Protein AF-K0TA59-F1 (afdb_monomer)

InterPro domains:
  IPR036770 Ankyrin repeat-containing domain superfamily [G3DSA:1.25.40.20] (63-223)
  IPR036770 Ankyrin repeat-containing domain superfamily [SSF48403] (100-219)

Secondary structure (DSSP, 8-state):
----PPP-PPPPP---PPP--PPPP-------------------------------SSSSSHHHHHHHHHHH-TT--S------THHHH---PPBPPHHHHHHHHTT-HHHHHHHHHT-TTS-GGG-EETTEEHHHHHHHTT-HHHHHHHHHTT--TT-B-TTS-BHHHHTTSHHHHTSTTHHHHHHHHHHTT----HHHHHHHHHHTT-HHHHHHHHSSSTT-EEEE---TT-GGGTT-EEEEEEEEGGGTEEEEEESSTT--EEEE-GGGEEE----SS--SEEEEEETTEEEEEE-SSHHHHHHHHHHHHHHTTS----HHHHHHHHHHHHHHHHHHHHHTT-------------------------------

Foldseek 3Di:
DDDDDDDDDDDDDDDDDDDDDDDDDDDDDDDDDDDDDDDDDDDDDDDDDDDDDDDPDPPPPVVVVVVVDVVCDPPCPVDPPPPVCVVVPPPPQAADDPVLLVCLLVVVLVSVVCVCPVDPVDNQLQHDHPFAGQLLSCLVVVPPVSNLVSQLVPHDQQDATPVRAGSLRVCLDPVNLVDPCSQVVNLLSQLQPYDDDLVVSLVSCVVNVVNQSSQQSNDPQRSYKWAFDDPPVCVVRHRWIWHQHGQDVVVQWTFIFTQAPVRDTDTGHPVRIGGDHAHSLQNSKDWDQPPNDIDIGGHHGSVVSNVVSVVVVVVSVDPDCPVVNVVVVVVVVVVVVVVVVVVVVPDPDDDDDDDDDDDDDDDDDDDDDDDDYDDD

Organism: Thalassiosira oceanica (NCBI:txid159749)

Mean predicted aligned error: 17.45 Å

Nearest PDB structures (foldseek):
  1oy3-assembly1_D  TM=7.686E-01  e=1.158E-01  Mus musculus
  8y1u-assembly1_A  TM=4.977E-01  e=9.204E-02  Homo sapiens
  1k3z-assembly1_D  TM=6.746E-01  e=6.486E-01  Mus musculus
  9bor-assembly1_A  TM=5.257E-01  e=5.460E-01  Homo sapiens
  3kea-assembly1_A  TM=4.572E-01  e=1.088E+00  Orthopoxvirus vaccinia

Solvent-accessible surface area (backbone atoms only — not comparable to full-atom values): 23507 Å² total; per-residue (Å²): 138,83,87,82,86,82,82,83,83,78,86,79,84,82,78,85,73,86,84,80,83,77,87,76,89,85,82,89,84,82,85,82,81,88,75,92,74,85,90,75,92,77,85,89,80,85,87,80,87,87,83,82,92,75,86,92,81,71,80,81,60,56,70,59,48,57,50,51,50,64,72,64,39,97,79,65,77,89,66,78,73,73,70,67,58,63,77,78,67,50,73,76,71,40,72,50,53,69,72,44,56,49,21,56,77,69,66,36,58,66,62,34,49,51,60,38,66,71,42,84,92,50,68,46,45,59,9,28,49,93,75,34,36,50,54,50,48,24,57,78,66,68,34,64,68,56,35,50,48,35,38,51,66,60,31,64,56,59,51,57,42,93,85,68,43,24,53,68,50,65,46,67,40,75,74,48,59,72,43,86,63,48,58,59,53,47,32,50,43,29,20,49,53,43,59,67,66,54,70,62,55,29,54,48,28,48,75,73,68,34,53,69,54,17,53,24,58,69,38,93,54,30,28,18,21,24,28,30,36,90,42,80,93,48,58,90,48,44,74,40,49,26,34,25,67,37,69,41,78,95,74,59,27,29,39,27,35,34,48,32,77,78,49,52,75,46,78,46,47,60,96,33,52,40,87,45,50,35,42,53,61,45,52,54,49,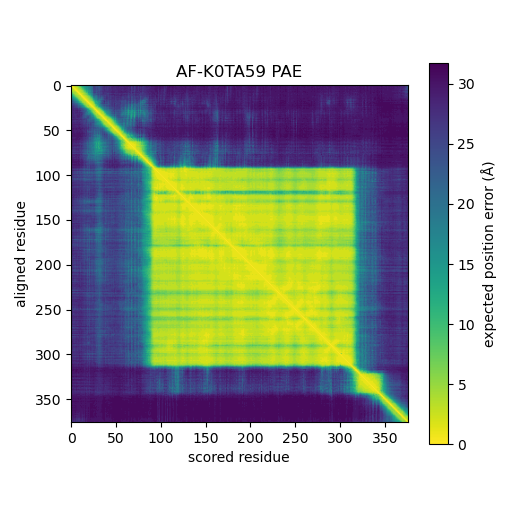48,73,43,82,55,97,95,41,78,46,77,46,72,24,81,42,62,66,57,36,28,52,51,47,55,49,55,62,52,65,72,63,54,74,75,79,42,73,68,55,51,52,48,51,52,48,54,53,50,50,55,51,49,50,54,45,59,74,68,66,72,75,81,74,84,79,79,84,81,87,81,84,90,84,87,86,84,89,84,88,88,85,86,83,87,80,86,87,81,85,132

pLDDT: mean 76.08, std 25.07, range [25.56, 98.44]

Structure (mmCIF, N/CA/C/O backbone):
data_AF-K0TA59-F1
#
_entry.id   AF-K0TA59-F1
#
loop_
_atom_site.group_PDB
_atom_site.id
_atom_site.type_symbol
_atom_site.label_atom_id
_atom_site.label_alt_id
_atom_site.label_comp_id
_atom_site.label_asym_id
_atom_site.label_entity_id
_atom_site.label_seq_id
_atom_site.pdbx_PDB_ins_code
_atom_site.Cartn_x
_atom_site.Cartn_y
_atom_site.Cartn_z
_atom_site.occupancy
_atom_site.B_iso_or_equiv
_atom_site.auth_seq_id
_atom_site.auth_comp_id
_atom_site.auth_asym_id
_atom_site.auth_atom_id
_atom_site.pdbx_PDB_model_num
ATOM 1 N N . MET A 1 1 ? 51.046 -39.515 -13.212 1.00 39.53 1 MET A N 1
ATOM 2 C CA . MET A 1 1 ? 50.503 -40.250 -14.376 1.00 39.53 1 MET A CA 1
ATOM 3 C C . MET A 1 1 ? 48.986 -40.150 -14.345 1.00 39.53 1 MET A C 1
ATOM 5 O O . MET A 1 1 ? 48.415 -40.435 -13.307 1.00 39.53 1 MET A O 1
ATOM 9 N N . ARG A 1 2 ? 48.395 -39.780 -15.491 1.00 40.53 2 ARG A N 1
ATOM 10 C CA . ARG A 1 2 ? 46.960 -39.798 -15.850 1.00 40.53 2 ARG A CA 1
ATOM 11 C C . ARG A 1 2 ? 46.054 -38.728 -15.223 1.00 40.53 2 ARG A C 1
ATOM 13 O O . ARG A 1 2 ? 45.274 -38.976 -14.316 1.00 40.53 2 ARG A O 1
ATOM 20 N N . HIS A 1 3 ? 46.134 -37.553 -15.850 1.00 36.34 3 HIS A N 1
ATOM 21 C CA . HIS A 1 3 ? 45.009 -36.648 -16.089 1.00 36.34 3 HIS A CA 1
ATOM 22 C C . HIS A 1 3 ? 43.908 -37.350 -16.903 1.00 36.34 3 HIS A C 1
ATOM 24 O O . HIS A 1 3 ? 44.217 -38.013 -17.893 1.00 36.34 3 HIS A O 1
ATOM 30 N N . LEU A 1 4 ? 42.643 -37.126 -16.543 1.00 40.25 4 LEU A N 1
ATOM 31 C CA . LEU A 1 4 ? 41.486 -37.307 -17.422 1.00 40.25 4 LEU A CA 1
ATOM 32 C C . LEU A 1 4 ? 40.621 -36.048 -17.334 1.00 40.25 4 LEU A C 1
ATOM 34 O O . LEU A 1 4 ? 39.800 -35.888 -16.436 1.00 40.25 4 LEU A O 1
ATOM 38 N N . SER A 1 5 ? 40.860 -35.142 -18.277 1.00 35.56 5 SER A N 1
ATOM 39 C CA . SER A 1 5 ? 40.022 -33.983 -18.565 1.00 35.56 5 SER A CA 1
ATOM 40 C C . SER A 1 5 ? 38.862 -34.442 -19.452 1.00 35.56 5 SER A C 1
ATOM 42 O O . SER A 1 5 ? 39.096 -34.920 -20.561 1.00 35.56 5 SER A O 1
ATOM 44 N N . ARG A 1 6 ? 37.617 -34.315 -18.982 1.00 39.09 6 ARG A N 1
ATOM 45 C CA . ARG A 1 6 ? 36.417 -34.439 -19.825 1.00 39.09 6 ARG A CA 1
ATOM 46 C C . ARG A 1 6 ? 36.012 -33.044 -20.289 1.00 39.09 6 ARG A C 1
ATOM 48 O O . ARG A 1 6 ? 35.722 -32.182 -19.465 1.00 39.09 6 ARG A O 1
ATOM 55 N N . GLY A 1 7 ? 36.061 -32.840 -21.603 1.00 33.59 7 GLY A N 1
ATOM 56 C CA . GLY A 1 7 ? 35.621 -31.623 -22.270 1.00 33.59 7 GLY A CA 1
ATOM 57 C C . GLY A 1 7 ? 34.103 -31.490 -22.229 1.00 33.59 7 GLY A C 1
ATOM 58 O O . GLY A 1 7 ? 33.383 -32.461 -22.449 1.00 33.59 7 GLY A O 1
ATOM 59 N N . LEU A 1 8 ? 33.642 -30.280 -21.932 1.00 37.09 8 LEU A N 1
ATOM 60 C CA . LEU A 1 8 ? 32.269 -29.849 -22.150 1.00 37.09 8 LEU A CA 1
ATOM 61 C C . LEU A 1 8 ? 32.223 -29.178 -23.524 1.00 37.09 8 LEU A C 1
ATOM 63 O O . LEU A 1 8 ? 32.779 -28.097 -23.718 1.00 37.09 8 LEU A O 1
ATOM 67 N N . GLU A 1 9 ? 31.609 -29.872 -24.477 1.00 38.59 9 GLU A N 1
ATOM 68 C CA . GLU A 1 9 ? 31.202 -29.327 -25.767 1.00 38.59 9 GLU A CA 1
ATOM 69 C C . GLU A 1 9 ? 30.107 -28.274 -25.541 1.00 38.59 9 GLU A C 1
ATOM 71 O O . GLU A 1 9 ? 29.136 -28.506 -24.819 1.00 38.59 9 GLU A O 1
ATOM 76 N N . GLY A 1 10 ? 30.296 -27.090 -26.125 1.00 43.47 10 GLY A N 1
ATOM 77 C CA . GLY A 1 10 ? 29.316 -26.007 -26.096 1.00 43.47 10 GLY A CA 1
ATOM 78 C C . GLY A 1 10 ? 28.160 -26.259 -27.072 1.00 43.47 10 GLY A C 1
ATOM 79 O O . GLY A 1 10 ? 28.361 -26.904 -28.103 1.00 43.47 10 GLY A O 1
ATOM 80 N N . PRO A 1 11 ? 26.950 -25.744 -26.796 1.00 42.81 11 PRO A N 1
ATOM 81 C CA . PRO A 1 11 ? 25.832 -25.896 -27.711 1.00 42.81 11 PRO A CA 1
ATOM 82 C C . PRO A 1 11 ? 25.979 -24.970 -28.925 1.00 42.81 11 PRO A C 1
ATOM 84 O O . PRO A 1 11 ? 26.253 -23.774 -28.811 1.00 42.81 11 PRO A O 1
ATOM 87 N N . ALA A 1 12 ? 25.787 -25.574 -30.095 1.00 37.84 12 ALA A N 1
ATOM 88 C CA . ALA A 1 12 ? 25.784 -24.947 -31.405 1.00 37.84 12 ALA A CA 1
ATOM 89 C C . ALA A 1 12 ? 24.715 -23.847 -31.525 1.00 37.84 12 ALA A C 1
ATOM 91 O O . ALA A 1 12 ? 23.589 -23.984 -31.044 1.00 37.84 12 ALA A O 1
ATOM 92 N N . GLY A 1 13 ? 25.080 -22.763 -32.212 1.00 33.91 13 GLY A N 1
ATOM 93 C CA . GLY A 1 13 ? 24.203 -21.638 -32.508 1.00 33.91 13 GLY A CA 1
ATOM 94 C C . GLY A 1 13 ? 22.999 -22.043 -33.357 1.00 33.91 13 GLY A C 1
ATOM 95 O O . GLY A 1 13 ? 23.142 -22.546 -34.471 1.00 33.91 13 GLY A O 1
ATOM 96 N N . LEU A 1 14 ? 21.803 -21.768 -32.839 1.00 33.06 14 LEU A N 1
ATOM 97 C CA . LEU A 1 14 ? 20.564 -21.807 -33.603 1.00 33.06 14 LEU A CA 1
ATOM 98 C C . LEU A 1 14 ? 20.455 -20.517 -34.419 1.00 33.06 14 LEU A C 1
ATOM 100 O O . LEU A 1 14 ? 20.136 -19.448 -33.902 1.00 33.06 14 LEU A O 1
ATOM 104 N N . ALA A 1 15 ? 20.748 -20.629 -35.712 1.00 32.62 15 ALA A N 1
ATOM 105 C CA . ALA A 1 15 ? 20.458 -19.598 -36.692 1.00 32.62 15 ALA A CA 1
ATOM 106 C C . ALA A 1 15 ? 18.934 -19.450 -36.841 1.00 32.62 15 ALA A C 1
ATOM 108 O O . ALA A 1 15 ? 18.243 -20.383 -37.256 1.00 32.62 15 ALA A O 1
ATOM 109 N N . LEU A 1 16 ? 18.415 -18.267 -36.507 1.00 31.44 16 LEU A N 1
ATOM 110 C CA . LEU A 1 16 ? 17.031 -17.877 -36.756 1.00 31.44 16 LEU A CA 1
ATOM 111 C C . LEU A 1 16 ? 16.777 -17.861 -38.269 1.00 31.44 16 LEU A C 1
ATOM 113 O O . LEU A 1 16 ? 17.310 -17.021 -38.994 1.00 31.44 16 LEU A O 1
ATOM 117 N N . ARG A 1 17 ? 15.959 -18.800 -38.750 1.00 32.38 17 ARG A N 1
ATOM 118 C CA . ARG A 1 17 ? 15.338 -18.711 -40.075 1.00 32.38 17 ARG A CA 1
ATOM 119 C C . ARG A 1 17 ? 14.062 -17.860 -39.976 1.00 32.38 17 ARG A C 1
ATOM 121 O O . ARG A 1 17 ? 13.335 -18.001 -38.994 1.00 32.38 17 ARG A O 1
ATOM 128 N N . PRO A 1 18 ? 13.762 -17.011 -40.973 1.00 26.88 18 PRO A N 1
ATOM 129 C CA . PRO A 1 18 ? 12.541 -16.216 -40.975 1.00 26.88 18 PRO A CA 1
ATOM 130 C C . PRO A 1 18 ? 11.304 -17.112 -41.114 1.00 26.88 18 PRO A C 1
ATOM 132 O O . PRO A 1 18 ? 11.221 -17.944 -42.020 1.00 26.88 18 PRO A O 1
ATOM 135 N N . PHE A 1 19 ? 10.340 -16.930 -40.211 1.00 25.62 19 PHE A N 1
ATOM 136 C CA . PHE A 1 19 ? 9.015 -17.536 -40.298 1.00 25.62 19 PHE A CA 1
ATOM 137 C C . PHE A 1 19 ? 8.214 -16.860 -41.416 1.00 25.62 19 PHE A C 1
ATOM 139 O O . PHE A 1 19 ? 7.910 -15.672 -41.347 1.00 25.62 19 PHE A O 1
ATOM 146 N N . VAL A 1 20 ? 7.841 -17.633 -42.435 1.00 27.27 20 VAL A N 1
ATOM 147 C CA . VAL A 1 20 ? 6.805 -17.256 -43.402 1.00 27.27 20 VAL A CA 1
ATOM 148 C C . VAL A 1 20 ? 5.474 -17.780 -42.863 1.00 27.27 20 VAL A C 1
ATOM 150 O O . VAL A 1 20 ? 5.198 -18.977 -42.936 1.00 27.27 20 VAL A O 1
ATOM 153 N N . LEU A 1 21 ? 4.653 -16.894 -42.296 1.00 25.81 21 LEU A N 1
ATOM 154 C CA . LEU A 1 21 ? 3.275 -17.200 -41.903 1.00 25.81 21 LEU A CA 1
ATOM 155 C C . LEU A 1 21 ? 2.405 -17.312 -43.162 1.00 25.81 21 LEU A C 1
ATOM 157 O O . LEU A 1 21 ? 2.101 -16.318 -43.819 1.00 25.81 21 LEU A O 1
ATOM 161 N N . ARG A 1 22 ? 1.998 -18.540 -43.508 1.00 26.23 22 ARG A N 1
ATOM 162 C CA . ARG A 1 22 ? 0.887 -18.773 -44.437 1.00 26.23 22 ARG A CA 1
ATOM 163 C C . ARG A 1 22 ? -0.436 -18.545 -43.702 1.00 26.23 22 ARG A C 1
ATOM 165 O O . ARG A 1 22 ? -0.649 -19.065 -42.612 1.00 26.23 22 ARG A O 1
ATOM 172 N N . ARG A 1 23 ? -1.304 -17.765 -44.342 1.00 25.56 23 ARG A N 1
ATOM 173 C CA . ARG A 1 23 ? -2.668 -17.398 -43.938 1.00 25.56 23 ARG A CA 1
ATOM 174 C C . ARG A 1 23 ? -3.521 -18.658 -43.697 1.00 25.56 23 ARG A C 1
ATOM 176 O O . ARG A 1 23 ? -3.658 -19.470 -44.609 1.00 25.56 23 ARG A O 1
ATOM 183 N N . LEU A 1 24 ? -4.112 -18.794 -42.509 1.00 30.16 24 LEU A N 1
ATOM 184 C CA . LEU A 1 24 ? -5.264 -19.670 -42.254 1.00 30.16 24 LEU A CA 1
ATOM 185 C C . LEU A 1 24 ? -6.538 -18.803 -42.224 1.00 30.16 24 LEU A C 1
ATOM 187 O O . LEU A 1 24 ? -6.470 -17.671 -41.737 1.00 30.16 24 LEU A O 1
ATOM 191 N N . PRO A 1 25 ? -7.680 -19.275 -42.755 1.00 29.31 25 PRO A N 1
ATOM 192 C CA . PRO A 1 25 ? -8.902 -18.485 -42.805 1.00 29.31 25 PRO A CA 1
ATOM 193 C C . PRO A 1 25 ? -9.659 -18.510 -41.466 1.00 29.31 25 PRO A C 1
ATOM 195 O O . PRO A 1 25 ? -9.974 -19.572 -40.941 1.00 29.31 25 PRO A O 1
ATOM 198 N N . GLY A 1 26 ? -9.947 -17.304 -40.966 1.00 33.75 26 GLY A N 1
ATOM 199 C CA . GLY A 1 26 ? -11.158 -16.914 -40.236 1.00 33.75 26 GLY A CA 1
ATOM 200 C C . GLY A 1 26 ? -11.509 -17.640 -38.937 1.00 33.75 26 GLY A C 1
ATOM 201 O O . GLY A 1 26 ? -12.190 -18.658 -38.972 1.00 33.75 26 GLY A O 1
ATOM 202 N N . ARG A 1 27 ? -11.201 -17.016 -37.791 1.00 33.34 27 ARG A N 1
ATOM 203 C CA . ARG A 1 27 ? -12.057 -17.043 -36.589 1.00 33.34 27 ARG A CA 1
ATOM 204 C C . ARG A 1 27 ? -11.997 -15.679 -35.903 1.00 33.34 27 ARG A C 1
ATOM 206 O O . ARG A 1 27 ? -10.926 -15.239 -35.497 1.00 33.34 27 ARG A O 1
ATOM 213 N N . VAL A 1 28 ? -13.145 -15.011 -35.837 1.00 31.80 28 VAL A N 1
ATOM 214 C CA . VAL A 1 28 ? -13.352 -13.737 -35.141 1.00 31.80 28 VAL A CA 1
ATOM 215 C C . VAL A 1 28 ? -13.510 -14.040 -33.651 1.00 31.80 28 VAL A C 1
ATOM 217 O O . VAL A 1 28 ? -14.304 -14.901 -33.278 1.00 31.80 28 VAL A O 1
ATOM 220 N N . ALA A 1 29 ? -12.746 -13.356 -32.803 1.00 30.91 29 ALA A N 1
ATOM 221 C CA . ALA A 1 29 ? -12.983 -13.306 -31.366 1.00 30.91 29 ALA A CA 1
ATOM 222 C C . ALA A 1 29 ? -13.635 -11.954 -31.056 1.00 30.91 29 ALA A C 1
ATOM 224 O O . ALA A 1 29 ? -13.002 -10.915 -31.232 1.00 30.91 29 ALA A O 1
ATOM 225 N N . VAL A 1 30 ? -14.899 -11.964 -30.631 1.00 30.70 30 VAL A N 1
ATOM 226 C CA . VAL A 1 30 ? -15.601 -10.770 -30.141 1.00 30.70 30 VAL A CA 1
ATOM 227 C C . VAL A 1 30 ? -15.574 -10.802 -28.615 1.00 30.70 30 VAL A C 1
ATOM 229 O O . VAL A 1 30 ? -16.002 -11.778 -28.002 1.00 30.70 30 VAL A O 1
ATOM 232 N N . ALA A 1 31 ? -15.054 -9.742 -27.997 1.00 31.69 31 ALA A N 1
ATOM 233 C CA . ALA A 1 31 ? -15.143 -9.529 -26.558 1.00 31.69 31 ALA A CA 1
ATOM 234 C C . ALA A 1 31 ? -16.458 -8.798 -26.243 1.00 31.69 31 ALA A C 1
ATOM 236 O O . ALA A 1 31 ? -16.621 -7.637 -26.611 1.00 31.69 31 ALA A O 1
ATOM 237 N N . ILE A 1 32 ? -17.396 -9.465 -25.565 1.00 31.19 32 ILE A N 1
ATOM 238 C CA . ILE A 1 32 ? -18.666 -8.855 -25.148 1.00 31.19 32 ILE A CA 1
ATOM 239 C C . ILE A 1 32 ? -18.482 -8.176 -23.785 1.00 31.19 32 ILE A C 1
ATOM 241 O O . ILE A 1 32 ? -18.067 -8.794 -22.804 1.00 31.19 32 ILE A O 1
ATOM 245 N N . ARG A 1 33 ? -18.818 -6.884 -23.727 1.00 31.33 33 ARG A N 1
ATOM 246 C CA . ARG A 1 33 ? -18.894 -6.070 -22.508 1.00 31.33 33 ARG A CA 1
ATOM 247 C C . ARG A 1 33 ? -20.286 -6.248 -21.896 1.00 31.33 33 ARG A C 1
ATOM 249 O O . ARG A 1 33 ? -21.263 -5.762 -22.451 1.00 31.33 33 ARG A O 1
ATOM 256 N N . SER A 1 34 ? -20.395 -6.912 -20.748 1.00 30.78 34 SER A N 1
ATOM 257 C CA . SER A 1 34 ? -21.675 -7.064 -20.044 1.00 30.78 34 SER A CA 1
ATOM 258 C C . SER A 1 34 ? -22.149 -5.718 -19.477 1.00 30.78 34 SER A C 1
ATOM 260 O O . SER A 1 34 ? -21.530 -5.174 -18.558 1.00 30.78 34 SER A O 1
ATOM 262 N N . ARG A 1 35 ? -23.250 -5.177 -20.010 1.00 32.34 35 ARG A N 1
ATOM 263 C CA . ARG A 1 35 ? -23.976 -4.036 -19.437 1.00 32.34 35 ARG A CA 1
ATOM 264 C C . ARG A 1 35 ? -25.177 -4.588 -18.665 1.00 32.34 35 ARG A C 1
ATOM 266 O O . ARG A 1 35 ? -26.059 -5.188 -19.265 1.00 32.34 35 ARG A O 1
ATOM 273 N N . GLY A 1 36 ? -25.172 -4.425 -17.341 1.00 40.31 36 GLY A N 1
ATOM 274 C CA . GLY A 1 36 ? -26.287 -4.814 -16.477 1.00 40.31 36 GLY A CA 1
ATOM 275 C C . GLY A 1 36 ? -27.548 -4.023 -16.825 1.00 40.31 36 GLY A C 1
ATOM 276 O O . GLY A 1 36 ? -27.507 -2.793 -16.884 1.00 40.31 36 GLY A O 1
ATOM 277 N N . GLY A 1 37 ? -28.636 -4.744 -17.080 1.00 33.19 37 GLY A N 1
ATOM 278 C CA . GLY A 1 37 ? -29.968 -4.216 -17.340 1.00 33.19 37 GLY A CA 1
ATOM 279 C C . GLY A 1 37 ? -30.992 -5.038 -16.563 1.00 33.19 37 GLY A C 1
ATOM 280 O O . GLY A 1 37 ? -30.854 -6.253 -16.461 1.00 33.19 37 GLY A O 1
ATOM 281 N N . ASN A 1 38 ? -31.946 -4.327 -15.970 1.00 34.16 38 ASN A N 1
ATOM 282 C CA . ASN A 1 38 ? -32.934 -4.805 -15.010 1.00 34.16 38 ASN A CA 1
ATOM 283 C C . ASN A 1 38 ? -33.843 -5.902 -15.585 1.00 34.16 38 ASN A C 1
ATOM 285 O O . ASN A 1 38 ? -34.256 -5.826 -16.740 1.00 34.16 38 ASN A O 1
ATOM 289 N N . GLU A 1 39 ? -34.168 -6.883 -14.746 1.00 35.00 39 GLU A N 1
ATOM 290 C CA . GLU A 1 39 ? -35.155 -7.924 -15.027 1.00 35.00 39 GLU A CA 1
ATOM 291 C C . GLU A 1 39 ? -36.559 -7.306 -15.023 1.00 35.00 39 GLU A C 1
ATOM 293 O O . GLU A 1 39 ? -37.027 -6.808 -14.000 1.00 35.00 39 GLU A O 1
ATOM 298 N N . GLU A 1 40 ? -37.216 -7.317 -16.180 1.00 35.09 40 GLU A N 1
ATOM 299 C CA . GLU A 1 40 ? -38.653 -7.083 -16.300 1.00 35.09 40 GLU A CA 1
ATOM 300 C C . GLU A 1 40 ? -39.316 -8.445 -16.551 1.00 35.09 40 GLU A C 1
ATOM 302 O O . GLU A 1 40 ? -38.906 -9.203 -17.435 1.00 35.09 40 GLU A O 1
ATOM 307 N N . GLU A 1 41 ? -40.278 -8.791 -15.694 1.00 39.94 41 GLU A N 1
ATOM 308 C CA . GLU A 1 41 ? -40.984 -10.071 -15.669 1.00 39.94 41 GLU A CA 1
ATOM 309 C C . GLU A 1 41 ? -41.716 -10.354 -16.992 1.00 39.94 41 GLU A C 1
ATOM 311 O O . GLU A 1 41 ? -42.493 -9.536 -17.484 1.00 39.94 41 GLU A O 1
ATOM 316 N N . VAL A 1 42 ? -41.531 -11.563 -17.534 1.00 38.25 42 VAL A N 1
ATOM 317 C CA . VAL A 1 42 ? -42.298 -12.083 -18.678 1.00 38.25 42 VAL A CA 1
ATOM 318 C C . VAL A 1 42 ? -43.313 -13.116 -18.164 1.00 38.25 42 VAL A C 1
ATOM 320 O O . VAL A 1 42 ? -42.926 -14.020 -17.418 1.00 38.25 42 VAL A O 1
ATOM 323 N N . PRO A 1 43 ? -44.605 -13.033 -18.539 1.00 41.78 43 PRO A N 1
ATOM 324 C CA . PRO A 1 43 ? -45.633 -13.916 -18.004 1.00 41.78 43 PRO A CA 1
ATOM 325 C C . PRO A 1 43 ? -45.554 -15.337 -18.578 1.00 41.78 43 PRO A C 1
ATOM 327 O O . PRO A 1 43 ? -45.273 -15.558 -19.756 1.00 41.78 43 PRO A O 1
ATOM 330 N N . HIS A 1 44 ? -45.852 -16.305 -17.711 1.00 40.50 44 HIS A N 1
ATOM 331 C CA . HIS A 1 44 ? -45.957 -17.729 -18.015 1.00 40.50 44 HIS A CA 1
ATOM 332 C C . HIS A 1 44 ? -47.031 -18.036 -19.067 1.00 40.50 44 HIS A C 1
ATOM 334 O O . HIS A 1 44 ? -48.209 -17.742 -18.865 1.00 40.50 44 HIS A O 1
ATOM 340 N N . LEU A 1 45 ? -46.639 -18.742 -20.130 1.00 35.31 45 LEU A N 1
ATOM 341 C CA . LEU A 1 45 ? -47.556 -19.506 -20.974 1.00 35.31 45 LEU A CA 1
AT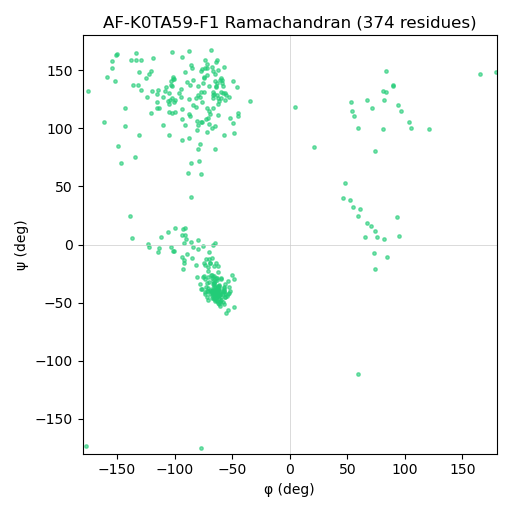OM 342 C C . LEU A 1 45 ? -47.409 -20.999 -20.663 1.00 35.31 45 LEU A C 1
ATOM 344 O O . LEU A 1 45 ? -46.330 -21.578 -20.770 1.00 35.31 45 LEU A O 1
ATOM 348 N N . GLN A 1 46 ? -48.525 -21.596 -20.245 1.00 42.25 46 GLN A N 1
ATOM 349 C CA . GLN A 1 46 ? -48.699 -23.030 -20.048 1.00 42.25 46 GLN A CA 1
ATOM 350 C C . GLN A 1 46 ? -48.845 -23.758 -21.389 1.00 42.25 46 GLN A C 1
ATOM 352 O O . GLN A 1 46 ? -49.636 -23.347 -22.235 1.00 42.25 46 GLN A O 1
ATOM 357 N N . GLY A 1 47 ? -48.200 -24.923 -21.475 1.00 44.28 47 GLY A N 1
ATOM 358 C CA . GLY A 1 47 ? -48.706 -26.072 -22.222 1.00 44.28 47 GLY A CA 1
ATOM 359 C C . GLY A 1 47 ? -48.015 -26.361 -23.550 1.00 44.28 47 GLY A C 1
ATOM 360 O O . GLY A 1 47 ? -48.386 -25.786 -24.565 1.00 44.28 47 GLY A O 1
ATOM 361 N N . GLN A 1 48 ? -47.101 -27.337 -23.538 1.00 36.88 48 GLN A N 1
ATOM 362 C CA . GLN A 1 48 ? -47.071 -28.473 -24.473 1.00 36.88 48 GLN A CA 1
ATOM 363 C C . GLN A 1 48 ? -45.956 -29.461 -24.082 1.00 36.88 48 GLN A C 1
ATOM 365 O O . GLN A 1 48 ? -44.830 -29.058 -23.798 1.00 36.88 48 GLN A O 1
ATOM 370 N N . ASP A 1 49 ? -46.302 -30.750 -24.044 1.00 39.59 49 ASP A N 1
ATOM 371 C CA . ASP A 1 49 ? -45.397 -31.875 -23.771 1.00 39.59 49 ASP A CA 1
ATOM 372 C C . ASP A 1 49 ? -44.426 -32.147 -24.944 1.00 39.59 49 ASP A C 1
ATOM 374 O O . ASP A 1 49 ? -44.741 -31.815 -26.092 1.00 39.59 49 ASP A O 1
ATOM 378 N N . PRO A 1 50 ? -43.249 -32.761 -24.692 1.00 48.75 50 PRO A N 1
ATOM 379 C CA . PRO A 1 50 ? -42.132 -32.778 -25.637 1.00 48.75 50 PRO A CA 1
ATOM 380 C C . PRO A 1 50 ? -42.117 -34.029 -26.532 1.00 48.75 50 PRO A C 1
ATOM 382 O O . PRO A 1 50 ? -42.617 -35.083 -26.129 1.00 48.75 50 PRO A O 1
ATOM 385 N N . PRO A 1 51 ? -41.402 -33.992 -27.675 1.00 50.16 51 PRO A N 1
ATOM 386 C CA . PRO A 1 51 ? -40.868 -35.204 -28.270 1.00 50.16 51 PRO A CA 1
ATOM 387 C C . PRO A 1 51 ? -39.330 -35.224 -28.287 1.00 50.16 51 PRO A C 1
ATOM 389 O O . PRO A 1 51 ? -38.674 -34.362 -28.858 1.00 50.16 51 PRO A O 1
ATOM 392 N N . VAL A 1 52 ? -38.814 -36.282 -27.658 1.00 45.31 52 VAL A N 1
ATOM 393 C CA . VAL A 1 52 ? -37.769 -37.213 -28.124 1.00 45.31 52 VAL A CA 1
ATOM 394 C C . VAL A 1 52 ? -36.409 -36.659 -28.591 1.00 45.31 52 VAL A C 1
ATOM 396 O O . VAL A 1 52 ? -36.264 -36.039 -29.638 1.00 45.31 52 VAL A O 1
ATOM 399 N N . GLU A 1 53 ? -35.408 -37.043 -27.794 1.00 49.03 53 GLU A N 1
ATOM 400 C CA . GLU A 1 53 ? -33.981 -37.290 -28.052 1.00 49.03 53 GLU A CA 1
ATOM 401 C C . GLU A 1 53 ? -33.406 -37.002 -29.455 1.00 49.03 53 GLU A C 1
ATOM 403 O O . GLU A 1 53 ? -33.670 -37.701 -30.433 1.00 49.03 53 GLU A O 1
ATOM 408 N N . GLY A 1 54 ? -32.452 -36.065 -29.484 1.00 40.62 54 GLY A N 1
ATOM 409 C CA . GLY A 1 54 ? -31.467 -35.904 -30.551 1.00 40.62 54 GLY A CA 1
ATOM 410 C C . GLY A 1 54 ? -30.267 -35.073 -30.081 1.00 40.62 54 GLY A C 1
ATOM 411 O O . GLY A 1 54 ? -30.384 -33.867 -29.911 1.00 40.62 54 GLY A O 1
ATOM 412 N N . ASN A 1 55 ? -29.133 -35.740 -29.830 1.00 41.88 55 ASN A N 1
ATOM 413 C CA . ASN A 1 55 ? -27.751 -35.232 -29.712 1.00 41.88 55 ASN A CA 1
ATOM 414 C C . ASN A 1 55 ? -27.569 -33.726 -29.400 1.00 41.88 55 ASN A C 1
ATOM 416 O O . ASN A 1 55 ? -27.315 -32.907 -30.282 1.00 41.88 55 ASN A O 1
ATOM 420 N N . GLY A 1 56 ? -27.632 -33.376 -28.113 1.00 45.19 56 GLY A N 1
ATOM 421 C CA . GLY A 1 56 ? -27.488 -32.008 -27.610 1.00 45.19 56 GLY A CA 1
ATOM 422 C C . GLY A 1 56 ? -26.043 -31.517 -27.508 1.00 45.19 56 GLY A C 1
ATOM 423 O O . GLY A 1 56 ? -25.480 -31.506 -26.417 1.00 45.19 56 GLY A O 1
ATOM 424 N N . LEU A 1 57 ? -25.467 -31.055 -28.622 1.00 43.16 57 LEU A N 1
ATOM 425 C CA . LEU A 1 57 ? -24.223 -30.269 -28.600 1.00 43.16 57 LEU A CA 1
ATOM 426 C C . LEU A 1 57 ? -24.195 -29.044 -29.536 1.00 43.16 57 LEU A C 1
ATOM 428 O O . LEU A 1 57 ? -23.174 -28.368 -29.565 1.00 43.16 57 LEU A O 1
ATOM 432 N N . ASP A 1 58 ? -25.295 -28.693 -30.218 1.00 49.53 58 ASP A N 1
ATOM 433 C CA . ASP A 1 58 ? -25.279 -27.613 -31.232 1.00 49.53 58 ASP A CA 1
ATOM 434 C C . ASP A 1 58 ? -26.270 -26.447 -31.021 1.00 49.53 58 ASP A C 1
ATOM 436 O O . ASP A 1 58 ? -26.282 -25.501 -31.803 1.00 49.53 58 ASP A O 1
ATOM 440 N N . VAL A 1 59 ? -27.085 -26.432 -29.958 1.00 47.22 59 VAL A N 1
ATOM 441 C CA . VAL A 1 59 ? -28.218 -25.471 -29.872 1.00 47.22 59 VAL A CA 1
ATOM 442 C C . VAL A 1 59 ? -27.976 -24.273 -28.935 1.00 47.22 59 VAL A C 1
ATOM 444 O O . VAL A 1 59 ? -28.794 -23.364 -28.864 1.00 47.22 59 VAL A O 1
ATOM 447 N N . ALA A 1 60 ? -26.830 -24.195 -28.250 1.00 48.00 60 ALA A N 1
ATOM 448 C CA . ALA A 1 60 ? -26.508 -23.045 -27.387 1.00 48.00 60 ALA A CA 1
ATOM 449 C C . ALA A 1 60 ? -25.688 -21.939 -28.087 1.00 48.00 60 ALA A C 1
ATOM 451 O O . ALA A 1 60 ? -25.531 -20.853 -27.534 1.00 48.00 60 ALA A O 1
ATOM 452 N N . TYR A 1 61 ? -25.163 -22.194 -29.293 1.00 48.34 61 TYR A N 1
ATOM 453 C CA . TYR A 1 61 ? -24.263 -21.262 -29.989 1.00 48.34 61 TYR A CA 1
ATOM 454 C C . TYR A 1 61 ? -24.963 -20.298 -30.956 1.00 48.34 61 TYR A C 1
ATOM 456 O O . TYR A 1 61 ? -24.418 -19.238 -31.257 1.00 48.34 61 TYR A O 1
ATOM 464 N N . ILE A 1 62 ? -26.172 -20.627 -31.412 1.00 53.28 62 ILE A N 1
ATOM 465 C CA . ILE A 1 62 ? -26.899 -19.843 -32.423 1.00 53.28 62 ILE A CA 1
ATOM 466 C C . ILE A 1 62 ? -27.462 -18.520 -31.856 1.00 53.28 62 ILE A C 1
ATOM 468 O O . ILE A 1 62 ? -27.240 -17.485 -32.485 1.00 53.28 62 ILE A O 1
ATOM 472 N N . PRO A 1 63 ? -28.051 -18.464 -30.638 1.00 56.47 63 PRO A N 1
ATOM 473 C CA . PRO A 1 63 ? -28.634 -17.214 -30.130 1.00 56.47 63 PRO A CA 1
ATOM 474 C C . PRO A 1 63 ? -27.599 -16.120 -29.828 1.00 56.47 63 PRO A C 1
ATOM 476 O O . PRO A 1 63 ? -27.920 -14.935 -29.842 1.00 56.47 63 PRO A O 1
ATOM 479 N N . LEU A 1 64 ? -26.351 -16.501 -29.527 1.00 60.44 64 LEU A N 1
ATOM 480 C CA . LEU A 1 64 ? -25.265 -15.549 -29.267 1.00 60.44 64 LEU A CA 1
ATOM 481 C C . LEU A 1 64 ? -24.700 -14.960 -30.559 1.00 60.44 64 LEU A C 1
ATOM 483 O O . LEU A 1 64 ? -24.319 -13.791 -30.569 1.00 60.44 64 LEU A O 1
ATOM 487 N N . LEU A 1 65 ? -24.665 -15.754 -31.631 1.00 65.25 65 LEU A N 1
ATOM 488 C CA . LEU A 1 65 ? -24.193 -15.298 -32.932 1.00 65.25 65 LEU A CA 1
ATOM 489 C C . LEU A 1 65 ? -25.200 -14.335 -33.561 1.00 65.25 65 LEU A C 1
ATOM 491 O O . LEU A 1 65 ? -24.820 -13.232 -33.929 1.00 65.25 65 LEU A O 1
ATOM 495 N N . GLU A 1 66 ? -26.486 -14.690 -33.568 1.00 70.19 66 GLU A N 1
ATOM 496 C CA . GLU A 1 66 ? -27.547 -13.831 -34.110 1.00 70.19 66 GLU A CA 1
ATOM 497 C C . GLU A 1 66 ? -27.644 -12.494 -33.361 1.00 70.19 66 GLU A C 1
ATOM 499 O O . GLU A 1 66 ? -27.872 -11.448 -33.967 1.00 70.19 66 GLU A O 1
ATOM 504 N N . ARG A 1 67 ? -27.412 -12.496 -32.041 1.00 70.38 67 ARG A N 1
ATOM 505 C CA . ARG A 1 67 ? -27.397 -11.268 -31.234 1.00 70.38 67 ARG A CA 1
ATOM 506 C C . ARG A 1 67 ? -26.172 -10.400 -31.522 1.00 70.38 67 ARG A C 1
ATOM 508 O O . ARG A 1 67 ? -26.312 -9.186 -31.613 1.00 70.38 67 ARG A O 1
ATOM 515 N N . ALA A 1 68 ? -24.999 -11.011 -31.696 1.00 67.12 68 ALA A N 1
ATOM 516 C CA . ALA A 1 68 ? -23.783 -10.296 -32.074 1.00 67.12 68 ALA A CA 1
ATOM 517 C C . ALA A 1 68 ? -23.881 -9.725 -33.500 1.00 67.12 68 ALA A C 1
ATOM 519 O O . ALA A 1 68 ? -23.487 -8.588 -33.730 1.00 67.12 68 ALA A O 1
ATOM 520 N N . GLU A 1 69 ? -24.451 -10.474 -34.445 1.00 70.31 69 GLU A N 1
ATOM 521 C CA . GLU A 1 69 ? -24.686 -10.020 -35.821 1.00 70.31 69 GLU A CA 1
ATOM 522 C C . GLU A 1 69 ? -25.727 -8.890 -35.877 1.00 70.31 69 GLU A C 1
ATOM 524 O O . GLU A 1 69 ? -25.528 -7.906 -36.589 1.00 70.31 69 GLU A O 1
ATOM 529 N N . ALA A 1 70 ? -26.789 -8.966 -35.065 1.00 77.00 70 ALA A N 1
ATOM 530 C CA . ALA A 1 70 ? -27.766 -7.886 -34.926 1.00 77.00 70 ALA A CA 1
ATOM 531 C C . ALA A 1 70 ? -27.171 -6.614 -34.289 1.00 77.00 70 ALA A C 1
ATOM 533 O O . ALA A 1 70 ? -27.557 -5.511 -34.670 1.00 77.00 70 ALA A O 1
ATOM 534 N N . GLU A 1 71 ? -26.236 -6.749 -33.340 1.00 69.69 71 GLU A N 1
ATOM 535 C CA . GLU A 1 71 ? -25.523 -5.615 -32.726 1.00 69.69 71 GLU A CA 1
ATOM 536 C C . GLU A 1 71 ? -24.504 -4.963 -33.670 1.00 69.69 71 GLU A C 1
ATOM 538 O O . GLU A 1 71 ? -24.294 -3.753 -33.597 1.00 69.69 71 GLU A O 1
ATOM 543 N N . VAL A 1 72 ? -23.874 -5.747 -34.548 1.00 72.31 72 VAL A N 1
ATOM 544 C CA . VAL A 1 72 ? -22.896 -5.260 -35.534 1.00 72.31 72 VAL A CA 1
ATOM 545 C C . VAL A 1 72 ? -23.574 -4.511 -36.691 1.00 72.31 72 VAL A C 1
ATOM 547 O O . VAL A 1 72 ? -22.965 -3.596 -37.243 1.00 72.31 72 VAL A O 1
ATOM 550 N N . GLY A 1 73 ? -24.835 -4.835 -37.000 1.00 76.00 73 GLY A N 1
ATOM 551 C CA . GLY A 1 73 ? -25.622 -4.178 -38.046 1.00 76.00 73 GLY A CA 1
ATOM 552 C C . GLY A 1 73 ? -25.364 -4.747 -39.448 1.00 76.00 73 GLY A C 1
ATOM 553 O O . GLY A 1 73 ? -24.280 -5.234 -39.768 1.00 76.00 73 GLY A O 1
ATOM 554 N N . ALA A 1 74 ? -26.387 -4.709 -40.310 1.00 75.19 74 ALA A N 1
ATOM 555 C CA . ALA A 1 74 ? -26.327 -5.250 -41.678 1.00 75.19 74 ALA A CA 1
ATOM 556 C C . ALA A 1 74 ? -25.433 -4.433 -42.638 1.00 75.19 74 ALA A C 1
ATOM 558 O O . ALA A 1 74 ? -25.223 -4.828 -43.783 1.00 75.19 74 ALA A O 1
ATOM 559 N N . ASP A 1 75 ? -24.937 -3.285 -42.184 1.00 64.81 75 ASP A N 1
ATOM 560 C CA . ASP A 1 75 ? -24.061 -2.353 -42.889 1.00 64.81 75 ASP A CA 1
ATOM 561 C C . ASP A 1 75 ? -22.564 -2.640 -42.678 1.00 64.81 75 ASP A C 1
ATOM 563 O O . ASP A 1 75 ? -21.717 -1.903 -43.185 1.00 64.81 75 ASP A O 1
ATOM 567 N N . TRP A 1 76 ? -22.217 -3.727 -41.981 1.00 71.00 76 TRP A N 1
ATOM 568 C CA . TRP A 1 76 ? -20.828 -4.132 -41.778 1.00 71.00 76 TRP A CA 1
ATOM 569 C C . TRP A 1 76 ? -20.189 -4.640 -43.082 1.00 71.00 76 TRP A C 1
ATOM 571 O O . TRP A 1 76 ? -20.416 -5.763 -43.530 1.00 71.00 76 TRP A O 1
ATOM 581 N N . ASP A 1 77 ? -19.355 -3.805 -43.699 1.00 73.81 77 ASP A N 1
ATOM 582 C CA . ASP A 1 77 ? -18.720 -4.036 -45.005 1.00 73.81 77 ASP A CA 1
ATOM 583 C C . ASP A 1 77 ? -17.489 -4.969 -44.968 1.00 73.81 77 ASP A C 1
ATOM 585 O O . ASP A 1 77 ? -16.817 -5.170 -45.982 1.00 73.81 77 ASP A O 1
ATOM 589 N N . GLY A 1 78 ? -17.164 -5.531 -43.798 1.00 68.06 78 GLY A N 1
ATOM 590 C CA . GLY A 1 78 ? -15.964 -6.343 -43.576 1.00 68.06 78 GLY A CA 1
ATOM 591 C C . GLY A 1 78 ? -14.642 -5.576 -43.704 1.00 68.06 78 GLY A C 1
ATOM 592 O O . GLY A 1 78 ? -13.577 -6.196 -43.656 1.00 68.06 78 GLY A O 1
ATOM 593 N N . MET A 1 79 ? -14.697 -4.249 -43.865 1.00 50.56 79 MET A N 1
ATOM 594 C CA . MET A 1 79 ? -13.561 -3.382 -44.172 1.00 50.56 79 MET A CA 1
ATOM 595 C C . MET A 1 79 ? -13.597 -2.063 -43.388 1.00 50.56 79 MET A C 1
ATOM 597 O O . MET A 1 79 ? -12.955 -1.085 -43.774 1.00 50.56 79 MET A O 1
ATOM 601 N N . THR A 1 80 ? -14.266 -2.030 -42.238 1.00 57.50 80 THR A N 1
ATOM 602 C CA . THR A 1 80 ? -13.990 -0.993 -41.251 1.00 57.50 80 THR A CA 1
ATOM 603 C C . THR A 1 80 ? -12.589 -1.244 -40.709 1.00 57.50 80 THR A C 1
ATOM 605 O O . THR A 1 80 ? -12.351 -2.097 -39.853 1.00 57.50 80 THR A O 1
ATOM 608 N N . PHE A 1 81 ? -11.624 -0.482 -41.225 1.00 46.22 81 PHE A N 1
ATOM 609 C CA . PHE A 1 81 ? -10.459 -0.142 -40.432 1.00 46.22 81 PHE A CA 1
ATOM 610 C C . PHE A 1 81 ? -11.032 0.429 -39.140 1.00 46.22 81 PHE A C 1
ATOM 612 O O . PHE A 1 81 ? -11.609 1.517 -39.143 1.00 46.22 81 PHE A O 1
ATOM 619 N N . LEU A 1 82 ? -10.918 -0.315 -38.040 1.00 49.62 82 LEU A N 1
ATOM 620 C CA . LEU A 1 82 ? -10.821 0.339 -36.754 1.00 49.62 82 LEU A CA 1
ATOM 621 C C . LEU A 1 82 ? -9.605 1.244 -36.935 1.00 49.62 82 LEU A C 1
ATOM 623 O O . LEU A 1 82 ? -8.472 0.773 -36.846 1.00 49.62 82 LEU A O 1
ATOM 627 N N . GLU A 1 83 ? -9.825 2.513 -37.309 1.00 43.81 83 GLU A N 1
ATOM 628 C CA . GLU A 1 83 ? -8.884 3.556 -36.936 1.00 43.81 83 GLU A CA 1
ATOM 629 C C . GLU A 1 83 ? -8.617 3.247 -35.479 1.00 43.81 83 GLU A C 1
ATOM 631 O O . GLU A 1 83 ? -9.555 3.212 -34.674 1.00 43.81 83 GLU A O 1
ATOM 636 N N . ASP A 1 84 ? -7.380 2.846 -35.203 1.00 45.56 84 ASP A N 1
ATOM 637 C CA . ASP A 1 84 ? -6.934 2.474 -33.883 1.00 45.56 84 ASP A CA 1
ATOM 638 C C . ASP A 1 84 ? -7.036 3.767 -33.072 1.00 45.56 84 ASP A C 1
ATOM 640 O O . ASP A 1 84 ? -6.099 4.546 -32.935 1.00 45.56 84 ASP A O 1
ATOM 644 N N . ASN A 1 85 ? -8.244 4.063 -32.586 1.00 43.81 85 ASN A N 1
ATOM 645 C CA . ASN A 1 85 ? -8.564 5.234 -31.784 1.00 43.81 85 ASN A CA 1
ATOM 646 C C . ASN A 1 85 ? -7.820 5.170 -30.438 1.00 43.81 85 ASN A C 1
ATOM 648 O O . ASN A 1 85 ? -7.908 6.100 -29.634 1.00 43.81 85 ASN A O 1
ATOM 652 N N . ASN A 1 86 ? -7.013 4.122 -30.223 1.00 50.69 86 ASN A N 1
ATOM 653 C CA . ASN A 1 86 ? -5.882 4.120 -29.308 1.00 50.69 86 ASN A CA 1
ATOM 654 C C . ASN A 1 86 ? -4.960 5.332 -29.484 1.00 50.69 86 ASN A C 1
ATOM 656 O O . ASN A 1 86 ? -4.421 5.798 -28.480 1.00 50.69 86 ASN A O 1
ATOM 660 N N . ASP A 1 87 ? -4.841 5.917 -30.677 1.00 47.88 87 ASP A N 1
ATOM 661 C CA . ASP A 1 87 ? -4.009 7.110 -30.877 1.00 47.88 87 ASP A CA 1
ATOM 662 C C . ASP A 1 87 ? -4.630 8.398 -30.309 1.00 47.88 87 ASP A C 1
ATOM 664 O O . ASP A 1 87 ? -3.924 9.388 -30.115 1.00 47.88 87 ASP A O 1
ATOM 668 N N . LYS A 1 88 ? -5.936 8.416 -29.997 1.00 43.12 88 LYS A N 1
ATOM 669 C CA . LYS A 1 88 ? -6.632 9.628 -29.515 1.00 43.12 88 LYS A CA 1
ATOM 670 C C . LYS A 1 88 ? -7.153 9.542 -28.077 1.00 43.12 88 LYS A C 1
ATOM 672 O O . LYS A 1 88 ? -7.555 10.565 -27.524 1.00 43.12 88 LYS A O 1
ATOM 677 N N . HIS A 1 89 ? -7.058 8.376 -27.429 1.00 42.44 89 HIS A N 1
ATOM 678 C CA . HIS A 1 89 ? -7.332 8.220 -25.992 1.00 42.44 89 HIS A CA 1
ATOM 679 C C . HIS A 1 89 ? -6.181 7.653 -25.152 1.00 42.44 89 HIS A C 1
ATOM 681 O O . HIS A 1 89 ? -6.295 7.634 -23.925 1.00 42.44 89 HIS A O 1
ATOM 687 N N . THR A 1 90 ? -5.032 7.302 -25.738 1.00 47.66 90 THR A N 1
ATOM 688 C CA . THR A 1 90 ? -3.806 7.203 -24.937 1.00 47.66 90 THR A CA 1
ATOM 689 C C . THR A 1 90 ? -3.277 8.610 -24.679 1.00 47.66 90 THR A C 1
ATOM 691 O O . THR A 1 90 ? -2.424 9.131 -25.393 1.00 47.66 90 THR A O 1
ATOM 694 N N . GLY A 1 91 ? -3.771 9.249 -23.612 1.00 52.94 91 GLY A N 1
ATOM 695 C CA . GLY A 1 91 ? -2.981 10.266 -22.921 1.00 52.94 91 GLY A CA 1
ATOM 696 C C . GLY A 1 91 ? -1.577 9.687 -22.762 1.00 52.94 91 GLY A C 1
ATOM 697 O O . GLY A 1 91 ? -1.422 8.636 -22.141 1.00 52.94 91 GLY A O 1
ATOM 698 N N . ARG A 1 92 ? -0.623 10.263 -23.500 1.00 66.75 92 ARG A N 1
ATOM 699 C CA . ARG A 1 92 ? 0.632 9.636 -23.929 1.00 66.75 92 ARG A CA 1
ATOM 700 C C . ARG A 1 92 ? 1.315 8.966 -22.742 1.00 66.75 92 ARG A C 1
ATOM 702 O O . ARG A 1 92 ? 1.987 9.635 -21.963 1.00 66.75 92 ARG A O 1
ATOM 709 N N . THR A 1 93 ? 1.103 7.658 -22.577 1.00 80.38 93 THR A N 1
ATOM 710 C CA . THR A 1 93 ? 1.696 6.935 -21.454 1.00 80.38 93 THR A CA 1
ATOM 711 C C . THR A 1 93 ? 3.197 7.042 -21.622 1.00 80.38 93 THR A C 1
ATOM 713 O O . THR A 1 93 ? 3.749 6.659 -22.656 1.00 80.38 93 THR A O 1
ATOM 716 N N . LEU A 1 94 ? 3.848 7.617 -20.620 1.00 90.81 94 LEU A N 1
ATOM 717 C CA . LEU A 1 94 ? 5.265 7.885 -20.696 1.00 90.81 94 LEU A CA 1
ATOM 718 C C . LEU A 1 94 ? 6.028 6.558 -20.727 1.00 90.81 94 LEU A C 1
ATOM 720 O O . LEU A 1 94 ? 5.764 5.659 -19.928 1.00 90.81 94 LEU A O 1
ATOM 724 N N . LEU A 1 95 ? 6.959 6.418 -21.668 1.00 93.88 95 LEU A N 1
ATOM 725 C CA . LEU A 1 95 ? 7.803 5.232 -21.752 1.00 93.88 95 LEU A CA 1
ATOM 726 C C . LEU A 1 95 ? 8.992 5.396 -20.809 1.00 93.88 95 LEU A C 1
ATOM 728 O O . LEU A 1 95 ? 9.788 6.324 -20.948 1.00 93.88 95 LEU A O 1
ATOM 732 N N . MET A 1 96 ? 9.117 4.481 -19.853 1.00 93.81 96 MET A N 1
ATOM 733 C CA . MET A 1 96 ? 10.270 4.400 -18.970 1.00 93.81 96 MET A CA 1
ATOM 734 C C . MET A 1 96 ? 11.511 4.013 -19.798 1.00 93.81 96 MET A C 1
ATOM 736 O O . MET A 1 96 ? 11.489 2.990 -20.485 1.00 93.81 96 MET A O 1
ATOM 740 N N . PRO A 1 97 ? 12.614 4.779 -19.745 1.00 95.12 97 PRO A N 1
ATOM 741 C CA . PRO A 1 97 ? 13.843 4.425 -20.443 1.00 95.12 97 PRO A CA 1
ATOM 742 C C . PRO A 1 97 ? 14.441 3.101 -19.951 1.00 95.12 97 PRO A C 1
ATOM 744 O O . PRO A 1 97 ? 14.356 2.757 -18.770 1.00 95.12 97 PRO A O 1
ATOM 747 N N . GLU A 1 98 ? 15.145 2.388 -20.834 1.00 95.19 98 GLU A N 1
ATOM 748 C CA . GLU A 1 98 ? 15.740 1.081 -20.516 1.00 95.19 98 GLU A CA 1
ATOM 749 C C . GLU A 1 98 ? 16.707 1.136 -19.320 1.00 95.19 98 GLU A C 1
ATOM 751 O O . GLU A 1 98 ? 16.735 0.217 -18.502 1.00 95.19 98 GLU A O 1
ATOM 756 N N . TYR A 1 99 ? 17.480 2.218 -19.168 1.00 95.69 99 TYR A N 1
ATOM 757 C CA . TYR A 1 99 ? 18.402 2.365 -18.036 1.00 95.69 99 TYR A CA 1
ATOM 758 C C . TYR A 1 99 ? 17.664 2.474 -16.692 1.00 95.69 99 TYR A C 1
ATOM 760 O O . TYR A 1 99 ? 18.154 1.967 -15.685 1.00 95.69 99 TYR A O 1
ATOM 768 N N . VAL A 1 100 ? 16.472 3.077 -16.676 1.00 95.50 100 VAL A N 1
ATOM 769 C CA . VAL A 1 100 ? 15.628 3.168 -15.479 1.00 95.50 100 VAL A CA 1
ATOM 770 C C . VAL A 1 100 ? 15.051 1.794 -15.170 1.00 95.50 100 VAL A C 1
ATOM 772 O O . VAL A 1 100 ? 15.154 1.331 -14.039 1.00 95.50 100 VAL A O 1
ATOM 775 N N . HIS A 1 101 ? 14.546 1.076 -16.177 1.00 93.94 101 HIS A N 1
ATOM 776 C CA . HIS A 1 101 ? 14.092 -0.304 -15.994 1.00 93.94 101 HIS A CA 1
ATOM 777 C C . HIS A 1 101 ? 15.205 -1.219 -15.446 1.00 93.94 101 HIS A C 1
ATOM 779 O O . HIS A 1 101 ? 14.974 -2.029 -14.544 1.00 93.94 101 HIS A O 1
ATOM 785 N N . LYS A 1 102 ? 16.440 -1.065 -15.943 1.00 93.88 102 LYS A N 1
ATOM 786 C CA . LYS A 1 102 ? 17.622 -1.756 -15.402 1.00 93.88 102 LYS A CA 1
ATOM 787 C C . LYS A 1 102 ? 17.901 -1.359 -13.950 1.00 93.88 102 LYS A C 1
ATOM 789 O O . LYS A 1 102 ? 18.217 -2.242 -13.159 1.00 93.88 102 LYS A O 1
ATOM 794 N N . ALA A 1 103 ? 17.730 -0.087 -13.583 1.00 94.50 103 ALA A N 1
ATOM 795 C CA . ALA A 1 103 ? 17.859 0.372 -12.199 1.00 94.50 103 ALA A CA 1
ATOM 796 C C . ALA A 1 103 ? 16.819 -0.285 -11.276 1.00 94.50 103 ALA A C 1
ATOM 798 O O . ALA A 1 103 ? 17.192 -0.803 -10.225 1.00 94.50 103 ALA A O 1
ATOM 799 N N . PHE A 1 104 ? 15.551 -0.375 -11.702 1.00 92.75 104 PHE A N 1
ATOM 800 C CA . PHE A 1 104 ? 14.516 -1.143 -10.997 1.00 92.75 104 PHE A CA 1
ATOM 801 C C . PHE A 1 104 ? 14.975 -2.587 -10.757 1.00 92.75 104 PHE A C 1
ATOM 803 O O . PHE A 1 104 ? 15.053 -3.026 -9.611 1.00 92.75 104 PHE A O 1
ATOM 810 N N . ARG A 1 105 ? 15.348 -3.312 -11.822 1.00 91.12 105 ARG A N 1
ATOM 811 C CA . ARG A 1 105 ? 15.793 -4.716 -11.729 1.00 91.12 105 ARG A CA 1
ATOM 812 C C . ARG A 1 105 ? 17.043 -4.913 -10.873 1.00 91.12 105 ARG A C 1
ATOM 814 O O . ARG A 1 105 ? 17.161 -5.937 -10.210 1.00 91.12 105 ARG A O 1
ATOM 821 N N . GLY A 1 106 ? 17.962 -3.952 -10.897 1.00 91.12 106 GLY A N 1
ATOM 822 C CA . GLY A 1 106 ? 19.187 -3.965 -10.100 1.00 91.12 106 GLY A CA 1
ATOM 823 C C . GLY A 1 106 ? 18.995 -3.546 -8.641 1.00 91.12 106 GLY A C 1
ATOM 824 O O . GLY A 1 106 ? 19.961 -3.576 -7.885 1.00 91.12 106 GLY A O 1
ATOM 825 N N . GLY A 1 107 ? 17.786 -3.134 -8.239 1.00 89.12 107 GLY A N 1
ATOM 826 C CA . GLY A 1 107 ? 17.533 -2.595 -6.902 1.00 89.12 107 GLY A CA 1
ATOM 827 C C . GLY A 1 107 ? 18.146 -1.209 -6.667 1.00 89.12 107 GLY A C 1
ATOM 828 O O . GLY A 1 107 ? 18.230 -0.768 -5.521 1.00 89.12 107 GLY A O 1
ATOM 829 N N . ASP A 1 108 ? 18.550 -0.498 -7.724 1.00 93.25 108 ASP A N 1
ATOM 830 C CA . ASP A 1 108 ? 19.030 0.884 -7.649 1.00 93.25 108 ASP A CA 1
ATOM 831 C C . ASP A 1 108 ? 17.839 1.849 -7.533 1.00 93.25 108 ASP A C 1
ATOM 833 O O . ASP A 1 108 ? 17.469 2.587 -8.453 1.00 93.25 108 ASP A O 1
ATOM 837 N N . VAL A 1 109 ? 17.223 1.817 -6.348 1.00 92.69 109 VAL A N 1
ATOM 838 C CA . VAL A 1 109 ? 16.093 2.671 -5.965 1.00 92.69 109 VAL A CA 1
ATOM 839 C C . VAL A 1 109 ? 16.459 4.150 -6.113 1.00 92.69 109 VAL A C 1
ATOM 841 O O . VAL A 1 109 ? 15.617 4.946 -6.516 1.00 92.69 109 VAL A O 1
ATOM 844 N N . LYS A 1 110 ? 17.722 4.528 -5.865 1.00 94.00 110 LYS A N 1
ATOM 845 C CA . LYS A 1 110 ? 18.184 5.918 -5.986 1.00 94.00 110 LYS A CA 1
ATOM 846 C C . LYS A 1 110 ? 18.030 6.426 -7.417 1.00 94.00 110 LYS A C 1
ATOM 848 O O . LYS A 1 110 ? 17.465 7.497 -7.624 1.00 94.00 110 LYS A O 1
ATOM 853 N N . THR A 1 111 ? 18.532 5.673 -8.394 1.00 94.62 111 THR A N 1
ATOM 854 C CA . THR A 1 111 ? 18.440 6.060 -9.807 1.00 94.62 111 THR A CA 1
ATOM 855 C C . THR A 1 111 ? 16.994 6.061 -10.295 1.00 94.62 111 THR A C 1
ATOM 857 O O . THR A 1 111 ? 16.609 6.992 -11.003 1.00 94.62 111 THR A O 1
ATOM 860 N N . ALA A 1 112 ? 16.188 5.076 -9.881 1.00 94.56 112 ALA A N 1
ATOM 861 C CA . ALA A 1 112 ? 14.768 5.016 -10.220 1.00 94.56 112 ALA A CA 1
ATOM 862 C C . ALA A 1 112 ? 13.998 6.238 -9.694 1.00 94.56 112 ALA A C 1
ATOM 864 O O . ALA A 1 112 ? 13.362 6.942 -10.476 1.00 94.56 112 ALA A O 1
ATOM 865 N N . LEU A 1 113 ? 14.110 6.540 -8.395 1.00 94.44 113 LEU A N 1
ATOM 866 C CA . LEU A 1 113 ? 13.426 7.682 -7.785 1.00 94.44 113 LEU A CA 1
ATOM 867 C C . LEU A 1 113 ? 13.892 9.009 -8.374 1.00 94.44 113 LEU A C 1
ATOM 869 O O . LEU A 1 113 ? 13.052 9.833 -8.708 1.00 94.44 113 LEU A O 1
ATOM 873 N N . ARG A 1 114 ? 15.205 9.192 -8.579 1.00 94.31 114 ARG A N 1
ATOM 874 C CA . ARG A 1 114 ? 15.744 10.414 -9.195 1.00 94.31 114 ARG A CA 1
ATOM 875 C C . ARG A 1 114 ? 15.129 10.666 -10.567 1.00 94.31 114 ARG A C 1
ATOM 877 O O . ARG A 1 114 ? 14.854 11.808 -10.902 1.00 94.31 114 ARG A O 1
ATOM 884 N N . TRP A 1 115 ? 14.932 9.626 -11.375 1.00 95.12 115 TRP A N 1
ATOM 885 C CA . TRP A 1 115 ? 14.293 9.799 -12.677 1.00 95.12 115 TRP A CA 1
ATOM 886 C C . TRP A 1 115 ? 12.808 10.158 -12.547 1.00 95.12 115 TRP A C 1
ATOM 888 O O . TRP A 1 115 ? 12.354 11.061 -13.250 1.00 95.12 115 TRP A O 1
ATOM 898 N N . ILE A 1 116 ? 12.079 9.500 -11.639 1.00 94.25 116 ILE A N 1
ATOM 899 C CA . ILE A 1 116 ? 10.651 9.760 -11.401 1.00 94.25 116 ILE A CA 1
ATOM 900 C C . ILE A 1 116 ? 10.429 11.200 -10.928 1.00 94.25 116 ILE A C 1
ATOM 902 O O . ILE A 1 116 ? 9.569 11.883 -11.472 1.00 94.25 116 ILE A O 1
ATOM 906 N N . THR A 1 117 ? 11.228 11.684 -9.975 1.00 92.44 117 THR A N 1
ATOM 907 C CA . THR A 1 117 ? 11.046 13.017 -9.377 1.00 92.44 117 THR A CA 1
ATOM 908 C C . THR A 1 117 ? 11.706 14.151 -10.166 1.00 92.44 117 THR A C 1
ATOM 910 O O . THR A 1 117 ? 11.406 15.313 -9.919 1.00 92.44 117 THR A O 1
ATOM 913 N N . ALA A 1 118 ? 12.564 13.853 -11.151 1.00 91.56 118 ALA A N 1
ATOM 914 C CA . ALA A 1 118 ? 13.274 14.877 -11.927 1.00 91.56 118 ALA A CA 1
ATOM 915 C C . ALA A 1 118 ? 12.375 15.771 -12.801 1.00 91.56 118 ALA A C 1
ATOM 917 O O . ALA A 1 118 ? 12.833 16.821 -13.240 1.00 91.56 118 ALA A O 1
ATOM 918 N N . ASN A 1 119 ? 11.136 15.370 -13.101 1.00 84.00 119 ASN A N 1
ATOM 919 C CA . ASN A 1 119 ? 10.186 16.240 -13.792 1.00 84.00 119 ASN A CA 1
ATOM 920 C C . ASN A 1 119 ? 8.768 16.025 -13.256 1.00 84.00 119 ASN A C 1
ATOM 922 O O . ASN A 1 119 ? 8.094 15.082 -13.658 1.00 84.00 119 ASN A O 1
ATOM 926 N N . GLN A 1 120 ? 8.308 16.937 -12.400 1.00 79.44 120 GLN A N 1
ATOM 927 C CA . GLN A 1 120 ? 6.969 16.891 -11.803 1.00 79.44 120 GLN A CA 1
ATOM 928 C C . GLN A 1 120 ? 5.834 17.186 -12.807 1.00 79.44 120 GLN A C 1
ATOM 930 O O . GLN A 1 120 ? 4.671 16.951 -12.495 1.00 79.44 120 GLN A O 1
ATOM 935 N N . THR A 1 121 ? 6.143 17.692 -14.010 1.00 78.81 121 THR A N 1
ATOM 936 C CA . THR A 1 121 ? 5.128 17.938 -15.058 1.00 78.81 121 THR A CA 1
ATOM 937 C C . THR A 1 121 ? 4.768 16.681 -15.850 1.00 78.81 121 THR A C 1
ATOM 939 O O . THR A 1 121 ? 3.734 16.637 -16.514 1.00 78.81 121 THR A O 1
ATOM 942 N N . GLU A 1 122 ? 5.613 15.652 -15.784 1.00 83.81 122 GLU A N 1
ATOM 943 C CA . GLU A 1 122 ? 5.408 14.369 -16.442 1.00 83.81 122 GLU A CA 1
ATOM 944 C C . GLU A 1 122 ? 4.924 13.330 -15.428 1.00 83.81 122 GLU A C 1
ATOM 946 O O . GLU A 1 122 ? 5.503 13.179 -14.354 1.00 83.81 122 GLU A O 1
ATOM 951 N N . ASP A 1 123 ? 3.927 12.528 -15.800 1.00 91.38 123 ASP A N 1
ATOM 952 C CA . ASP A 1 123 ? 3.437 11.416 -14.977 1.00 91.38 123 ASP A CA 1
ATOM 953 C C . ASP A 1 123 ? 4.382 10.195 -15.044 1.00 91.38 123 ASP A C 1
ATOM 955 O O . ASP A 1 123 ? 4.049 9.107 -15.524 1.00 91.38 123 ASP A O 1
ATOM 959 N N . ARG A 1 124 ? 5.636 10.392 -14.615 1.00 95.19 124 ARG A N 1
ATOM 960 C CA . ARG A 1 124 ? 6.694 9.371 -14.677 1.00 95.19 124 ARG A CA 1
ATOM 961 C C . ARG A 1 124 ? 6.439 8.202 -13.738 1.00 95.19 124 ARG A C 1
ATOM 963 O O . ARG A 1 124 ? 6.860 7.086 -14.040 1.00 95.19 124 ARG A O 1
ATOM 970 N N . VAL A 1 125 ? 5.749 8.430 -12.623 1.00 95.81 125 VAL A N 1
ATOM 971 C CA . VAL A 1 125 ? 5.416 7.372 -11.658 1.00 95.81 125 VAL A CA 1
ATOM 972 C C . VAL A 1 125 ? 4.483 6.318 -12.274 1.00 95.81 125 VAL A C 1
ATOM 974 O O . VAL A 1 125 ? 4.587 5.137 -11.943 1.00 95.81 125 VAL A O 1
ATOM 977 N N . ASN A 1 126 ? 3.651 6.719 -13.242 1.00 95.56 126 ASN A N 1
ATOM 978 C CA . ASN A 1 126 ? 2.768 5.836 -14.007 1.00 95.56 126 ASN A CA 1
ATOM 979 C C . ASN A 1 126 ? 3.312 5.467 -15.394 1.00 95.56 126 ASN A C 1
ATOM 981 O O . ASN A 1 126 ? 2.580 4.927 -16.231 1.00 95.56 126 ASN A O 1
ATOM 985 N N . SER A 1 127 ? 4.599 5.722 -15.640 1.00 95.25 127 SER A N 1
ATOM 986 C CA . SER A 1 127 ? 5.266 5.298 -16.868 1.00 95.25 127 SER A CA 1
ATOM 987 C C . SER A 1 127 ? 5.310 3.774 -17.004 1.00 95.25 127 SER A C 1
ATOM 989 O O . SER A 1 127 ? 5.190 3.025 -16.027 1.00 95.25 127 SER A O 1
ATOM 991 N N . VAL A 1 128 ? 5.480 3.308 -18.242 1.00 94.62 128 VAL A N 1
ATOM 992 C CA . VAL A 1 128 ? 5.523 1.881 -18.580 1.00 94.62 128 VAL A CA 1
ATOM 993 C C . VAL A 1 128 ? 6.827 1.505 -19.268 1.00 94.62 128 VAL A C 1
ATOM 995 O O . VAL A 1 128 ? 7.386 2.278 -20.043 1.00 94.62 128 VAL A O 1
ATOM 998 N N . PHE A 1 129 ? 7.297 0.287 -19.025 1.00 92.31 129 PHE A N 1
ATOM 999 C CA . PHE A 1 129 ? 8.344 -0.353 -19.813 1.00 92.31 129 PHE A CA 1
ATOM 1000 C C . PHE A 1 129 ? 7.801 -1.649 -20.404 1.00 92.31 129 PHE A C 1
ATOM 1002 O O . PHE A 1 129 ? 7.480 -2.596 -19.679 1.00 92.31 129 PHE A O 1
ATOM 1009 N N . GLY A 1 130 ? 7.676 -1.681 -21.731 1.00 90.25 130 GLY A N 1
ATOM 1010 C CA . GLY A 1 130 ? 6.951 -2.744 -22.415 1.00 90.25 130 GLY A CA 1
ATOM 1011 C C . GLY A 1 130 ? 5.500 -2.779 -21.940 1.00 90.25 130 GLY A C 1
ATOM 1012 O O . GLY A 1 130 ? 4.737 -1.858 -22.205 1.00 90.25 130 GLY A O 1
ATOM 1013 N N . MET A 1 131 ? 5.142 -3.835 -21.214 1.00 89.25 131 MET A N 1
ATOM 1014 C CA . MET A 1 131 ? 3.774 -4.098 -20.755 1.00 89.25 131 MET A CA 1
ATOM 1015 C C . MET A 1 131 ? 3.525 -3.732 -19.286 1.00 89.25 131 MET A C 1
ATOM 1017 O O . MET A 1 131 ? 2.396 -3.833 -18.816 1.00 89.25 131 MET A O 1
ATOM 1021 N N . PHE A 1 132 ? 4.565 -3.332 -18.549 1.00 92.00 132 PHE A N 1
ATOM 1022 C CA . PHE A 1 132 ? 4.501 -3.165 -17.097 1.00 92.00 132 PHE A CA 1
ATOM 1023 C C . PHE A 1 132 ? 4.669 -1.702 -16.702 1.00 92.00 132 PHE A C 1
ATOM 1025 O O . PHE A 1 132 ? 5.606 -1.043 -17.151 1.00 92.00 132 PHE A O 1
ATOM 1032 N N . SER A 1 133 ? 3.807 -1.207 -15.813 1.00 95.12 133 SER A N 1
ATOM 1033 C CA . SER A 1 133 ? 4.019 0.078 -15.137 1.00 95.12 133 SER A CA 1
ATOM 1034 C C . SER A 1 133 ? 5.205 0.017 -14.166 1.00 95.12 133 SER A C 1
ATOM 1036 O O . SER A 1 133 ? 5.684 -1.072 -13.824 1.00 95.12 133 SER A O 1
ATOM 1038 N N . CYS A 1 134 ? 5.673 1.165 -13.667 1.00 96.00 134 CYS A N 1
ATOM 1039 C CA . CYS A 1 134 ? 6.652 1.193 -12.572 1.00 96.00 134 CYS A CA 1
ATOM 1040 C C . CYS A 1 134 ? 6.171 0.385 -11.358 1.00 96.00 134 CYS A C 1
ATOM 1042 O O . CYS A 1 134 ? 6.934 -0.413 -10.808 1.00 96.00 134 CYS A O 1
ATOM 1044 N N . LEU A 1 135 ? 4.899 0.539 -10.972 1.00 97.12 135 LEU A N 1
ATOM 1045 C CA . LEU A 1 135 ? 4.325 -0.172 -9.829 1.00 97.12 135 LEU A CA 1
ATOM 1046 C C . LEU A 1 135 ? 4.214 -1.683 -10.088 1.00 97.12 135 LEU A C 1
ATOM 1048 O O . LEU A 1 135 ? 4.576 -2.476 -9.219 1.00 97.12 135 LEU A O 1
ATOM 1052 N N . ALA A 1 136 ? 3.827 -2.091 -11.302 1.00 95.69 136 ALA A N 1
ATOM 1053 C CA . ALA A 1 136 ? 3.842 -3.498 -11.711 1.00 95.69 136 ALA A CA 1
ATOM 1054 C C . ALA A 1 136 ? 5.257 -4.086 -11.719 1.00 95.69 136 ALA A C 1
ATOM 1056 O O . ALA A 1 136 ? 5.481 -5.193 -11.235 1.00 95.69 136 ALA A O 1
ATOM 1057 N N . THR A 1 137 ? 6.242 -3.319 -12.184 1.00 94.62 137 THR A N 1
ATOM 1058 C CA . THR A 1 137 ? 7.651 -3.724 -12.138 1.00 94.62 137 THR A CA 1
ATOM 1059 C C . THR A 1 137 ? 8.114 -3.917 -10.690 1.00 94.62 137 THR A C 1
ATOM 1061 O O . THR A 1 137 ? 8.748 -4.923 -10.381 1.00 94.62 137 THR A O 1
ATOM 1064 N N . ALA A 1 138 ? 7.763 -3.005 -9.777 1.00 95.81 138 ALA A N 1
ATOM 1065 C CA . ALA A 1 138 ? 8.094 -3.123 -8.356 1.00 95.81 138 ALA A CA 1
ATOM 1066 C C . ALA A 1 138 ? 7.433 -4.343 -7.687 1.00 95.81 138 ALA A C 1
ATOM 1068 O O . ALA A 1 138 ? 8.083 -5.014 -6.878 1.00 95.81 138 ALA A O 1
ATOM 1069 N N . LEU A 1 139 ? 6.187 -4.664 -8.063 1.00 95.31 139 LEU A N 1
ATOM 1070 C CA . LEU A 1 139 ? 5.488 -5.877 -7.631 1.00 95.31 139 LEU A CA 1
ATOM 1071 C C . LEU A 1 139 ? 6.245 -7.140 -8.066 1.00 95.31 139 LEU A C 1
ATOM 1073 O O . LEU A 1 139 ? 6.525 -7.993 -7.224 1.00 95.31 139 LEU A O 1
ATOM 1077 N N . MET A 1 140 ? 6.628 -7.235 -9.343 1.00 92.75 140 MET A N 1
ATOM 1078 C CA . MET A 1 140 ? 7.380 -8.380 -9.884 1.00 92.75 140 MET A CA 1
ATOM 1079 C C . MET A 1 140 ? 8.763 -8.541 -9.236 1.00 92.75 140 MET A C 1
ATOM 1081 O O . MET A 1 140 ? 9.284 -9.648 -9.121 1.00 92.75 140 MET A O 1
ATOM 1085 N N . LEU A 1 141 ? 9.360 -7.436 -8.785 1.00 92.88 141 LEU A N 1
ATOM 1086 C CA . LEU A 1 141 ? 10.624 -7.423 -8.044 1.00 92.88 141 LEU A CA 1
ATOM 1087 C C . LEU A 1 141 ? 10.454 -7.679 -6.543 1.00 92.88 141 LEU A C 1
ATOM 1089 O O . LEU A 1 141 ? 11.449 -7.724 -5.821 1.00 92.88 141 LEU A O 1
ATOM 1093 N N . LYS A 1 142 ? 9.214 -7.844 -6.063 1.00 93.62 142 LYS A N 1
ATOM 1094 C CA . LYS A 1 142 ? 8.878 -8.142 -4.660 1.00 93.62 142 LYS A CA 1
ATOM 1095 C C . LYS A 1 142 ? 9.368 -7.065 -3.687 1.00 93.62 142 LYS A C 1
ATOM 1097 O O . LYS A 1 142 ? 9.568 -7.332 -2.503 1.00 93.62 142 LYS A O 1
ATOM 1102 N N . SER A 1 143 ? 9.556 -5.839 -4.173 1.00 93.44 143 SER A N 1
ATOM 1103 C CA . SER A 1 143 ? 10.101 -4.739 -3.379 1.00 93.44 143 SER A CA 1
ATOM 1104 C C . SER A 1 143 ? 8.972 -3.925 -2.758 1.00 93.44 143 SER A C 1
ATOM 1106 O O . SER A 1 143 ? 8.496 -2.950 -3.339 1.00 93.44 143 SER A O 1
ATOM 1108 N N . LEU A 1 144 ? 8.549 -4.317 -1.551 1.00 94.94 144 LEU A N 1
ATOM 1109 C CA . LEU A 1 144 ? 7.489 -3.623 -0.807 1.00 94.94 144 LEU A CA 1
ATOM 1110 C C . LEU A 1 144 ? 7.831 -2.142 -0.578 1.00 94.94 144 LEU A C 1
ATOM 1112 O O . LEU A 1 144 ? 6.976 -1.270 -0.716 1.00 94.94 144 LEU A O 1
ATOM 1116 N N . THR A 1 145 ? 9.102 -1.856 -0.296 1.00 95.12 145 THR A N 1
ATOM 1117 C CA . THR A 1 145 ? 9.637 -0.498 -0.178 1.00 95.12 145 THR A CA 1
ATOM 1118 C C . THR A 1 145 ? 9.403 0.312 -1.447 1.00 95.12 145 THR A C 1
ATOM 1120 O O . THR A 1 145 ? 8.880 1.420 -1.378 1.00 95.12 145 THR A O 1
ATOM 1123 N N . LEU A 1 146 ? 9.774 -0.233 -2.609 1.00 95.69 146 LEU A N 1
ATOM 1124 C CA . LEU A 1 146 ? 9.638 0.481 -3.874 1.00 95.69 146 LEU A CA 1
ATOM 1125 C C . LEU A 1 146 ? 8.168 0.664 -4.249 1.00 95.69 146 LEU A C 1
ATOM 1127 O O . LEU A 1 146 ? 7.792 1.753 -4.660 1.00 95.69 146 LEU A O 1
ATOM 1131 N N . MET A 1 147 ? 7.327 -0.351 -4.033 1.00 97.56 147 MET A N 1
ATOM 1132 C CA . MET A 1 147 ? 5.877 -0.218 -4.205 1.00 97.56 147 MET A CA 1
ATOM 1133 C C . MET A 1 147 ? 5.316 0.920 -3.347 1.00 97.56 147 MET A C 1
ATOM 1135 O O . MET A 1 147 ? 4.551 1.741 -3.836 1.00 97.56 147 MET A O 1
ATOM 1139 N N . THR A 1 148 ? 5.733 0.999 -2.083 1.00 97.50 148 THR A N 1
ATOM 1140 C CA . THR A 1 148 ? 5.261 2.023 -1.145 1.00 97.50 148 THR A CA 1
ATOM 1141 C C . THR A 1 148 ? 5.695 3.427 -1.563 1.00 97.50 148 THR A C 1
ATOM 1143 O O . THR A 1 148 ? 4.878 4.342 -1.560 1.00 97.50 148 THR A O 1
ATOM 1146 N N . LEU A 1 149 ? 6.953 3.588 -1.982 1.00 97.12 149 LEU A N 1
ATOM 1147 C CA . LEU A 1 149 ? 7.469 4.856 -2.502 1.00 97.12 149 LEU A CA 1
ATOM 1148 C C . LEU A 1 149 ? 6.720 5.294 -3.766 1.00 97.12 149 LEU A C 1
ATOM 1150 O O . LEU A 1 149 ? 6.349 6.454 -3.880 1.00 97.12 149 LEU A O 1
ATOM 1154 N N . LEU A 1 150 ? 6.459 4.373 -4.696 1.00 97.56 150 LEU A N 1
ATOM 1155 C CA . LEU A 1 150 ? 5.702 4.673 -5.912 1.00 97.56 150 LEU A CA 1
ATOM 1156 C C . LEU A 1 150 ? 4.261 5.091 -5.601 1.00 97.56 150 LEU A C 1
ATOM 1158 O O . LEU A 1 150 ? 3.780 6.066 -6.165 1.00 97.56 150 LEU A O 1
ATOM 1162 N N . LEU A 1 151 ? 3.588 4.398 -4.682 1.00 98.19 151 LEU A N 1
ATOM 1163 C CA . LEU A 1 151 ? 2.237 4.760 -4.245 1.00 98.19 151 LEU A CA 1
ATOM 1164 C C . LEU A 1 151 ? 2.215 6.144 -3.574 1.00 98.19 151 LEU A C 1
ATOM 1166 O O . LEU A 1 151 ? 1.371 6.971 -3.908 1.00 98.19 151 LEU A O 1
ATOM 1170 N N . GLN A 1 152 ? 3.193 6.444 -2.710 1.00 97.00 152 GLN A N 1
ATOM 1171 C CA . GLN A 1 152 ? 3.380 7.783 -2.130 1.00 97.00 152 GLN A CA 1
ATOM 1172 C C . GLN A 1 152 ? 3.622 8.871 -3.183 1.00 97.00 152 GLN A C 1
ATOM 1174 O O . GLN A 1 152 ? 3.233 10.012 -2.961 1.00 97.00 152 GLN A O 1
ATOM 1179 N N . LEU A 1 153 ? 4.228 8.527 -4.321 1.00 95.62 153 LEU A N 1
ATOM 1180 C CA . LEU A 1 153 ? 4.451 9.434 -5.449 1.00 95.62 153 LEU A CA 1
ATOM 1181 C C . LEU A 1 153 ? 3.253 9.521 -6.412 1.00 95.62 153 LEU A C 1
ATOM 1183 O O . LEU A 1 153 ? 3.344 10.222 -7.414 1.00 95.62 153 LEU A O 1
ATOM 1187 N N . GLY A 1 154 ? 2.138 8.838 -6.130 1.00 96.19 154 GLY A N 1
ATOM 1188 C CA . GLY A 1 154 ? 0.928 8.898 -6.957 1.00 96.19 154 GLY A CA 1
ATOM 1189 C C . GLY A 1 154 ? 0.818 7.815 -8.029 1.00 96.19 154 GLY A C 1
ATOM 1190 O O . GLY A 1 154 ? 0.108 8.009 -9.016 1.00 96.19 154 GLY A O 1
ATOM 1191 N N . ALA A 1 155 ? 1.493 6.674 -7.858 1.00 97.25 155 ALA A N 1
ATOM 1192 C CA . ALA A 1 155 ? 1.243 5.516 -8.710 1.00 97.25 155 ALA A CA 1
ATOM 1193 C C . ALA A 1 155 ? -0.231 5.089 -8.635 1.00 97.25 155 ALA A C 1
ATOM 1195 O O . ALA A 1 155 ? -0.778 4.879 -7.551 1.00 97.25 155 ALA A O 1
ATOM 1196 N N . ASP A 1 156 ? -0.846 4.904 -9.797 1.00 96.75 156 ASP A N 1
ATOM 1197 C CA . ASP A 1 156 ? -2.205 4.413 -9.945 1.00 96.75 156 ASP A CA 1
ATOM 1198 C C . ASP A 1 156 ? -2.262 2.923 -9.579 1.00 96.75 156 ASP A C 1
ATOM 1200 O O . ASP A 1 156 ? -1.751 2.048 -10.288 1.00 96.75 156 ASP A O 1
ATOM 1204 N N . VAL A 1 157 ? -2.882 2.651 -8.430 1.00 97.19 157 VAL A N 1
ATOM 1205 C CA . VAL A 1 157 ? -3.047 1.309 -7.862 1.00 97.19 157 VAL A CA 1
ATOM 1206 C C . VAL A 1 157 ? -3.945 0.413 -8.726 1.00 97.19 157 VAL A C 1
ATOM 1208 O O . VAL A 1 157 ? -3.772 -0.808 -8.727 1.00 97.19 157 VAL A O 1
ATOM 1211 N N . ASP A 1 158 ? -4.863 1.017 -9.484 1.00 96.88 158 ASP A N 1
ATOM 1212 C CA . ASP A 1 158 ? -5.867 0.339 -10.306 1.00 96.88 158 ASP A CA 1
ATOM 1213 C C . ASP A 1 158 ? -5.546 0.401 -11.798 1.00 96.88 158 ASP A C 1
ATOM 1215 O O . ASP A 1 158 ? -6.356 -0.020 -12.636 1.00 96.88 158 ASP A O 1
ATOM 1219 N N . ARG A 1 159 ? -4.332 0.850 -12.137 1.00 94.56 159 ARG A N 1
ATOM 1220 C CA . ARG A 1 159 ? -3.850 0.840 -13.509 1.00 94.56 159 ARG A CA 1
ATOM 1221 C C . ARG A 1 159 ? -3.991 -0.560 -14.088 1.00 94.56 159 ARG A C 1
ATOM 1223 O O . ARG A 1 159 ? -3.499 -1.543 -13.528 1.00 94.56 159 ARG A O 1
ATOM 1230 N N . ARG A 1 160 ? -4.655 -0.627 -15.238 1.00 92.62 160 ARG A N 1
ATOM 1231 C CA . ARG A 1 160 ? -4.867 -1.872 -15.967 1.00 92.62 160 ARG A CA 1
ATOM 1232 C C . ARG A 1 160 ? -3.697 -2.155 -16.894 1.00 92.62 160 ARG A C 1
ATOM 1234 O O . ARG A 1 160 ? -3.183 -1.247 -17.549 1.00 92.62 160 ARG A O 1
ATOM 1241 N N . ASP A 1 161 ? -3.275 -3.409 -16.928 1.00 88.94 161 ASP A N 1
ATOM 1242 C CA . ASP A 1 161 ? -2.294 -3.884 -17.894 1.00 88.94 161 ASP A CA 1
ATOM 1243 C C . ASP A 1 161 ? -2.924 -4.088 -19.286 1.00 88.94 161 ASP A C 1
ATOM 1245 O O . ASP A 1 161 ? -4.094 -3.787 -19.532 1.00 88.94 161 ASP A O 1
ATOM 1249 N N . PHE A 1 162 ? -2.137 -4.619 -20.219 1.00 87.62 162 PHE A N 1
ATOM 1250 C CA . PHE A 1 162 ? -2.590 -4.937 -21.575 1.00 87.62 162 PHE A CA 1
ATOM 1251 C C . PHE A 1 162 ? -3.672 -6.030 -21.635 1.00 87.62 162 PHE A C 1
ATOM 1253 O O . PHE A 1 162 ? -4.320 -6.181 -22.667 1.00 87.62 162 PHE A O 1
ATOM 1260 N N . GLN A 1 163 ? -3.859 -6.803 -20.560 1.00 89.69 163 GLN A N 1
ATOM 1261 C CA . GLN A 1 163 ? -4.939 -7.783 -20.421 1.00 89.69 163 GLN A CA 1
ATOM 1262 C C . GLN A 1 163 ? -6.178 -7.170 -19.754 1.00 89.69 163 GLN A C 1
ATOM 1264 O O . GLN A 1 163 ? -7.171 -7.863 -19.530 1.00 89.69 163 GLN A O 1
ATOM 1269 N N . GLY A 1 164 ? -6.141 -5.876 -19.420 1.00 91.12 164 GLY A N 1
ATOM 1270 C CA . GLY A 1 164 ? -7.216 -5.189 -18.717 1.00 91.12 164 GLY A CA 1
ATOM 1271 C C . GLY A 1 164 ? -7.303 -5.539 -17.228 1.00 91.12 164 GLY A C 1
ATOM 1272 O O . GLY A 1 164 ? -8.313 -5.196 -16.600 1.00 91.12 164 GLY A O 1
ATOM 1273 N N . GLN A 1 165 ? -6.290 -6.209 -16.667 1.00 92.38 165 GLN A N 1
ATOM 1274 C CA . GLN A 1 165 ? -6.239 -6.637 -15.270 1.00 92.38 165 GLN A CA 1
ATOM 1275 C C . GLN A 1 165 ? -5.616 -5.554 -14.389 1.00 92.38 165 GLN A C 1
ATOM 1277 O O . GLN A 1 165 ? -4.647 -4.910 -14.785 1.00 92.38 165 GLN A O 1
ATOM 1282 N N . THR A 1 166 ? -6.163 -5.347 -13.186 1.00 95.38 166 THR A N 1
ATOM 1283 C CA . THR A 1 166 ? -5.529 -4.473 -12.188 1.00 95.38 166 THR A CA 1
ATOM 1284 C C . THR A 1 166 ? -4.307 -5.159 -11.590 1.00 95.38 166 THR A C 1
ATOM 1286 O O . THR A 1 166 ? -4.207 -6.388 -11.574 1.00 95.38 166 THR A O 1
ATOM 1289 N N . LEU A 1 167 ? -3.398 -4.369 -11.027 1.00 95.25 167 LEU A N 1
ATOM 1290 C CA . LEU A 1 167 ? -2.161 -4.866 -10.431 1.00 95.25 167 LEU A CA 1
ATOM 1291 C C . LEU A 1 167 ? -2.378 -5.974 -9.387 1.00 95.25 167 LEU A C 1
ATOM 1293 O O . LEU A 1 167 ? -1.637 -6.956 -9.343 1.00 95.25 167 LEU A O 1
ATOM 1297 N N . ILE A 1 168 ? -3.398 -5.814 -8.540 1.00 96.56 168 ILE A N 1
ATOM 1298 C CA . ILE A 1 168 ? -3.739 -6.809 -7.524 1.00 96.56 168 ILE A CA 1
ATOM 1299 C C . ILE A 1 168 ? -4.228 -8.116 -8.166 1.00 96.56 168 ILE A C 1
ATOM 1301 O O . ILE A 1 168 ? -3.905 -9.176 -7.647 1.00 96.56 168 ILE A O 1
ATOM 1305 N N . CYS A 1 169 ? -4.911 -8.083 -9.320 1.00 95.38 169 CYS A N 1
ATOM 1306 C CA . CYS A 1 169 ? -5.315 -9.295 -10.046 1.00 95.38 169 CYS A CA 1
ATOM 1307 C C . CYS A 1 169 ? -4.107 -10.085 -10.551 1.00 95.38 169 CYS A C 1
ATOM 1309 O O . CYS A 1 169 ? -4.077 -11.307 -10.420 1.00 95.38 169 CYS A O 1
ATOM 1311 N N . SER A 1 170 ? -3.083 -9.395 -11.061 1.00 92.31 170 SER A N 1
ATOM 1312 C CA . SER A 1 170 ? -1.860 -10.030 -11.565 1.00 92.31 170 SER A CA 1
ATOM 1313 C C . SER A 1 170 ? -1.099 -10.801 -10.475 1.00 92.31 170 SER A C 1
ATOM 1315 O O . SER A 1 170 ? -0.304 -11.685 -10.783 1.00 92.31 170 SER A O 1
ATOM 1317 N N . MET A 1 171 ? -1.359 -10.525 -9.190 1.00 94.94 171 MET A N 1
ATOM 1318 C CA . MET A 1 171 ? -0.792 -11.290 -8.072 1.00 94.94 171 MET A CA 1
ATOM 1319 C C . MET A 1 171 ? -1.345 -12.714 -7.952 1.00 94.94 171 MET A C 1
ATOM 1321 O O . MET A 1 171 ? -0.749 -13.522 -7.243 1.00 94.94 171 MET A O 1
ATOM 1325 N N . PHE A 1 172 ? -2.471 -13.021 -8.605 1.00 94.25 172 PHE A N 1
ATOM 1326 C CA . PHE A 1 172 ? -3.152 -14.316 -8.505 1.00 94.25 172 PHE A CA 1
ATOM 1327 C C . PHE A 1 172 ? -2.726 -15.318 -9.587 1.00 94.25 172 PHE A C 1
ATOM 1329 O O . PHE A 1 172 ? -3.371 -16.352 -9.744 1.00 94.25 172 PHE A O 1
ATOM 1336 N N . CYS A 1 173 ? -1.634 -15.066 -10.316 1.00 91.94 173 CYS A N 1
ATOM 1337 C CA . CYS A 1 173 ? -1.021 -16.111 -11.134 1.00 91.94 173 CYS A CA 1
ATOM 1338 C C . CYS A 1 173 ? -0.280 -17.145 -10.250 1.00 91.94 173 CYS A C 1
ATOM 1340 O O . CYS A 1 173 ? 0.185 -16.801 -9.153 1.00 91.94 173 CYS A O 1
ATOM 1342 N N . PRO A 1 174 ? -0.166 -18.414 -10.697 1.00 92.25 174 PRO A N 1
ATOM 1343 C CA . PRO A 1 174 ? 0.466 -19.487 -9.924 1.00 92.25 174 PRO A CA 1
ATOM 1344 C C . PRO A 1 174 ? 1.867 -19.125 -9.411 1.00 92.25 174 PRO A C 1
ATOM 1346 O O . PRO A 1 174 ? 2.226 -19.436 -8.270 1.00 92.25 174 PRO A O 1
ATOM 1349 N N . GLU A 1 175 ? 2.652 -18.445 -10.247 1.00 92.31 175 GLU A N 1
ATOM 1350 C CA . GLU A 1 175 ? 4.024 -18.051 -9.949 1.00 92.31 175 GLU A CA 1
ATOM 1351 C C . GLU A 1 175 ? 4.069 -17.083 -8.767 1.00 92.31 175 GLU A C 1
ATOM 1353 O O . GLU A 1 175 ? 4.807 -17.332 -7.818 1.00 92.31 175 GLU A O 1
ATOM 1358 N N . MET A 1 176 ? 3.235 -16.035 -8.783 1.00 92.25 176 MET A N 1
ATOM 1359 C CA . MET A 1 176 ? 3.199 -14.986 -7.756 1.00 92.25 176 MET A CA 1
ATOM 1360 C C . MET A 1 176 ? 2.581 -15.469 -6.443 1.00 92.25 176 MET A C 1
ATOM 1362 O O . MET A 1 176 ? 3.051 -15.100 -5.362 1.00 92.25 176 MET A O 1
ATOM 1366 N N . LEU A 1 177 ? 1.559 -16.329 -6.513 1.00 93.75 177 LEU A N 1
ATOM 1367 C CA . LEU A 1 177 ? 0.940 -16.912 -5.323 1.00 93.75 177 LEU A CA 1
ATOM 1368 C C . LEU A 1 177 ? 1.887 -17.851 -4.586 1.00 93.75 177 LEU A C 1
ATOM 1370 O O . LEU A 1 177 ? 1.766 -17.986 -3.372 1.00 93.75 177 LEU A O 1
ATOM 1374 N N . SER A 1 178 ? 2.839 -18.478 -5.275 1.00 91.38 178 SER A N 1
ATOM 1375 C CA . SER A 1 178 ? 3.820 -19.380 -4.662 1.00 91.38 178 SER A CA 1
ATOM 1376 C C . SER A 1 178 ? 4.888 -18.645 -3.842 1.00 91.38 178 SER A C 1
ATOM 1378 O O . SER A 1 178 ? 5.603 -19.266 -3.055 1.00 91.38 178 SER A O 1
ATOM 1380 N N . GLU A 1 179 ? 4.982 -17.324 -3.969 1.00 89.44 179 GLU A N 1
ATOM 1381 C CA . GLU A 1 179 ? 6.048 -16.529 -3.367 1.00 89.44 179 GLU A CA 1
ATOM 1382 C C . GLU A 1 179 ? 5.757 -16.107 -1.924 1.00 89.44 179 GLU A C 1
ATOM 1384 O O . GLU A 1 179 ? 4.611 -15.920 -1.509 1.00 89.44 179 GLU A O 1
ATOM 1389 N N . CYS A 1 180 ? 6.823 -15.870 -1.157 1.00 87.31 180 CYS A N 1
ATOM 1390 C CA . CYS A 1 180 ? 6.714 -15.200 0.133 1.00 87.31 180 CYS A CA 1
ATOM 1391 C C . CYS A 1 180 ? 6.307 -13.724 -0.040 1.00 87.31 180 CYS A C 1
ATOM 1393 O O . CYS A 1 180 ? 6.591 -13.080 -1.060 1.00 87.31 180 CYS A O 1
ATOM 1395 N N . GLY A 1 181 ? 5.647 -13.167 0.974 1.00 92.50 181 GLY A N 1
ATOM 1396 C CA . GLY A 1 181 ? 5.297 -11.748 0.997 1.00 92.50 181 GLY A CA 1
ATOM 1397 C C . GLY A 1 181 ? 4.033 -11.374 0.210 1.00 92.50 181 GLY A C 1
ATOM 1398 O O . GLY A 1 181 ? 3.766 -10.187 0.023 1.00 92.50 181 GLY A O 1
ATOM 1399 N N . VAL A 1 182 ? 3.292 -12.344 -0.344 1.00 95.56 182 VAL A N 1
ATOM 1400 C CA . VAL A 1 182 ? 2.118 -12.059 -1.191 1.00 95.56 182 VAL A CA 1
ATOM 1401 C C . VAL A 1 182 ? 0.998 -11.373 -0.404 1.00 95.56 182 VAL A C 1
ATOM 1403 O O . VAL A 1 182 ? 0.353 -10.465 -0.922 1.00 95.56 182 VAL A O 1
ATOM 1406 N N . ILE A 1 183 ? 0.811 -11.745 0.865 1.00 96.38 183 ILE A N 1
ATOM 1407 C CA . ILE A 1 183 ? -0.206 -11.159 1.745 1.00 96.38 183 ILE A CA 1
ATOM 1408 C C . ILE A 1 183 ? 0.144 -9.707 2.057 1.00 96.38 183 ILE A C 1
ATOM 1410 O O . ILE A 1 183 ? -0.715 -8.838 1.991 1.00 96.38 183 ILE A O 1
ATOM 1414 N N . GLU A 1 184 ? 1.408 -9.416 2.334 1.00 97.31 184 GLU A N 1
ATOM 1415 C CA . GLU A 1 184 ? 1.915 -8.084 2.644 1.00 97.31 184 GLU A CA 1
ATOM 1416 C C . GLU A 1 184 ? 1.782 -7.151 1.439 1.00 97.31 184 GLU A C 1
ATOM 1418 O O . GLU A 1 184 ? 1.355 -6.005 1.584 1.00 97.31 184 GLU A O 1
ATOM 1423 N N . ARG A 1 185 ? 2.074 -7.654 0.232 1.00 97.50 185 ARG A N 1
ATOM 1424 C CA . ARG A 1 185 ? 1.860 -6.911 -1.018 1.00 97.50 185 ARG A CA 1
ATOM 1425 C C . ARG A 1 185 ? 0.371 -6.665 -1.277 1.00 97.50 185 ARG A C 1
ATOM 1427 O O . ARG A 1 185 ? 0.006 -5.551 -1.640 1.00 97.50 185 ARG A O 1
ATOM 1434 N N . ALA A 1 186 ? -0.491 -7.651 -1.020 1.00 97.88 186 ALA A N 1
ATOM 1435 C CA . ALA A 1 186 ? -1.936 -7.498 -1.176 1.00 97.88 186 ALA A CA 1
ATOM 1436 C C . ALA A 1 186 ? -2.497 -6.489 -0.166 1.00 97.88 186 ALA A C 1
ATOM 1438 O O . ALA A 1 186 ? -3.221 -5.579 -0.556 1.00 97.88 186 ALA A O 1
ATOM 1439 N N . ARG A 1 187 ? -2.104 -6.586 1.111 1.00 97.94 187 ARG A N 1
ATOM 1440 C CA . ARG A 1 187 ? -2.456 -5.622 2.165 1.00 97.94 187 ARG A CA 1
ATOM 1441 C C . ARG A 1 187 ? -2.022 -4.214 1.790 1.00 97.94 187 ARG A C 1
ATOM 1443 O O . ARG A 1 187 ? -2.824 -3.299 1.923 1.00 97.94 187 ARG A O 1
ATOM 1450 N N . LEU A 1 188 ? -0.800 -4.038 1.278 1.00 98.25 188 LEU A N 1
ATOM 1451 C CA . LEU A 1 188 ? -0.347 -2.736 0.794 1.00 98.25 188 LEU A CA 1
ATOM 1452 C C . LEU A 1 188 ? -1.323 -2.199 -0.261 1.00 98.25 188 LEU A C 1
ATOM 1454 O O . LEU A 1 188 ? -1.933 -1.164 -0.019 1.00 98.25 188 LEU A O 1
ATOM 1458 N N . LEU A 1 189 ? -1.550 -2.921 -1.360 1.00 98.38 189 LEU A N 1
ATOM 1459 C CA . LEU A 1 189 ? -2.430 -2.465 -2.446 1.00 98.38 189 LEU A CA 1
ATOM 1460 C C . LEU A 1 189 ? -3.875 -2.206 -1.982 1.00 98.38 189 LEU A C 1
ATOM 1462 O O . LEU A 1 189 ? -4.440 -1.156 -2.284 1.00 98.38 189 LEU A O 1
ATOM 1466 N N . LEU A 1 190 ? -4.460 -3.112 -1.194 1.00 98.44 190 LEU A N 1
ATOM 1467 C CA . LEU A 1 190 ? -5.811 -2.967 -0.631 1.00 98.44 190 LEU A CA 1
ATOM 1468 C C . LEU A 1 190 ? -5.940 -1.713 0.228 1.00 98.44 190 LEU A C 1
ATOM 1470 O O . LEU A 1 190 ? -6.942 -1.003 0.162 1.00 98.44 190 LEU A O 1
ATOM 1474 N N . SER A 1 191 ? -4.910 -1.419 1.014 1.00 98.25 191 SER A N 1
ATOM 1475 C CA . SER A 1 191 ? -4.890 -0.262 1.893 1.00 98.25 191 SER A CA 1
ATOM 1476 C C . SER A 1 191 ? -4.762 1.073 1.149 1.00 98.25 191 SER A C 1
ATOM 1478 O O . SER A 1 191 ? -5.113 2.112 1.705 1.00 98.25 191 SER A O 1
ATOM 1480 N N . TRP A 1 192 ? -4.299 1.027 -0.104 1.00 98.38 192 TRP A N 1
ATOM 1481 C CA . TRP A 1 192 ? -4.285 2.123 -1.077 1.00 98.38 192 TRP A CA 1
ATOM 1482 C C . TRP A 1 192 ? -5.511 2.122 -1.998 1.00 98.38 192 TRP A C 1
ATOM 1484 O O . TRP A 1 192 ? -5.583 2.904 -2.936 1.00 98.38 192 TRP A O 1
ATOM 1494 N N . GLY A 1 193 ? -6.501 1.272 -1.716 1.00 97.56 193 GLY A N 1
ATOM 1495 C CA . GLY A 1 193 ? -7.795 1.310 -2.384 1.00 97.56 193 GLY A CA 1
ATOM 1496 C C . GLY A 1 193 ? -7.954 0.376 -3.573 1.00 97.56 193 GLY A C 1
ATOM 1497 O O . GLY A 1 193 ? -9.026 0.414 -4.174 1.00 97.56 193 GLY A O 1
ATOM 1498 N N . ALA A 1 194 ? -6.988 -0.511 -3.842 1.00 97.69 194 ALA A N 1
ATOM 1499 C CA . ALA A 1 194 ? -7.030 -1.429 -4.981 1.00 97.69 194 ALA A CA 1
ATOM 1500 C C . ALA A 1 194 ? -8.391 -2.129 -5.158 1.00 97.69 194 ALA A C 1
ATOM 1502 O O . ALA A 1 194 ? -8.999 -2.642 -4.201 1.00 97.69 194 ALA A O 1
ATOM 1503 N N . SER A 1 195 ? -8.850 -2.172 -6.403 1.00 95.94 195 SER A N 1
ATOM 1504 C CA . SER A 1 195 ? -10.041 -2.877 -6.851 1.00 95.94 195 SER A CA 1
ATOM 1505 C C . SER A 1 195 ? -9.677 -4.197 -7.531 1.00 95.94 195 SER A C 1
ATOM 1507 O O . SER A 1 195 ? -8.646 -4.348 -8.192 1.00 95.94 195 SER A O 1
ATOM 1509 N N . PHE A 1 196 ? -10.526 -5.201 -7.322 1.00 95.88 196 PHE A N 1
ATOM 1510 C CA . PHE A 1 196 ? -10.317 -6.552 -7.829 1.00 95.88 196 PHE A CA 1
ATOM 1511 C C . PHE A 1 196 ? -11.658 -7.281 -8.003 1.00 95.88 196 PHE A C 1
ATOM 1513 O O . PHE A 1 196 ? -12.612 -6.994 -7.271 1.00 95.88 196 PHE A O 1
ATOM 1520 N N . PRO A 1 197 ? -11.752 -8.238 -8.941 1.00 94.88 197 PRO A N 1
ATOM 1521 C CA . PRO A 1 197 ? -12.890 -9.132 -9.065 1.00 94.88 197 PRO A CA 1
ATOM 1522 C C . PRO A 1 197 ? -12.870 -10.129 -7.901 1.00 94.88 197 PRO A C 1
ATOM 1524 O O . PRO A 1 197 ? -12.161 -11.137 -7.928 1.00 94.88 197 PRO A O 1
ATOM 1527 N N . ARG A 1 198 ? -13.648 -9.821 -6.856 1.00 94.94 198 ARG A N 1
ATOM 1528 C CA . ARG A 1 198 ? -13.645 -10.535 -5.569 1.00 94.94 198 ARG A CA 1
ATOM 1529 C C . ARG A 1 198 ? -13.724 -12.052 -5.719 1.00 94.94 198 ARG A C 1
ATOM 1531 O O . ARG A 1 198 ? -12.859 -12.754 -5.207 1.00 94.94 198 ARG A O 1
ATOM 1538 N N . GLU A 1 199 ? -14.723 -12.547 -6.438 1.00 96.19 199 GLU A N 1
ATOM 1539 C CA . GLU A 1 199 ? -14.989 -13.985 -6.573 1.00 96.19 199 GLU A CA 1
ATOM 1540 C C . GLU A 1 199 ? -13.827 -14.738 -7.236 1.00 96.19 199 GLU A C 1
ATOM 1542 O O . GLU A 1 199 ? -13.397 -15.790 -6.753 1.00 96.19 199 GLU A O 1
ATOM 1547 N N . VAL A 1 200 ? -13.257 -14.167 -8.301 1.00 95.38 200 VAL A N 1
ATOM 1548 C CA . VAL A 1 200 ? -12.139 -14.764 -9.046 1.00 95.38 200 VAL A CA 1
ATOM 1549 C C . VAL A 1 200 ? -10.870 -14.790 -8.190 1.00 95.38 200 VAL A C 1
ATOM 1551 O O . VAL A 1 200 ? -10.213 -15.824 -8.087 1.00 95.38 200 VAL A O 1
ATOM 1554 N N . CYS A 1 201 ? -10.535 -13.690 -7.513 1.00 96.50 201 CYS A N 1
ATOM 1555 C CA . CYS A 1 201 ? -9.347 -13.629 -6.659 1.00 96.50 201 CYS A CA 1
ATOM 1556 C C . CYS A 1 201 ? -9.461 -14.546 -5.428 1.00 96.50 201 CYS A C 1
ATOM 1558 O O . CYS A 1 201 ? -8.504 -15.246 -5.095 1.00 96.50 201 CYS A O 1
ATOM 1560 N N . VAL A 1 202 ? -10.628 -14.593 -4.770 1.00 97.62 202 VAL A N 1
ATOM 1561 C CA . VAL A 1 202 ? -10.866 -15.456 -3.596 1.00 97.62 202 VAL A CA 1
ATOM 1562 C C . VAL A 1 202 ? -10.796 -16.934 -3.981 1.00 97.62 202 VAL A C 1
ATOM 1564 O O . VAL A 1 202 ? -10.096 -17.705 -3.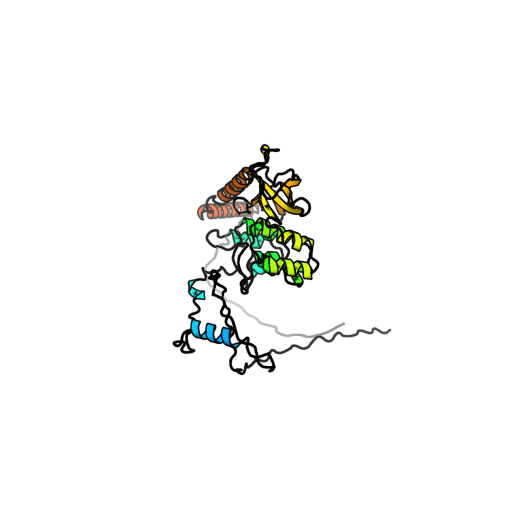321 1.00 97.62 202 VAL A O 1
ATOM 1567 N N . SER A 1 203 ? -11.482 -17.338 -5.055 1.00 97.50 203 SER A N 1
ATOM 1568 C CA . SER A 1 203 ? -11.457 -18.729 -5.532 1.00 97.50 203 SER A CA 1
ATOM 1569 C C . SER A 1 203 ? -10.045 -19.166 -5.923 1.00 97.50 203 SER A C 1
ATOM 1571 O O . SER A 1 203 ? -9.600 -20.240 -5.512 1.00 97.50 203 SER A O 1
ATOM 1573 N N . THR A 1 204 ? -9.302 -18.302 -6.618 1.00 96.75 204 THR A N 1
ATOM 1574 C CA . THR A 1 204 ? -7.912 -18.571 -6.999 1.00 96.75 204 THR A CA 1
ATOM 1575 C C . THR A 1 204 ? -7.016 -18.698 -5.765 1.00 96.75 204 THR A C 1
ATOM 1577 O O . THR A 1 204 ? -6.304 -19.689 -5.627 1.00 96.75 204 THR A O 1
ATOM 1580 N N . ALA A 1 205 ? -7.098 -17.781 -4.795 1.00 97.44 205 ALA A N 1
ATOM 1581 C CA . ALA A 1 205 ? -6.335 -17.897 -3.548 1.00 97.44 205 ALA A CA 1
ATOM 1582 C C . ALA A 1 205 ? -6.609 -19.218 -2.808 1.00 97.44 205 ALA A C 1
ATOM 1584 O O . ALA A 1 205 ? -5.667 -19.863 -2.346 1.00 97.44 205 ALA A O 1
ATOM 1585 N N . ARG A 1 206 ? -7.875 -19.655 -2.732 1.00 97.75 206 ARG A N 1
ATOM 1586 C CA . ARG A 1 206 ? -8.245 -20.944 -2.119 1.00 97.75 206 ARG A CA 1
ATOM 1587 C C . ARG A 1 206 ? -7.668 -22.134 -2.885 1.00 97.75 206 ARG A C 1
ATOM 1589 O O . ARG A 1 206 ? -7.145 -23.044 -2.249 1.00 97.75 206 ARG A O 1
ATOM 1596 N N . MET A 1 207 ? -7.712 -22.107 -4.218 1.00 97.06 207 MET A N 1
ATOM 1597 C CA . MET A 1 207 ? -7.156 -23.161 -5.078 1.00 97.06 207 MET A CA 1
ATOM 1598 C C . MET A 1 207 ? -5.660 -23.393 -4.816 1.00 97.06 207 MET A C 1
ATOM 1600 O O . MET A 1 207 ? -5.213 -24.535 -4.790 1.00 97.06 207 MET A O 1
ATOM 1604 N N . TYR A 1 208 ? -4.902 -22.325 -4.552 1.00 95.88 208 TYR A N 1
ATOM 1605 C CA . TYR A 1 208 ? -3.470 -22.393 -4.229 1.00 95.88 208 TYR A CA 1
ATOM 1606 C C . TYR A 1 208 ? -3.173 -22.503 -2.720 1.00 95.88 208 TYR A C 1
ATOM 1608 O O . TYR A 1 208 ? -2.041 -22.275 -2.291 1.00 95.88 208 TYR A O 1
ATOM 1616 N N . GLY A 1 209 ? -4.173 -22.816 -1.887 1.00 95.75 209 GLY A N 1
ATOM 1617 C CA . GLY A 1 209 ? -3.999 -22.995 -0.439 1.00 95.75 209 GLY A CA 1
ATOM 1618 C C . GLY A 1 209 ? -3.641 -21.712 0.323 1.00 95.75 209 GLY A C 1
ATOM 1619 O O . GLY A 1 209 ? -3.131 -21.764 1.443 1.00 95.75 209 GLY A O 1
ATOM 1620 N N . ARG A 1 210 ? -3.888 -20.531 -0.257 1.00 96.94 210 ARG A N 1
ATOM 1621 C CA . ARG A 1 210 ? -3.651 -19.221 0.371 1.00 96.94 210 ARG A CA 1
ATOM 1622 C C . ARG A 1 210 ? -4.876 -18.771 1.166 1.00 96.94 210 ARG A C 1
ATOM 1624 O O . ARG A 1 210 ? -5.480 -17.744 0.872 1.00 96.94 210 ARG A O 1
ATOM 1631 N N . HIS A 1 211 ? -5.240 -19.550 2.184 1.00 96.00 211 HIS A N 1
ATOM 1632 C CA . HIS A 1 211 ? -6.456 -19.328 2.977 1.00 96.00 211 HIS A CA 1
ATOM 1633 C C . HIS A 1 211 ? -6.483 -17.970 3.687 1.00 96.00 211 HIS A C 1
ATOM 1635 O O . HIS A 1 211 ? -7.508 -17.301 3.659 1.00 96.00 211 HIS A O 1
ATOM 1641 N N . GLU A 1 212 ? -5.364 -17.519 4.259 1.00 96.00 212 GLU A N 1
ATOM 1642 C CA . GLU A 1 212 ? -5.303 -16.205 4.915 1.00 96.00 212 GLU A CA 1
ATOM 1643 C C . GLU A 1 212 ? -5.563 -15.062 3.919 1.00 96.00 212 GLU A C 1
ATOM 1645 O O . GLU A 1 212 ? -6.353 -14.162 4.197 1.00 96.00 212 GLU A O 1
ATOM 1650 N N . LEU A 1 213 ? -4.967 -15.134 2.723 1.00 97.06 213 LEU A N 1
ATOM 1651 C CA . LEU A 1 213 ? -5.218 -14.169 1.652 1.00 97.06 213 LEU A CA 1
ATOM 1652 C C . LEU A 1 213 ? -6.675 -14.232 1.172 1.00 97.06 213 LEU A C 1
ATOM 1654 O O . LEU A 1 213 ? -7.295 -13.194 0.969 1.00 97.06 213 LEU A O 1
ATOM 1658 N N . ALA A 1 214 ? -7.239 -15.431 1.014 1.00 97.44 214 ALA A N 1
ATOM 1659 C CA . ALA A 1 214 ? -8.637 -15.596 0.630 1.00 97.44 214 ALA A CA 1
ATOM 1660 C C . ALA A 1 214 ? -9.585 -14.955 1.658 1.00 97.44 214 ALA A C 1
ATOM 1662 O O . ALA A 1 214 ? -10.450 -14.175 1.273 1.00 97.44 214 ALA A O 1
ATOM 1663 N N . ASN A 1 215 ? -9.373 -15.216 2.951 1.00 96.31 215 ASN A N 1
ATOM 1664 C CA . ASN A 1 215 ? -10.174 -14.648 4.039 1.00 96.31 215 ASN A CA 1
ATOM 1665 C C . ASN A 1 215 ? -10.057 -13.117 4.088 1.00 96.31 215 ASN A C 1
ATOM 1667 O O . ASN A 1 215 ? -11.048 -12.420 4.311 1.00 96.31 215 ASN A O 1
ATOM 1671 N N . LEU A 1 216 ? -8.855 -12.584 3.834 1.00 97.00 216 LEU A N 1
ATOM 1672 C CA . LEU A 1 216 ? -8.619 -11.146 3.733 1.00 97.00 216 LEU A CA 1
ATOM 1673 C C . LEU A 1 216 ? -9.502 -10.514 2.645 1.00 97.00 216 LEU A C 1
ATOM 1675 O O . LEU A 1 216 ? -10.191 -9.531 2.906 1.00 97.00 216 LEU A O 1
ATOM 1679 N N . LEU A 1 217 ? -9.509 -11.106 1.448 1.00 97.25 217 LEU A N 1
ATOM 1680 C CA . LEU A 1 217 ? -10.216 -10.602 0.263 1.00 97.25 217 LEU A CA 1
ATOM 1681 C C . LEU A 1 217 ? -11.728 -10.829 0.305 1.00 97.25 217 LEU A C 1
ATOM 1683 O O . LEU A 1 217 ? -12.477 -10.093 -0.334 1.00 97.25 217 LEU A O 1
ATOM 1687 N N . GLU A 1 218 ? -12.176 -11.867 1.007 1.00 96.81 218 GLU A N 1
ATOM 1688 C CA . GLU A 1 218 ? -13.588 -12.228 1.126 1.00 96.81 218 GLU A CA 1
ATOM 1689 C C . GLU A 1 218 ? -14.362 -11.213 1.969 1.00 96.81 218 GLU A C 1
ATOM 1691 O 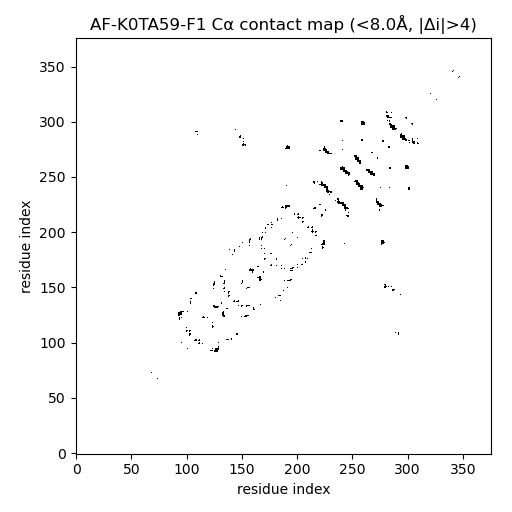O . GLU A 1 218 ? -15.513 -10.910 1.655 1.00 96.81 218 GLU A O 1
ATOM 1696 N N . SER A 1 219 ? -13.711 -10.610 2.966 1.00 95.75 219 SER A N 1
ATOM 1697 C CA . SER A 1 219 ? -14.294 -9.536 3.772 1.00 95.75 219 SER A CA 1
ATOM 1698 C C . SER A 1 219 ? -14.298 -8.188 3.036 1.00 95.75 219 SER A C 1
ATOM 1700 O O . SER A 1 219 ? -13.448 -7.913 2.188 1.00 95.75 219 SER A O 1
ATOM 1702 N N . GLU A 1 220 ? -15.280 -7.327 3.307 1.00 95.75 220 GLU A N 1
ATOM 1703 C CA . GLU A 1 220 ? -15.408 -6.038 2.610 1.00 95.75 220 GLU A CA 1
ATOM 1704 C C . GLU A 1 220 ? -14.219 -5.108 2.889 1.00 95.75 220 GLU A C 1
ATOM 1706 O O . GLU A 1 220 ? -13.669 -4.499 1.966 1.00 95.75 220 GLU A O 1
ATOM 1711 N N . LEU A 1 221 ? -13.819 -5.034 4.162 1.00 97.81 221 LEU A N 1
ATOM 1712 C CA . LEU A 1 221 ? -12.803 -4.106 4.653 1.00 97.81 221 LEU A CA 1
ATOM 1713 C C . LEU A 1 221 ? -11.428 -4.753 4.846 1.00 97.81 221 LEU A C 1
ATOM 1715 O O . LEU A 1 221 ? -10.477 -4.036 5.134 1.00 97.81 221 LEU A O 1
ATOM 1719 N N . GLY A 1 222 ? -11.284 -6.070 4.683 1.00 97.81 222 GLY A N 1
ATOM 1720 C CA . GLY A 1 222 ? -10.019 -6.766 4.924 1.00 97.81 222 GLY A CA 1
ATOM 1721 C C . GLY A 1 222 ? -8.857 -6.184 4.121 1.00 97.81 222 GLY A C 1
ATOM 1722 O O . GLY A 1 222 ? -8.942 -5.968 2.915 1.00 97.81 222 GLY A O 1
ATOM 1723 N N . GLY A 1 223 ? -7.768 -5.877 4.820 1.00 97.62 223 GLY A N 1
ATOM 1724 C CA . GLY A 1 223 ? -6.562 -5.252 4.284 1.00 97.62 223 GLY A CA 1
ATOM 1725 C C . GLY A 1 223 ? -6.720 -3.770 3.945 1.00 97.62 223 GLY A C 1
ATOM 1726 O O . GLY A 1 223 ? -5.725 -3.121 3.628 1.00 97.62 223 GLY A O 1
ATOM 1727 N N . ARG A 1 224 ? -7.933 -3.212 4.019 1.00 98.06 224 ARG A N 1
ATOM 1728 C CA . ARG A 1 224 ? -8.203 -1.810 3.700 1.00 98.06 224 ARG A CA 1
ATOM 1729 C C . ARG A 1 224 ? -7.945 -0.913 4.899 1.00 98.06 224 ARG A C 1
ATOM 1731 O O . ARG A 1 224 ? -8.095 -1.306 6.060 1.00 98.06 224 ARG A O 1
ATOM 1738 N N . ARG A 1 225 ? -7.595 0.333 4.592 1.00 98.19 225 ARG A N 1
ATOM 1739 C CA . ARG A 1 225 ? -7.525 1.402 5.580 1.00 98.19 225 ARG A CA 1
ATOM 1740 C C . ARG A 1 225 ? -8.930 1.938 5.852 1.00 98.19 225 ARG A C 1
ATOM 1742 O O . ARG A 1 225 ? -9.740 2.117 4.941 1.00 98.19 225 ARG A O 1
ATOM 1749 N N . CYS A 1 226 ? -9.220 2.150 7.124 1.00 98.31 226 CYS A N 1
ATOM 1750 C CA . CYS A 1 226 ? -10.510 2.580 7.629 1.00 98.31 226 CYS A CA 1
ATOM 1751 C C . CYS A 1 226 ? -10.341 3.712 8.642 1.00 98.31 226 CYS A C 1
ATOM 1753 O O . CYS A 1 226 ? -9.298 3.858 9.277 1.00 98.31 226 CYS A O 1
ATOM 1755 N N . GLU A 1 227 ? -11.409 4.467 8.839 1.00 97.69 227 GLU A N 1
ATOM 1756 C CA . GLU A 1 227 ? -11.587 5.424 9.920 1.00 97.69 227 GLU A CA 1
ATOM 1757 C C . GLU A 1 227 ? -12.590 4.867 10.932 1.00 97.69 227 GLU A C 1
ATOM 1759 O O . GLU A 1 227 ? -13.636 4.324 10.556 1.00 97.69 227 GLU A O 1
ATOM 1764 N N . ILE A 1 228 ? -12.274 4.990 12.219 1.00 98.12 228 ILE A N 1
ATOM 1765 C CA . ILE A 1 228 ? -13.176 4.590 13.298 1.00 98.12 228 ILE A CA 1
ATOM 1766 C C . ILE A 1 228 ? -14.248 5.665 13.468 1.00 98.12 228 ILE A C 1
ATOM 1768 O O . ILE A 1 228 ? -13.941 6.839 13.674 1.00 98.12 228 ILE A O 1
ATOM 1772 N N . VAL A 1 229 ? -15.514 5.253 13.428 1.00 97.88 229 VAL A N 1
ATOM 1773 C CA . VAL A 1 229 ? -16.669 6.150 13.532 1.00 97.88 229 VAL A CA 1
ATOM 1774 C C . VAL A 1 229 ? -17.680 5.648 14.560 1.00 97.88 229 VAL A C 1
ATOM 1776 O O . VAL A 1 229 ? -17.887 4.446 14.736 1.00 97.88 229 VAL A O 1
ATOM 1779 N N . ASN A 1 230 ? -18.374 6.581 15.214 1.00 96.25 230 ASN A N 1
ATOM 1780 C CA . ASN A 1 230 ? -19.512 6.308 16.100 1.00 96.25 230 ASN A CA 1
ATOM 1781 C C . ASN A 1 230 ? -19.222 5.312 17.247 1.00 96.25 230 ASN A C 1
ATOM 1783 O O . ASN A 1 230 ? -20.111 4.549 17.648 1.00 96.25 230 ASN A O 1
ATOM 1787 N N . LEU A 1 231 ? -17.996 5.283 17.778 1.00 95.81 231 LEU A N 1
ATOM 1788 C CA . LEU A 1 231 ? -17.584 4.396 18.866 1.00 95.81 231 LEU A CA 1
ATOM 1789 C C . LEU A 1 231 ? -17.875 5.024 20.240 1.00 95.81 231 LEU A C 1
ATOM 1791 O O . LEU A 1 231 ? -17.052 5.732 20.810 1.00 95.81 231 LEU A O 1
ATOM 1795 N N . SER A 1 232 ? -19.058 4.746 20.792 1.00 95.25 232 SER A N 1
ATOM 1796 C CA . SER A 1 232 ? -19.532 5.369 22.040 1.00 95.25 232 SER A CA 1
ATOM 1797 C C . SER A 1 232 ? -18.724 4.989 23.283 1.00 95.25 232 SER A C 1
ATOM 1799 O O . SER A 1 232 ? -18.568 5.808 24.178 1.00 95.25 232 SER A O 1
ATOM 1801 N N . ALA A 1 233 ? -18.203 3.759 23.349 1.00 95.25 233 ALA A N 1
ATOM 1802 C CA . ALA A 1 233 ? -17.445 3.284 24.511 1.00 95.25 233 ALA A CA 1
ATOM 1803 C C . ALA A 1 233 ? -16.066 3.953 24.647 1.00 95.25 233 ALA A C 1
ATOM 1805 O O . ALA A 1 233 ? -15.485 3.940 25.727 1.00 95.25 233 ALA A O 1
ATOM 1806 N N . ARG A 1 234 ? -15.533 4.478 23.537 1.00 95.62 234 ARG A N 1
ATOM 1807 C CA . ARG A 1 234 ? -14.195 5.069 23.427 1.00 95.62 234 ARG A CA 1
ATOM 1808 C C . ARG A 1 234 ? -14.216 6.223 22.421 1.00 95.62 234 ARG A C 1
ATOM 1810 O O . ARG A 1 234 ? -13.712 6.071 21.302 1.00 95.62 234 ARG A O 1
ATOM 1817 N N . PRO A 1 235 ? -14.865 7.349 22.766 1.00 95.81 235 PRO A N 1
ATOM 1818 C CA . PRO A 1 235 ? -15.066 8.452 21.836 1.00 95.81 235 PRO A CA 1
ATOM 1819 C C . PRO A 1 235 ? -13.750 9.076 21.355 1.00 95.81 235 PRO A C 1
ATOM 1821 O O . PRO A 1 235 ? -13.713 9.621 20.257 1.00 95.81 235 PRO A O 1
ATOM 1824 N N . GLU A 1 236 ? -12.664 8.934 22.120 1.00 94.88 236 GLU A N 1
ATOM 1825 C CA . GLU A 1 236 ? -11.317 9.396 21.776 1.00 94.88 236 GLU A CA 1
ATOM 1826 C C . GLU A 1 236 ? -10.678 8.650 20.594 1.00 94.88 236 GLU A C 1
ATOM 1828 O O . GLU A 1 236 ? -9.623 9.051 20.1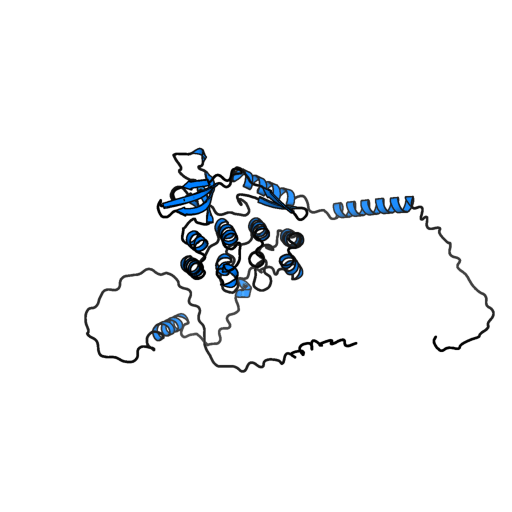01 1.00 94.88 236 GLU A O 1
ATOM 1833 N N . LEU A 1 237 ? -11.273 7.532 20.163 1.00 96.12 237 LEU A N 1
ATOM 1834 C CA . LEU A 1 237 ? -10.846 6.794 18.976 1.00 96.12 237 LEU A CA 1
ATOM 1835 C C . LEU A 1 237 ? -11.577 7.227 17.704 1.00 96.12 237 LEU A C 1
ATOM 1837 O O . LEU A 1 237 ? -11.139 6.855 16.618 1.00 96.12 237 LEU A O 1
ATOM 1841 N N . ASN A 1 238 ? -12.670 7.986 17.810 1.00 96.44 238 ASN A N 1
ATOM 1842 C CA . ASN A 1 238 ? -13.392 8.449 16.628 1.00 96.44 238 ASN A CA 1
ATOM 1843 C C . ASN A 1 238 ? -12.510 9.390 15.799 1.00 96.44 238 ASN A C 1
ATOM 1845 O O . ASN A 1 238 ? -11.837 10.259 16.347 1.00 96.44 238 ASN A O 1
ATOM 1849 N N . GLY A 1 239 ? -12.509 9.193 14.482 1.00 95.19 239 GLY A N 1
ATOM 1850 C CA . GLY A 1 239 ? -11.644 9.908 13.542 1.00 95.19 239 GLY A CA 1
ATOM 1851 C C . GLY A 1 239 ? -10.243 9.305 13.391 1.00 95.19 239 GLY A C 1
ATOM 1852 O O . GLY A 1 239 ? -9.532 9.663 12.456 1.00 95.19 239 GLY A O 1
ATOM 1853 N N . LYS A 1 240 ? -9.833 8.357 14.250 1.00 96.06 240 LYS A N 1
ATOM 1854 C CA . LYS A 1 240 ? -8.536 7.680 14.098 1.00 96.06 240 LYS A CA 1
ATOM 1855 C C . LYS A 1 240 ? -8.563 6.671 12.957 1.00 96.06 240 LYS A C 1
ATOM 1857 O O . LYS A 1 240 ? -9.554 5.964 12.752 1.00 96.06 240 LYS A O 1
ATOM 1862 N N . THR A 1 241 ? -7.438 6.570 12.255 1.00 97.56 241 THR A N 1
ATOM 1863 C CA . THR A 1 241 ? -7.252 5.637 11.144 1.00 97.56 241 THR A CA 1
ATOM 1864 C C . THR A 1 241 ? -6.683 4.302 11.614 1.00 97.56 241 THR A C 1
ATOM 1866 O O . THR A 1 241 ? -5.946 4.205 12.600 1.00 97.56 241 THR A O 1
ATOM 1869 N N . CYS A 1 242 ? -7.067 3.240 10.917 1.00 97.69 242 CYS A N 1
ATOM 1870 C CA . CYS A 1 242 ? -6.657 1.872 11.199 1.00 97.69 242 CYS A CA 1
ATOM 1871 C C . CYS A 1 242 ? -6.629 1.036 9.917 1.00 97.69 242 CYS A C 1
ATOM 1873 O O . CYS A 1 242 ? -7.227 1.413 8.911 1.00 97.69 242 CYS A O 1
ATOM 1875 N N . VAL A 1 243 ? -5.959 -0.111 9.952 1.00 98.25 243 VAL A N 1
ATOM 1876 C CA . VAL A 1 243 ? -6.032 -1.131 8.897 1.00 98.25 243 VAL A CA 1
ATOM 1877 C C . VAL A 1 243 ? -6.807 -2.323 9.437 1.00 98.25 243 VAL A C 1
ATOM 1879 O O . VAL A 1 243 ? -6.542 -2.773 10.549 1.00 98.25 243 VAL A O 1
ATOM 1882 N N . ALA A 1 244 ? -7.781 -2.822 8.676 1.00 98.31 244 ALA A N 1
ATOM 1883 C CA . ALA A 1 244 ? -8.535 -4.012 9.054 1.00 98.31 244 ALA A CA 1
ATOM 1884 C C . ALA A 1 244 ? -7.739 -5.274 8.709 1.00 98.31 244 ALA A C 1
ATOM 1886 O O . ALA A 1 244 ? -7.706 -5.726 7.567 1.00 98.31 244 ALA A O 1
ATOM 1887 N N . ASP A 1 245 ? -7.059 -5.833 9.703 1.00 97.56 245 ASP A N 1
ATOM 1888 C CA . ASP A 1 245 ? -6.109 -6.922 9.506 1.00 97.56 245 ASP A CA 1
ATOM 1889 C C . ASP A 1 245 ? -6.797 -8.251 9.202 1.00 97.56 245 ASP A C 1
ATOM 1891 O O . ASP A 1 245 ? -6.340 -9.015 8.352 1.00 97.56 245 ASP A O 1
ATOM 1895 N N . GLU A 1 246 ? -7.891 -8.527 9.900 1.00 96.94 246 GLU A N 1
ATOM 1896 C CA . GLU A 1 246 ? -8.577 -9.812 9.863 1.00 96.94 246 GLU A CA 1
ATOM 1897 C C . GLU A 1 246 ? -10.063 -9.607 10.153 1.00 96.94 246 GLU A C 1
ATOM 1899 O O . GLU A 1 246 ? -10.432 -8.817 11.026 1.00 96.94 246 GLU A O 1
ATOM 1904 N N . TYR A 1 247 ? -10.916 -10.342 9.445 1.00 97.50 247 TYR A N 1
ATOM 1905 C CA . TYR A 1 247 ? -12.335 -10.443 9.759 1.00 97.50 247 TYR A CA 1
ATOM 1906 C C . TYR A 1 247 ? -12.602 -11.694 10.603 1.00 97.50 247 TYR A C 1
ATOM 1908 O O . TYR A 1 247 ? -12.167 -12.787 10.252 1.00 97.50 247 TYR A O 1
ATOM 1916 N N . LEU A 1 248 ? -13.321 -11.525 11.712 1.00 97.12 248 LEU A N 1
ATOM 1917 C CA . LEU A 1 248 ? -13.670 -12.563 12.679 1.00 97.12 248 LEU A CA 1
ATOM 1918 C C . LEU A 1 248 ? -15.152 -12.939 12.495 1.00 97.12 248 LEU A C 1
ATOM 1920 O O . LEU A 1 248 ? -16.018 -12.263 13.072 1.00 97.12 248 LEU A O 1
ATOM 1924 N N . PRO A 1 249 ? -15.470 -13.988 11.710 1.00 94.75 249 PRO A N 1
ATOM 1925 C CA . PRO A 1 249 ? -16.847 -14.313 11.336 1.00 94.75 249 PRO A CA 1
ATOM 1926 C C . PRO A 1 249 ? -17.731 -14.639 12.547 1.00 94.75 249 PRO A C 1
ATOM 1928 O O . PRO A 1 249 ? -18.863 -14.166 12.603 1.00 94.75 249 PRO A O 1
ATOM 1931 N N . ASP A 1 250 ? -17.194 -15.328 13.560 1.00 95.88 250 ASP A N 1
ATOM 1932 C CA . ASP A 1 250 ? -17.940 -15.762 14.755 1.00 95.88 250 ASP A CA 1
ATOM 1933 C C . ASP A 1 250 ? -18.546 -14.605 15.558 1.00 95.88 250 ASP A C 1
ATOM 1935 O O . ASP A 1 250 ? -19.557 -14.763 16.239 1.00 95.88 250 ASP A O 1
ATOM 1939 N N . SER A 1 251 ? -17.915 -13.431 15.497 1.00 96.31 251 SER A N 1
ATOM 1940 C CA . SER A 1 251 ? -18.359 -12.243 16.232 1.00 96.31 251 SER A CA 1
ATOM 1941 C C . SER A 1 251 ? -18.844 -11.116 15.326 1.00 96.31 251 SER A C 1
ATOM 1943 O O . SER A 1 251 ? -19.292 -10.095 15.844 1.00 96.31 251 SER A O 1
ATOM 1945 N N . ASN A 1 252 ? -18.760 -11.286 13.999 1.00 96.69 252 ASN A N 1
ATOM 1946 C CA . ASN A 1 252 ? -18.981 -10.233 13.008 1.00 96.69 252 ASN A CA 1
ATOM 1947 C C . ASN A 1 252 ? -18.199 -8.947 13.352 1.00 96.69 252 ASN A C 1
ATOM 1949 O O . ASN A 1 252 ? -18.759 -7.857 13.506 1.00 96.69 252 ASN A O 1
ATOM 1953 N N . ARG A 1 253 ? -16.885 -9.081 13.568 1.00 98.12 253 ARG A N 1
ATOM 1954 C CA . ARG A 1 253 ? -15.986 -7.965 13.918 1.00 98.12 253 ARG A CA 1
ATOM 1955 C C . ARG A 1 253 ? -14.680 -8.063 13.151 1.00 98.12 253 ARG A C 1
ATOM 1957 O O . ARG A 1 253 ? -14.286 -9.135 12.717 1.00 98.12 253 ARG A O 1
ATOM 1964 N N . TYR A 1 254 ? -13.983 -6.945 13.035 1.00 98.44 254 TYR A N 1
ATOM 1965 C CA . TYR A 1 254 ? -12.637 -6.877 12.491 1.00 98.44 254 TYR A CA 1
ATOM 1966 C C . TYR A 1 254 ? -11.620 -6.725 13.612 1.00 98.44 254 TYR A C 1
ATOM 1968 O O . TYR A 1 254 ? -11.811 -5.914 14.522 1.00 98.44 254 TYR A O 1
ATOM 1976 N N . ARG A 1 255 ? -10.517 -7.465 13.515 1.00 98.38 255 ARG A N 1
ATOM 1977 C CA . ARG A 1 255 ? -9.267 -7.102 14.177 1.00 98.38 255 ARG A CA 1
ATOM 1978 C C . ARG A 1 255 ? -8.649 -5.973 13.361 1.00 98.38 255 ARG A C 1
ATOM 1980 O O . ARG A 1 255 ? -8.438 -6.134 12.161 1.00 98.38 255 ARG A O 1
ATOM 1987 N N . VAL A 1 256 ? -8.408 -4.834 13.993 1.00 98.44 256 VAL A N 1
ATOM 1988 C CA . VAL A 1 256 ? -7.831 -3.659 13.341 1.00 98.44 256 VAL A CA 1
ATOM 1989 C C . VAL A 1 256 ? -6.588 -3.196 14.085 1.00 98.44 256 VAL A C 1
ATOM 1991 O O . VAL A 1 256 ? -6.568 -3.213 15.317 1.00 98.44 256 VAL A O 1
ATOM 1994 N N . THR A 1 257 ? -5.587 -2.725 13.353 1.00 98.12 257 THR A N 1
ATOM 1995 C CA . THR A 1 257 ? -4.393 -2.085 13.914 1.00 98.12 257 THR A CA 1
ATOM 1996 C C . THR A 1 257 ? -4.479 -0.582 13.685 1.00 98.12 257 THR A C 1
ATOM 1998 O O . THR A 1 257 ? -4.633 -0.136 12.547 1.00 98.12 257 THR A O 1
ATOM 2001 N N . LEU A 1 258 ? -4.400 0.210 14.758 1.00 97.31 258 LEU A N 1
ATOM 2002 C CA . LEU A 1 258 ? -4.358 1.670 14.665 1.00 97.31 258 LEU A CA 1
ATOM 2003 C C . LEU A 1 258 ? -3.083 2.134 13.956 1.00 97.31 258 LEU A C 1
ATOM 2005 O O . LEU A 1 258 ? -1.993 1.634 14.228 1.00 97.31 258 LEU A O 1
ATOM 2009 N N . GLU A 1 259 ? -3.204 3.155 13.114 1.00 94.94 259 GLU A N 1
ATOM 2010 C CA . GLU A 1 259 ? -2.067 3.801 12.441 1.00 94.94 259 GLU A CA 1
ATOM 2011 C C . GLU A 1 259 ? -1.431 4.894 13.307 1.00 94.94 259 GLU A C 1
ATOM 2013 O O . GLU A 1 259 ? -1.096 5.971 12.831 1.00 94.94 259 GLU A O 1
ATOM 2018 N N . THR A 1 260 ? -1.299 4.623 14.601 1.00 92.81 260 THR A N 1
ATOM 2019 C CA . THR A 1 260 ? -0.595 5.486 15.553 1.00 92.81 260 THR A CA 1
ATOM 2020 C C . THR A 1 260 ? 0.785 4.907 15.842 1.00 92.81 260 THR A C 1
ATOM 2022 O O . THR A 1 260 ? 1.020 3.715 15.620 1.00 92.81 260 THR A O 1
ATOM 2025 N N . LYS A 1 261 ? 1.692 5.687 16.444 1.00 90.19 261 LYS A N 1
ATOM 2026 C CA . LYS A 1 261 ? 3.023 5.187 16.854 1.00 90.19 261 LYS A CA 1
ATOM 2027 C C . LYS A 1 261 ? 2.948 3.939 17.745 1.00 90.19 261 LYS A C 1
ATOM 2029 O O . LYS A 1 261 ? 3.810 3.068 17.672 1.00 90.19 261 LYS A O 1
ATOM 2034 N N . SER A 1 262 ? 1.889 3.822 18.550 1.00 90.31 262 SER A N 1
ATOM 2035 C CA . SER A 1 262 ? 1.643 2.669 19.424 1.00 90.31 262 SER A CA 1
ATOM 2036 C C . SER A 1 262 ? 1.182 1.395 18.708 1.00 90.31 262 SER A C 1
ATOM 2038 O O . SER A 1 262 ? 1.244 0.330 19.319 1.00 90.31 262 SER A O 1
ATOM 2040 N N . LYS A 1 263 ? 0.695 1.482 17.459 1.00 94.19 263 LYS A N 1
ATOM 2041 C CA . LYS A 1 263 ? 0.156 0.352 16.673 1.00 94.19 263 LYS A CA 1
ATOM 2042 C C . LYS A 1 263 ? -0.818 -0.531 17.464 1.00 94.19 263 LYS A C 1
ATOM 2044 O O . LYS A 1 263 ? -0.773 -1.757 17.393 1.00 94.19 263 LYS A O 1
ATOM 2049 N N . ALA A 1 264 ? -1.676 0.094 18.273 1.00 96.69 264 ALA A N 1
ATOM 2050 C CA . ALA A 1 264 ? -2.588 -0.633 19.148 1.00 96.69 264 ALA A CA 1
ATOM 2051 C C . ALA A 1 264 ? -3.601 -1.457 18.335 1.00 96.69 264 ALA A C 1
ATOM 2053 O O . ALA A 1 264 ? -4.185 -0.957 17.374 1.00 96.69 264 ALA A O 1
ATOM 2054 N N . ILE A 1 265 ? -3.837 -2.699 18.760 1.00 98.06 265 ILE A N 1
ATOM 2055 C CA . ILE A 1 265 ? -4.793 -3.613 18.127 1.00 98.06 265 ILE A CA 1
ATOM 2056 C C . ILE A 1 265 ? -6.140 -3.514 18.843 1.00 98.06 265 ILE A C 1
ATOM 2058 O O . ILE A 1 265 ? -6.209 -3.553 20.072 1.00 98.06 265 ILE A O 1
ATOM 2062 N N . LEU A 1 266 ? -7.219 -3.413 18.072 1.00 97.81 266 LEU A N 1
ATOM 2063 C CA . LEU A 1 266 ? -8.594 -3.343 18.557 1.00 97.81 266 LEU A CA 1
ATOM 2064 C C . LEU A 1 266 ? -9.464 -4.366 17.828 1.00 97.81 266 LEU A C 1
ATOM 2066 O O . LEU A 1 266 ? -9.155 -4.793 16.720 1.00 97.81 266 LEU A O 1
ATOM 2070 N N . VAL A 1 267 ? -10.593 -4.726 18.437 1.00 97.94 267 VAL A N 1
ATOM 2071 C CA . VAL A 1 267 ? -11.634 -5.518 17.777 1.00 97.94 267 VAL A CA 1
ATOM 2072 C C . VAL A 1 267 ? -12.863 -4.632 17.623 1.00 97.94 267 VAL A C 1
ATOM 2074 O O . VAL A 1 267 ? -13.426 -4.178 18.618 1.00 97.94 267 VAL A O 1
ATOM 2077 N N . ILE A 1 268 ? -13.287 -4.347 16.396 1.00 97.81 268 ILE A N 1
ATOM 2078 C CA . ILE A 1 268 ? -14.309 -3.334 16.092 1.00 97.81 268 ILE A CA 1
ATOM 2079 C C . ILE A 1 268 ? -15.355 -3.926 15.142 1.00 97.81 268 ILE A C 1
ATOM 2081 O O . ILE A 1 268 ? -15.018 -4.659 14.222 1.00 97.81 268 ILE A O 1
ATOM 2085 N N . GLY A 1 269 ? -16.640 -3.658 15.384 1.00 97.50 269 GLY A N 1
ATOM 2086 C CA . GLY A 1 269 ? -17.711 -4.110 14.486 1.00 97.50 269 GLY A CA 1
ATOM 2087 C C . GLY A 1 269 ? -17.733 -3.327 13.163 1.00 97.50 269 GLY A C 1
ATOM 2088 O O . GLY A 1 269 ? -17.364 -2.152 13.164 1.00 97.50 269 GLY A O 1
ATOM 2089 N N . PRO A 1 270 ? -18.214 -3.918 12.053 1.00 97.25 270 PRO A N 1
ATOM 2090 C CA . PRO A 1 270 ? -18.230 -3.288 10.727 1.00 97.25 270 PRO A CA 1
ATOM 2091 C C . PRO A 1 270 ? -18.913 -1.917 10.717 1.00 97.25 270 PRO A C 1
ATOM 2093 O O . PRO A 1 270 ? -18.369 -0.966 10.176 1.00 97.25 270 PRO A O 1
ATOM 2096 N N . GLY A 1 271 ? -20.051 -1.768 11.407 1.00 97.31 271 GLY A N 1
ATOM 2097 C CA . GLY A 1 271 ? -20.792 -0.499 11.473 1.00 97.31 271 GLY A CA 1
ATOM 2098 C C . GLY A 1 271 ? -20.080 0.643 12.216 1.00 97.31 271 GLY A C 1
ATOM 2099 O O . GLY A 1 271 ? -20.640 1.729 12.351 1.00 97.31 271 GLY A O 1
ATOM 2100 N N . LYS A 1 272 ? -18.875 0.398 12.744 1.00 98.06 272 LYS A N 1
ATOM 2101 C CA . LYS A 1 272 ? -18.007 1.384 13.405 1.00 98.06 272 LYS A CA 1
ATOM 2102 C C . LYS A 1 272 ? -16.735 1.673 12.604 1.00 98.06 272 LYS A C 1
ATOM 2104 O O . LYS A 1 272 ? -15.855 2.375 13.096 1.00 98.06 272 LYS A O 1
ATOM 2109 N N . LEU A 1 273 ? -16.631 1.127 11.395 1.00 98.38 273 LEU A N 1
ATOM 2110 C CA . LEU A 1 273 ? -15.527 1.343 10.472 1.00 98.38 273 LEU A CA 1
ATOM 2111 C C . LEU A 1 273 ? -16.072 1.957 9.186 1.00 98.38 273 LEU A C 1
ATOM 2113 O O . LEU A 1 273 ? -17.044 1.474 8.612 1.00 98.38 273 LEU A O 1
ATOM 2117 N N . LYS A 1 274 ? -15.426 3.021 8.720 1.00 98.12 274 LYS A N 1
ATOM 2118 C CA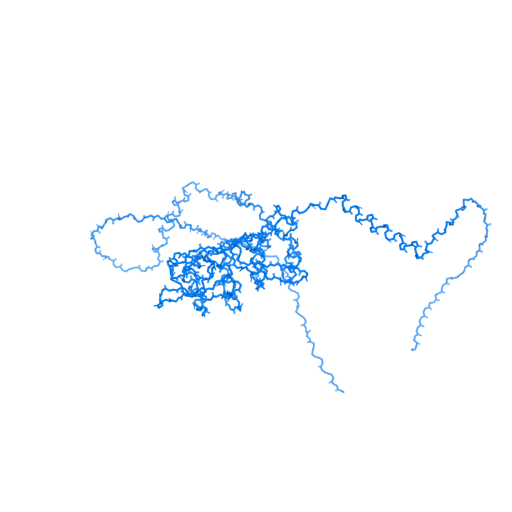 . LYS A 1 274 ? -15.693 3.635 7.421 1.00 98.12 274 LYS A CA 1
ATOM 2119 C C . LYS A 1 274 ? -14.458 3.474 6.545 1.00 98.12 274 LYS A C 1
ATOM 2121 O O . LYS A 1 274 ? -13.367 3.828 6.980 1.00 98.12 274 LYS A O 1
ATOM 2126 N N . ARG A 1 275 ? -14.606 2.967 5.317 1.00 97.50 275 ARG A N 1
ATOM 2127 C CA . ARG A 1 275 ? -13.488 2.863 4.361 1.00 97.50 275 ARG A CA 1
ATOM 2128 C C . ARG A 1 275 ? -12.855 4.244 4.134 1.00 97.50 275 ARG A C 1
ATOM 2130 O O . ARG A 1 275 ? -13.569 5.207 3.856 1.00 97.50 275 ARG A O 1
ATOM 2137 N N . ARG A 1 276 ? -11.527 4.318 4.246 1.00 96.81 276 ARG A N 1
ATOM 2138 C CA . ARG A 1 276 ? -10.708 5.515 4.010 1.00 96.81 276 ARG A CA 1
ATOM 2139 C C . ARG A 1 276 ? -9.344 5.072 3.492 1.00 96.81 276 ARG A C 1
ATOM 2141 O O . ARG A 1 276 ? -8.407 4.897 4.266 1.00 96.81 276 ARG A O 1
ATOM 2148 N N . ASP A 1 277 ? -9.259 4.848 2.188 1.00 97.62 277 ASP A N 1
ATOM 2149 C CA . ASP A 1 277 ? -8.031 4.373 1.551 1.00 97.62 277 ASP A CA 1
ATOM 2150 C C . ASP A 1 277 ? -6.898 5.406 1.667 1.00 97.62 277 ASP A C 1
ATOM 2152 O O . ASP A 1 277 ? -7.130 6.600 1.882 1.00 97.62 277 ASP A O 1
ATOM 2156 N N . ARG A 1 278 ? -5.654 4.936 1.561 1.00 97.81 278 ARG A N 1
ATOM 2157 C CA . ARG A 1 278 ? -4.482 5.813 1.501 1.00 97.81 278 ARG A CA 1
ATOM 2158 C C . ARG A 1 278 ? -4.474 6.627 0.216 1.00 97.81 278 ARG A C 1
ATOM 2160 O O . ARG A 1 278 ? -4.895 6.157 -0.836 1.00 97.81 278 ARG A O 1
ATOM 2167 N N . THR A 1 279 ? -3.910 7.821 0.314 1.00 97.12 279 THR A N 1
ATOM 2168 C CA . THR A 1 279 ? -3.604 8.695 -0.823 1.00 97.12 279 THR A CA 1
ATOM 2169 C C . THR A 1 279 ? -2.181 9.237 -0.674 1.00 97.12 279 THR A C 1
ATOM 2171 O O . THR A 1 279 ? -1.632 9.171 0.430 1.00 97.12 279 THR A O 1
ATOM 2174 N N . PRO A 1 280 ? -1.569 9.803 -1.730 1.00 95.94 280 PRO A N 1
ATOM 2175 C CA . PRO A 1 280 ? -0.279 10.483 -1.603 1.00 95.94 280 PRO A CA 1
ATOM 2176 C C . PRO A 1 280 ? -0.273 11.547 -0.495 1.00 95.94 280 PRO A C 1
ATOM 2178 O O . PRO A 1 280 ? 0.705 11.670 0.233 1.00 95.94 280 PRO A O 1
ATOM 2181 N N . GLN A 1 281 ? -1.388 12.267 -0.318 1.00 95.12 281 GLN A N 1
ATOM 2182 C CA . GLN A 1 281 ? -1.539 13.319 0.692 1.00 95.12 281 GLN A CA 1
ATOM 2183 C C . GLN A 1 281 ? -1.856 12.778 2.096 1.00 95.12 281 GLN A C 1
ATOM 2185 O O . GLN A 1 281 ? -1.509 13.415 3.083 1.00 95.12 281 GLN A O 1
ATOM 2190 N N . ASP A 1 282 ? -2.500 11.614 2.200 1.00 95.38 282 ASP A N 1
ATOM 2191 C CA . ASP A 1 282 ? -2.871 10.951 3.456 1.00 95.38 282 ASP A CA 1
ATOM 2192 C C . ASP A 1 282 ? -2.512 9.459 3.392 1.00 95.38 282 ASP A C 1
ATOM 2194 O O . ASP A 1 282 ? -3.363 8.585 3.198 1.00 95.38 282 ASP A O 1
ATOM 2198 N N . CYS A 1 283 ? -1.217 9.168 3.512 1.00 95.69 283 CYS A N 1
ATOM 2199 C CA . CYS A 1 283 ? -0.665 7.815 3.420 1.00 95.69 283 CYS A CA 1
ATOM 2200 C C . CYS A 1 283 ? -0.625 7.075 4.775 1.00 95.69 283 CYS A C 1
ATOM 2202 O O . CYS A 1 283 ? -0.348 5.871 4.822 1.00 95.69 283 CYS A O 1
ATOM 2204 N N . GLY A 1 284 ? -0.920 7.768 5.883 1.00 94.75 284 GLY A N 1
ATOM 2205 C CA . GLY A 1 284 ? -0.923 7.249 7.262 1.00 94.75 284 GLY A CA 1
ATOM 2206 C C . GLY A 1 284 ? 0.470 7.019 7.869 1.00 94.75 284 GLY A C 1
ATOM 2207 O O . GLY A 1 284 ? 0.626 6.980 9.083 1.00 94.75 284 GLY A O 1
ATOM 2208 N N . TYR A 1 285 ? 1.493 6.885 7.035 1.00 95.75 285 TYR A N 1
ATOM 2209 C CA . TYR A 1 285 ? 2.913 6.867 7.379 1.00 95.75 285 TYR A CA 1
ATOM 2210 C C . TYR A 1 285 ? 3.688 7.335 6.147 1.00 95.75 285 TYR A C 1
ATOM 2212 O O . TYR A 1 285 ? 3.192 7.189 5.032 1.00 95.75 285 TYR A O 1
ATOM 2220 N N . TYR A 1 286 ? 4.910 7.833 6.319 1.00 96.62 286 TYR A N 1
ATOM 2221 C CA . TYR A 1 286 ? 5.718 8.308 5.195 1.00 96.62 286 TYR A CA 1
ATOM 2222 C C . TYR A 1 286 ? 7.066 7.596 5.146 1.00 96.62 286 TYR A C 1
ATOM 2224 O O . TYR A 1 286 ? 7.790 7.553 6.138 1.00 96.62 286 TYR A O 1
ATOM 2232 N N . ILE A 1 287 ? 7.416 7.019 3.999 1.00 96.25 287 ILE A N 1
ATOM 2233 C CA . ILE A 1 287 ? 8.751 6.472 3.749 1.00 96.25 287 ILE A CA 1
ATOM 2234 C C . ILE A 1 287 ? 9.551 7.471 2.920 1.00 96.25 287 ILE A C 1
ATOM 2236 O O . ILE A 1 287 ? 9.165 7.815 1.807 1.00 96.25 287 ILE A O 1
ATOM 2240 N N . GLU A 1 288 ? 10.693 7.890 3.450 1.00 94.50 288 GLU A N 1
ATOM 2241 C CA . GLU A 1 288 ? 11.684 8.711 2.764 1.00 94.50 288 GLU A CA 1
ATOM 2242 C C . GLU A 1 288 ? 12.863 7.833 2.326 1.00 94.50 288 GLU A C 1
ATOM 2244 O O . GLU A 1 288 ? 13.305 6.953 3.069 1.00 94.50 288 GLU A O 1
ATOM 2249 N N . PHE A 1 289 ? 13.406 8.071 1.132 1.00 93.00 289 PHE A N 1
ATOM 2250 C CA . PHE A 1 289 ? 14.625 7.413 0.667 1.00 93.00 289 PHE A CA 1
ATOM 2251 C C . PHE A 1 289 ? 15.780 8.417 0.616 1.00 93.00 289 PHE A C 1
ATOM 2253 O O . PHE A 1 289 ? 15.883 9.217 -0.313 1.00 93.00 289 PHE A O 1
ATOM 2260 N N . LYS A 1 290 ? 16.679 8.361 1.604 1.00 91.12 290 LYS A N 1
ATOM 2261 C CA . LYS A 1 290 ? 17.801 9.298 1.753 1.00 91.12 290 LYS A CA 1
ATOM 2262 C C . LYS A 1 290 ? 19.110 8.546 1.939 1.00 91.12 290 LYS A C 1
ATOM 2264 O O . LYS A 1 290 ? 19.204 7.615 2.734 1.00 91.12 290 LYS A O 1
ATOM 2269 N N . ASN A 1 291 ? 20.147 8.948 1.201 1.00 88.25 291 ASN A N 1
ATOM 2270 C CA . ASN A 1 291 ? 21.496 8.368 1.293 1.00 88.25 291 ASN A CA 1
ATOM 2271 C C . ASN A 1 291 ? 21.531 6.831 1.160 1.00 88.25 291 ASN A C 1
ATOM 2273 O O . ASN A 1 291 ? 22.282 6.153 1.858 1.00 88.25 291 ASN A O 1
ATOM 2277 N N . GLY A 1 292 ? 20.697 6.272 0.276 1.00 87.88 292 GLY A N 1
ATOM 2278 C CA . GLY A 1 292 ? 20.620 4.824 0.053 1.00 87.88 292 GLY A CA 1
ATOM 2279 C C . GLY A 1 292 ? 19.883 4.048 1.149 1.00 87.88 292 GLY A C 1
ATOM 2280 O O . GLY A 1 292 ? 19.885 2.820 1.122 1.00 87.88 292 GLY A O 1
ATOM 2281 N N . ARG A 1 293 ? 19.267 4.735 2.118 1.00 92.38 293 ARG A N 1
ATOM 2282 C CA . ARG A 1 293 ? 18.502 4.132 3.212 1.00 92.38 293 ARG A CA 1
ATOM 2283 C C . ARG A 1 293 ? 17.064 4.625 3.196 1.00 92.38 293 ARG A C 1
ATOM 2285 O O . ARG A 1 293 ? 16.780 5.756 2.811 1.00 92.38 293 ARG A O 1
ATOM 2292 N N . THR A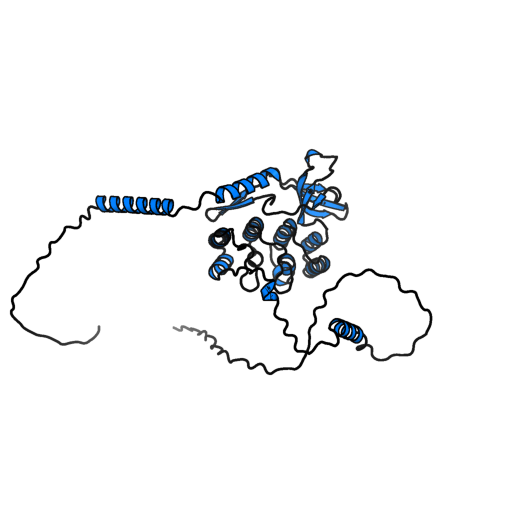 1 294 ? 16.168 3.764 3.652 1.00 94.00 294 THR A N 1
ATOM 2293 C CA . THR A 1 294 ? 14.755 4.083 3.848 1.00 94.00 294 THR A CA 1
ATOM 2294 C C . THR A 1 294 ? 14.524 4.504 5.289 1.00 94.00 294 THR A C 1
ATOM 2296 O O . THR A 1 294 ? 14.872 3.757 6.206 1.00 94.00 294 THR A O 1
ATOM 2299 N N . ILE A 1 295 ? 13.919 5.665 5.488 1.00 96.00 295 ILE A N 1
ATOM 2300 C CA . ILE A 1 295 ? 13.512 6.178 6.793 1.00 96.00 295 ILE A CA 1
ATOM 2301 C C . ILE A 1 295 ? 11.989 6.141 6.825 1.00 96.00 295 ILE A C 1
ATOM 2303 O O . ILE A 1 295 ? 11.340 6.632 5.906 1.00 96.00 295 ILE A O 1
ATOM 2307 N N . ARG A 1 296 ? 11.418 5.520 7.856 1.00 95.75 296 ARG A N 1
ATOM 2308 C CA . ARG A 1 296 ? 9.971 5.462 8.059 1.00 95.75 296 ARG A CA 1
ATOM 2309 C C . ARG A 1 296 ? 9.575 6.475 9.126 1.00 95.75 296 ARG A C 1
ATOM 2311 O O . ARG A 1 296 ? 10.091 6.418 10.238 1.00 95.75 296 ARG A O 1
ATOM 2318 N N . HIS A 1 297 ? 8.632 7.338 8.782 1.00 96.12 297 HIS A N 1
ATOM 2319 C CA . HIS A 1 297 ? 8.005 8.316 9.658 1.00 96.12 297 HIS A CA 1
ATOM 2320 C C . HIS A 1 297 ? 6.599 7.818 10.006 1.00 96.12 297 HIS A C 1
ATOM 2322 O O . HIS A 1 297 ? 5.750 7.664 9.124 1.00 96.12 297 HIS A O 1
ATOM 2328 N N . ASP A 1 298 ? 6.385 7.498 11.281 1.00 95.44 298 ASP A N 1
ATOM 2329 C CA . ASP A 1 298 ? 5.081 7.123 11.833 1.00 95.44 298 ASP A CA 1
ATOM 2330 C C . ASP A 1 298 ? 4.494 8.330 12.589 1.00 95.44 298 ASP A C 1
ATOM 2332 O O . ASP A 1 298 ? 5.220 9.059 13.270 1.00 95.44 298 ASP A O 1
ATOM 2336 N N . PHE A 1 299 ? 3.180 8.517 12.493 1.00 95.19 299 PHE A N 1
ATOM 2337 C CA . PHE A 1 299 ? 2.466 9.682 13.023 1.00 95.19 299 PHE A CA 1
ATOM 2338 C C . PHE A 1 299 ? 1.448 9.259 14.087 1.00 95.19 299 PHE A C 1
ATOM 2340 O O . PHE A 1 299 ? 1.076 8.088 14.169 1.00 95.19 299 PHE A O 1
ATOM 2347 N N . ASP A 1 300 ? 1.007 10.193 14.927 1.00 91.81 300 ASP A N 1
ATOM 2348 C CA . ASP A 1 300 ? -0.055 9.936 15.908 1.00 91.81 300 ASP A CA 1
ATOM 2349 C C . ASP A 1 300 ? -1.455 10.263 15.365 1.00 91.81 300 ASP A C 1
ATOM 2351 O O . ASP A 1 300 ? -2.453 9.805 15.932 1.00 91.81 300 ASP A O 1
ATOM 2355 N N . SER A 1 301 ? -1.547 11.014 14.261 1.00 91.88 301 SER A N 1
ATOM 2356 C CA . SER A 1 301 ? -2.811 11.327 13.587 1.00 91.88 301 SER A CA 1
ATOM 2357 C C . SER A 1 301 ? -2.661 11.533 12.072 1.00 91.88 301 SER A C 1
ATOM 2359 O O . SER A 1 301 ? -1.555 11.736 11.560 1.00 91.88 301 SER A O 1
ATOM 2361 N N . SER A 1 302 ? -3.785 11.499 11.339 1.00 92.19 302 SER A N 1
ATOM 2362 C CA . SER A 1 302 ? -3.789 11.779 9.895 1.00 92.19 302 SER A CA 1
ATOM 2363 C C . SER A 1 302 ? -3.390 13.215 9.572 1.00 92.19 302 SER A C 1
ATOM 2365 O O . SER A 1 302 ? -2.771 13.460 8.542 1.00 92.19 302 SER A O 1
ATOM 2367 N N . GLU A 1 303 ? -3.702 14.159 10.454 1.00 94.31 303 GLU A N 1
ATOM 2368 C CA . GLU A 1 303 ? -3.402 15.580 10.274 1.00 94.31 303 GLU A CA 1
ATOM 2369 C C . GLU A 1 303 ? -1.892 15.829 10.364 1.00 94.31 303 GLU A C 1
ATOM 2371 O O . GLU A 1 303 ? -1.351 16.593 9.570 1.00 94.31 303 GLU A O 1
ATOM 2376 N N . GLU A 1 304 ? -1.193 15.143 11.279 1.00 95.31 304 GLU A N 1
ATOM 2377 C CA . GLU A 1 304 ? 0.272 15.196 11.386 1.00 95.31 304 GLU A CA 1
ATOM 2378 C C . GLU A 1 304 ? 0.933 14.624 10.119 1.00 95.31 304 GLU A C 1
ATOM 2380 O O . GLU A 1 304 ? 1.845 15.240 9.566 1.00 95.31 304 GLU A O 1
ATOM 2385 N N . CYS A 1 305 ? 0.421 13.498 9.604 1.00 95.25 305 CYS A N 1
ATOM 2386 C CA . CYS A 1 305 ? 0.886 12.904 8.348 1.00 95.25 305 CYS A CA 1
ATOM 2387 C C . CYS A 1 305 ? 0.690 13.857 7.158 1.00 95.25 305 CYS A C 1
ATOM 2389 O O . CYS A 1 305 ? 1.630 14.110 6.405 1.00 95.25 305 CYS A O 1
ATOM 2391 N N . GLN A 1 306 ? -0.506 14.433 7.015 1.00 95.56 306 GLN A N 1
ATOM 2392 C CA . GLN A 1 306 ? -0.822 15.390 5.952 1.00 95.56 306 GLN A CA 1
ATOM 2393 C C . GLN A 1 306 ? 0.044 16.650 6.042 1.00 95.56 306 GLN A C 1
ATOM 2395 O O . GLN A 1 306 ? 0.550 17.120 5.024 1.00 95.56 306 GLN A O 1
ATOM 2400 N N . ALA A 1 307 ? 0.248 17.187 7.249 1.00 96.25 307 ALA A N 1
ATOM 2401 C CA . ALA A 1 307 ? 1.104 18.347 7.469 1.00 96.25 307 ALA A CA 1
ATOM 2402 C C . ALA A 1 307 ? 2.562 18.052 7.088 1.00 96.25 307 ALA A C 1
ATOM 2404 O O . ALA A 1 307 ? 3.198 18.877 6.430 1.00 96.25 307 ALA A O 1
ATOM 2405 N N . PHE A 1 308 ? 3.070 16.867 7.441 1.00 95.94 308 PHE A N 1
ATOM 2406 C CA . PHE A 1 308 ? 4.407 16.423 7.058 1.00 95.94 308 PHE A CA 1
ATOM 2407 C C . PHE A 1 308 ? 4.551 16.315 5.534 1.00 95.94 308 PHE A C 1
ATOM 2409 O O . PHE A 1 308 ? 5.467 16.899 4.960 1.00 95.94 308 PHE A O 1
ATOM 2416 N N . VAL A 1 309 ? 3.618 15.636 4.858 1.00 94.94 309 VAL A N 1
ATOM 2417 C CA . VAL A 1 309 ? 3.629 15.508 3.390 1.00 94.94 309 VAL A CA 1
ATOM 2418 C C . VAL A 1 309 ? 3.536 16.880 2.714 1.00 94.94 309 VAL A C 1
ATOM 2420 O O . VAL A 1 309 ? 4.262 17.160 1.762 1.00 94.94 309 VAL A O 1
ATOM 2423 N N . ALA A 1 310 ? 2.680 17.771 3.220 1.00 94.38 310 ALA A N 1
ATOM 2424 C CA . ALA A 1 310 ? 2.544 19.126 2.697 1.00 94.38 310 ALA A CA 1
ATOM 2425 C C . ALA A 1 310 ? 3.831 19.953 2.857 1.00 94.38 310 ALA A C 1
ATOM 2427 O O . ALA A 1 310 ? 4.152 20.738 1.967 1.00 94.38 310 ALA A O 1
ATOM 2428 N N . ALA A 1 311 ? 4.569 19.781 3.959 1.00 94.31 311 ALA A N 1
ATOM 2429 C CA . ALA A 1 311 ? 5.862 20.430 4.164 1.00 94.31 311 ALA A CA 1
ATOM 2430 C C . ALA A 1 311 ? 6.917 19.912 3.172 1.00 94.31 311 ALA A C 1
ATOM 2432 O O . ALA A 1 311 ? 7.578 20.718 2.522 1.00 94.31 311 ALA A O 1
ATOM 2433 N N . MET A 1 312 ? 6.993 18.592 2.970 1.00 88.94 312 MET A N 1
ATOM 2434 C CA . MET A 1 312 ? 7.928 17.980 2.015 1.00 88.94 312 MET A CA 1
ATOM 2435 C C . MET A 1 312 ? 7.731 18.506 0.588 1.00 88.94 312 MET A C 1
ATOM 2437 O O . MET A 1 312 ? 8.699 18.845 -0.087 1.00 88.94 312 MET A O 1
ATOM 2441 N N . ASN A 1 313 ? 6.478 18.656 0.152 1.00 84.31 313 ASN A N 1
ATOM 2442 C CA . ASN A 1 313 ? 6.176 19.173 -1.184 1.00 84.31 313 ASN A CA 1
ATOM 2443 C C . ASN A 1 313 ? 6.545 20.659 -1.357 1.00 84.31 313 ASN A C 1
ATOM 2445 O O . ASN A 1 313 ? 6.805 21.088 -2.478 1.00 84.31 313 ASN A O 1
ATOM 2449 N N . ARG A 1 314 ? 6.577 21.451 -0.272 1.00 79.94 314 ARG A N 1
ATOM 2450 C CA . ARG A 1 314 ? 6.995 22.867 -0.314 1.00 79.94 314 ARG A CA 1
ATOM 2451 C C . ARG A 1 314 ? 8.507 23.022 -0.419 1.00 79.94 314 ARG A C 1
ATOM 2453 O O . ARG A 1 314 ? 8.971 23.908 -1.132 1.00 79.94 314 ARG A O 1
ATOM 2460 N N . ASP A 1 315 ? 9.265 22.173 0.269 1.00 62.41 315 ASP A N 1
ATOM 2461 C CA . ASP A 1 315 ? 10.730 22.237 0.252 1.00 62.41 315 ASP A CA 1
ATOM 2462 C C . ASP A 1 315 ? 11.311 21.799 -1.103 1.00 62.41 315 ASP A C 1
ATOM 2464 O O . ASP A 1 315 ? 12.335 22.330 -1.531 1.00 62.41 315 ASP A O 1
ATOM 2468 N N . GLU A 1 316 ? 10.616 20.927 -1.842 1.00 54.62 316 GLU A N 1
ATOM 2469 C CA . GLU A 1 316 ? 10.941 20.628 -3.247 1.00 54.62 316 GLU A CA 1
ATOM 2470 C C . GLU A 1 316 ? 10.650 21.798 -4.206 1.00 54.62 316 GLU A C 1
ATOM 2472 O O . GLU A 1 316 ? 11.163 21.811 -5.323 1.00 54.62 316 GLU A O 1
ATOM 2477 N N . THR A 1 317 ? 9.864 22.800 -3.786 1.00 47.03 317 THR A N 1
ATOM 2478 C CA . THR A 1 317 ? 9.581 24.014 -4.576 1.00 47.03 317 THR A CA 1
ATOM 2479 C C . THR A 1 317 ? 10.571 25.159 -4.316 1.00 47.03 317 THR A C 1
ATOM 2481 O O . THR A 1 317 ? 10.357 26.276 -4.797 1.00 47.03 317 THR A O 1
ATOM 2484 N N . GLN A 1 318 ? 11.660 24.927 -3.570 1.00 39.41 318 GLN A N 1
ATOM 2485 C CA . GLN A 1 318 ? 12.755 25.899 -3.494 1.00 39.41 318 GLN A CA 1
ATOM 2486 C C . GLN A 1 318 ? 13.343 26.159 -4.890 1.00 39.41 318 GLN A C 1
ATOM 2488 O O . GLN A 1 318 ? 13.363 25.253 -5.725 1.00 39.41 318 GLN A O 1
ATOM 2493 N N . PRO A 1 319 ? 13.737 27.417 -5.178 1.00 42.91 319 PRO A N 1
ATOM 2494 C CA . PRO A 1 319 ? 13.829 27.923 -6.538 1.00 42.91 319 PRO A CA 1
ATOM 2495 C C . PRO A 1 319 ? 14.775 27.056 -7.353 1.00 42.91 319 PRO A C 1
ATOM 2497 O O . PRO A 1 319 ? 15.853 26.705 -6.868 1.00 42.91 319 PRO A O 1
ATOM 2500 N N . ALA A 1 320 ? 14.355 26.746 -8.587 1.00 45.66 320 ALA A N 1
ATOM 2501 C CA . ALA A 1 320 ? 15.228 26.224 -9.627 1.00 45.66 320 ALA A CA 1
ATOM 2502 C C . ALA A 1 320 ? 16.597 26.872 -9.449 1.00 45.66 320 ALA A C 1
ATOM 2504 O O . ALA A 1 320 ? 16.662 28.104 -9.378 1.00 45.66 320 ALA A O 1
ATOM 2505 N N . VAL A 1 321 ? 17.645 26.056 -9.288 1.00 49.94 321 VAL A N 1
ATOM 2506 C CA . VAL A 1 321 ? 19.022 26.546 -9.315 1.00 49.94 321 VAL A CA 1
ATOM 2507 C C . VAL A 1 321 ? 19.091 27.392 -10.574 1.00 49.94 321 VAL A C 1
ATOM 2509 O O . VAL A 1 321 ? 18.985 26.872 -11.682 1.00 49.94 321 VAL A O 1
ATOM 2512 N N . THR A 1 322 ? 19.081 28.711 -10.406 1.00 58.62 322 THR A N 1
ATOM 2513 C CA . THR A 1 322 ? 19.118 29.596 -11.555 1.00 58.62 322 THR A CA 1
ATOM 2514 C C . THR A 1 322 ? 20.465 29.344 -12.207 1.00 58.62 322 THR A C 1
ATOM 2516 O O . THR A 1 322 ? 21.442 29.076 -11.500 1.00 58.62 322 THR A O 1
ATOM 2519 N N . GLU A 1 323 ? 20.555 29.447 -13.533 1.00 63.66 323 GLU A N 1
ATOM 2520 C CA . GLU A 1 323 ? 21.852 29.340 -14.219 1.00 63.66 323 GLU A CA 1
ATOM 2521 C C . GLU A 1 323 ? 22.902 30.265 -13.572 1.00 63.66 323 GLU A C 1
ATOM 2523 O O . GLU A 1 323 ? 24.090 29.980 -13.567 1.00 63.66 323 GLU A O 1
ATOM 2528 N N . GLU A 1 324 ? 22.462 31.347 -12.928 1.00 64.81 324 GLU A N 1
ATOM 2529 C CA . GLU A 1 324 ? 23.291 32.284 -12.179 1.00 64.81 324 GLU A CA 1
ATOM 2530 C C . GLU A 1 324 ? 23.804 31.767 -10.817 1.00 64.81 324 GLU A C 1
ATOM 2532 O O . GLU A 1 324 ? 24.863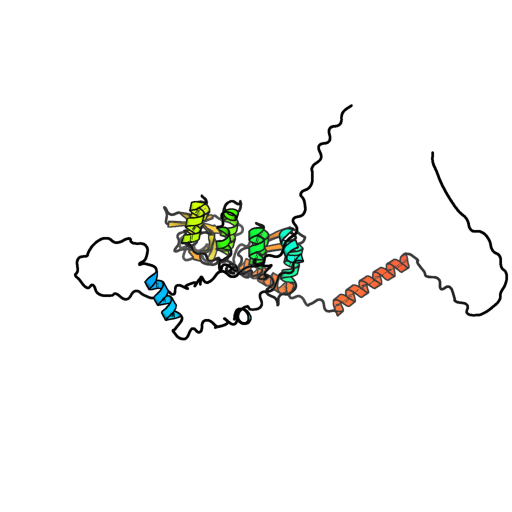 32.198 -10.351 1.00 64.81 324 GLU A O 1
ATOM 2537 N N . ALA A 1 325 ? 23.075 30.875 -10.145 1.00 70.44 325 ALA A N 1
ATOM 2538 C CA . ALA A 1 325 ? 23.547 30.183 -8.945 1.00 70.44 325 ALA A CA 1
ATOM 2539 C C . ALA A 1 325 ? 24.519 29.049 -9.311 1.00 70.44 325 ALA A C 1
ATOM 2541 O O . ALA A 1 325 ? 25.539 28.883 -8.642 1.00 70.44 325 ALA A O 1
ATOM 2542 N N . GLU A 1 326 ? 24.251 28.337 -10.408 1.00 71.31 326 GLU A N 1
ATOM 2543 C CA . GLU A 1 326 ? 25.147 27.315 -10.959 1.00 71.31 326 GLU A CA 1
ATOM 2544 C C . GLU A 1 326 ? 26.452 27.939 -11.478 1.00 71.31 326 GLU A C 1
ATOM 2546 O O . GLU A 1 326 ? 27.534 27.539 -11.055 1.00 71.31 326 GLU A O 1
ATOM 2551 N N . ALA A 1 327 ? 26.373 29.029 -12.248 1.00 77.38 327 ALA A N 1
ATOM 2552 C CA . ALA A 1 327 ? 27.543 29.769 -12.721 1.00 77.38 327 ALA A CA 1
ATOM 2553 C C . ALA A 1 327 ? 28.367 30.387 -11.578 1.00 77.38 327 ALA A C 1
ATOM 2555 O O . ALA A 1 327 ? 29.584 30.537 -11.694 1.00 77.38 327 ALA A O 1
ATOM 2556 N N . ARG A 1 328 ? 27.735 30.758 -10.453 1.00 78.25 328 ARG A N 1
ATOM 2557 C CA . ARG A 1 328 ? 28.464 31.208 -9.255 1.00 78.25 328 ARG A CA 1
ATOM 2558 C C . ARG A 1 328 ? 29.181 30.061 -8.554 1.00 78.25 328 ARG A C 1
ATOM 2560 O O . ARG A 1 328 ? 30.314 30.255 -8.122 1.00 78.25 328 ARG A O 1
ATOM 2567 N N . ALA A 1 329 ? 28.560 28.888 -8.468 1.00 80.25 329 ALA A N 1
ATOM 2568 C CA . ALA A 1 329 ? 29.203 27.701 -7.916 1.00 80.25 329 ALA A CA 1
ATOM 2569 C C . ALA A 1 329 ? 30.380 27.236 -8.792 1.00 80.25 329 ALA A C 1
ATOM 2571 O O . ALA A 1 329 ? 31.444 26.929 -8.259 1.00 80.25 329 ALA A O 1
ATOM 2572 N N . GLU A 1 330 ? 30.234 27.266 -10.122 1.00 83.88 330 GLU A N 1
ATOM 2573 C CA . GLU A 1 330 ? 31.325 26.953 -11.053 1.00 83.88 330 GLU A CA 1
ATOM 2574 C C . GLU A 1 330 ? 32.474 27.964 -10.971 1.00 83.88 330 GLU A C 1
ATOM 2576 O O . GLU A 1 330 ? 33.635 27.560 -10.939 1.00 83.88 330 GLU A O 1
ATOM 2581 N N . ARG A 1 331 ? 32.184 29.270 -10.867 1.00 83.44 331 ARG A N 1
ATOM 2582 C CA . ARG A 1 331 ? 33.228 30.291 -10.662 1.00 83.44 331 ARG A CA 1
ATOM 2583 C C . ARG A 1 331 ? 33.970 30.100 -9.345 1.00 83.44 331 ARG A C 1
ATOM 2585 O O . ARG A 1 331 ? 35.192 30.142 -9.348 1.00 83.44 331 ARG A O 1
ATOM 2592 N N . ALA A 1 332 ? 33.257 29.835 -8.252 1.00 86.31 332 ALA A N 1
ATOM 2593 C CA . ALA A 1 332 ? 33.882 29.580 -6.956 1.00 86.31 332 ALA A CA 1
ATOM 2594 C C . ALA A 1 332 ? 34.755 28.313 -6.978 1.00 86.31 332 ALA A C 1
ATOM 2596 O O . ALA A 1 332 ? 35.839 28.288 -6.398 1.00 86.31 332 ALA A O 1
ATOM 2597 N N . ALA A 1 333 ? 34.319 27.266 -7.687 1.00 86.25 333 ALA A N 1
ATOM 2598 C CA . ALA A 1 333 ? 35.127 26.069 -7.887 1.00 86.25 333 ALA A CA 1
ATOM 2599 C C . ALA A 1 333 ? 36.379 26.357 -8.734 1.00 86.25 333 ALA A C 1
ATOM 2601 O O . ALA A 1 333 ? 37.456 25.866 -8.404 1.00 86.25 333 ALA A O 1
ATOM 2602 N N . ALA A 1 334 ? 36.257 27.168 -9.790 1.00 85.19 334 ALA A N 1
ATOM 2603 C CA . ALA A 1 334 ? 37.383 27.572 -10.628 1.00 85.19 334 ALA A CA 1
ATOM 2604 C C . ALA A 1 334 ? 38.393 28.455 -9.874 1.00 85.19 334 ALA A C 1
ATOM 2606 O O . ALA A 1 334 ? 39.595 28.264 -10.041 1.00 85.19 334 ALA A O 1
ATOM 2607 N N . GLU A 1 335 ? 37.929 29.372 -9.020 1.00 87.12 335 GLU A N 1
ATOM 2608 C CA . GLU A 1 335 ? 38.792 30.214 -8.180 1.00 87.12 335 GLU A CA 1
ATOM 2609 C C . GLU A 1 335 ? 39.583 29.386 -7.163 1.00 87.12 335 GLU A C 1
ATOM 2611 O O . GLU A 1 335 ? 40.798 29.540 -7.082 1.00 87.12 335 GLU A O 1
ATOM 2616 N N . LEU A 1 336 ? 38.944 28.438 -6.467 1.00 86.44 336 LEU A N 1
ATOM 2617 C CA . LEU A 1 336 ? 39.651 27.533 -5.548 1.00 86.44 336 LEU A CA 1
ATOM 2618 C C . LEU A 1 336 ? 40.685 26.656 -6.267 1.00 86.44 336 LEU A C 1
ATOM 2620 O O . LEU A 1 336 ? 41.744 26.354 -5.720 1.00 86.44 336 LEU A O 1
ATOM 2624 N N . LEU A 1 337 ? 40.391 26.237 -7.500 1.00 82.62 337 LEU A N 1
ATOM 2625 C CA . LEU A 1 337 ? 41.315 25.443 -8.309 1.00 82.62 337 LEU A CA 1
ATOM 2626 C C . LEU A 1 337 ? 42.502 26.294 -8.788 1.00 82.62 337 LEU A C 1
ATOM 2628 O O . LEU A 1 337 ? 43.633 25.813 -8.788 1.00 82.62 337 LEU A O 1
ATOM 2632 N N . ALA A 1 338 ? 42.266 27.563 -9.135 1.00 83.12 338 ALA A N 1
ATOM 2633 C CA . ALA A 1 338 ? 43.315 28.522 -9.474 1.00 83.12 338 ALA A CA 1
ATOM 2634 C C . ALA A 1 338 ? 44.205 28.866 -8.267 1.00 83.12 338 ALA A C 1
ATOM 2636 O O . ALA A 1 338 ? 45.423 28.936 -8.413 1.00 83.12 338 ALA A O 1
ATOM 2637 N N . GLU A 1 339 ? 43.625 29.017 -7.075 1.00 83.75 339 GLU A N 1
ATOM 2638 C CA . GLU A 1 339 ? 44.371 29.251 -5.833 1.00 83.75 339 GLU A CA 1
ATOM 2639 C C . GLU A 1 339 ? 45.259 28.046 -5.478 1.00 83.75 339 GLU A C 1
ATOM 2641 O O . GLU A 1 339 ? 46.447 28.213 -5.208 1.00 83.75 339 GLU A O 1
ATOM 2646 N N . LEU A 1 340 ? 44.741 26.818 -5.612 1.00 79.31 340 LEU A N 1
ATOM 2647 C CA . LEU A 1 340 ? 45.528 25.592 -5.424 1.00 79.31 340 LEU A CA 1
ATOM 2648 C C . LEU A 1 340 ? 46.685 25.478 -6.436 1.00 79.31 340 LEU A C 1
ATOM 2650 O O . LEU A 1 340 ? 47.778 25.028 -6.091 1.00 79.31 340 LEU A O 1
ATOM 2654 N N . LEU A 1 341 ? 46.458 25.874 -7.694 1.00 77.56 341 LEU A N 1
ATOM 2655 C CA . LEU A 1 341 ? 47.500 25.893 -8.727 1.00 77.56 341 LEU A CA 1
ATOM 2656 C C . LEU A 1 341 ? 48.586 26.936 -8.426 1.00 77.56 341 LEU A C 1
ATOM 2658 O O . LEU A 1 341 ? 49.766 26.654 -8.643 1.00 77.56 341 LEU A O 1
ATOM 2662 N N . ALA A 1 342 ? 48.206 28.097 -7.886 1.00 75.50 342 ALA A N 1
ATOM 2663 C CA . ALA A 1 342 ? 49.141 29.131 -7.453 1.00 75.50 342 ALA A CA 1
ATOM 2664 C C . ALA A 1 342 ? 49.974 28.685 -6.235 1.00 75.50 342 ALA A C 1
ATOM 2666 O O . ALA A 1 342 ? 51.185 28.905 -6.211 1.00 75.50 342 ALA A O 1
ATOM 2667 N N . GLU A 1 343 ? 49.371 27.996 -5.259 1.00 71.94 343 GLU A N 1
ATOM 2668 C CA . GLU A 1 343 ? 50.096 27.431 -4.107 1.00 71.94 343 GLU A CA 1
ATOM 2669 C C . GLU A 1 343 ? 51.059 26.300 -4.497 1.00 71.94 343 GLU A C 1
ATOM 2671 O O . GLU A 1 343 ? 52.117 26.142 -3.885 1.00 71.94 343 GLU A O 1
ATOM 2676 N N . LEU A 1 344 ? 50.735 25.528 -5.539 1.00 70.62 344 LEU A N 1
ATOM 2677 C CA . LEU A 1 344 ? 51.613 24.482 -6.072 1.00 70.62 344 LEU A CA 1
ATOM 2678 C C . LEU A 1 344 ? 52.788 25.029 -6.904 1.00 70.62 344 LEU A C 1
ATOM 2680 O O . LEU A 1 344 ? 53.625 24.238 -7.343 1.00 70.62 344 LEU A O 1
ATOM 2684 N N . GLY A 1 345 ? 52.891 26.352 -7.091 1.00 59.31 345 GLY A N 1
ATOM 2685 C CA . GLY A 1 345 ? 54.070 27.001 -7.671 1.00 59.31 345 GLY A CA 1
ATOM 2686 C C . GLY A 1 345 ? 54.394 26.559 -9.100 1.00 59.31 345 GLY A C 1
ATOM 2687 O O . GLY A 1 345 ? 55.564 26.534 -9.483 1.00 59.31 345 GLY A O 1
ATOM 2688 N N . LEU A 1 346 ? 53.382 26.188 -9.889 1.00 56.22 346 LEU A N 1
ATOM 2689 C CA . LEU A 1 346 ? 53.533 25.966 -11.327 1.00 56.22 346 LEU A CA 1
ATOM 2690 C C . LEU A 1 346 ? 53.369 27.302 -12.054 1.00 56.22 346 LEU A C 1
ATOM 2692 O O . LEU A 1 346 ? 52.363 27.557 -12.709 1.00 56.22 346 LEU A O 1
ATOM 2696 N N . ASP A 1 347 ? 54.364 28.167 -11.884 1.00 48.34 347 ASP A N 1
ATOM 2697 C CA . ASP A 1 347 ? 54.496 29.394 -12.661 1.00 48.34 347 ASP A CA 1
ATOM 2698 C C . ASP A 1 347 ? 55.029 29.005 -14.052 1.00 48.34 347 ASP A C 1
ATOM 2700 O O . ASP A 1 347 ? 56.191 28.612 -14.211 1.00 48.34 347 ASP A O 1
ATOM 2704 N N . ASP A 1 348 ? 54.156 29.037 -15.062 1.00 50.44 348 ASP A N 1
ATOM 2705 C CA . ASP A 1 348 ? 54.542 28.873 -16.462 1.00 50.44 348 ASP A CA 1
ATOM 2706 C C . ASP A 1 348 ? 55.427 30.059 -16.867 1.00 50.44 348 ASP A C 1
ATOM 2708 O O . ASP A 1 348 ? 54.971 31.175 -17.126 1.00 50.44 348 ASP A O 1
ATOM 2712 N N . SER A 1 349 ? 56.733 29.807 -16.921 1.00 44.97 349 SER A N 1
ATOM 2713 C CA . SER A 1 349 ? 57.711 30.751 -17.450 1.00 44.97 349 SER A CA 1
ATOM 2714 C C . SER A 1 349 ? 57.437 31.013 -18.941 1.00 44.97 349 SER A C 1
ATOM 2716 O O . SER A 1 349 ? 57.355 30.059 -19.724 1.00 44.97 349 SER A O 1
ATOM 2718 N N . PRO A 1 350 ? 57.331 32.279 -19.387 1.00 49.59 350 PRO A N 1
ATOM 2719 C CA . PRO A 1 350 ? 57.133 32.589 -20.792 1.00 49.59 350 PRO A CA 1
ATOM 2720 C C . PRO A 1 350 ? 58.466 32.424 -21.522 1.00 49.59 350 PRO A C 1
ATOM 2722 O O . PRO A 1 350 ? 59.356 33.268 -21.414 1.00 49.59 350 PRO A O 1
ATOM 2725 N N . HIS A 1 351 ? 58.622 31.345 -22.291 1.00 37.81 351 HIS A N 1
ATOM 2726 C CA . HIS A 1 351 ? 59.721 31.283 -23.246 1.00 37.81 351 HIS A CA 1
ATOM 2727 C C . HIS A 1 351 ? 59.326 32.071 -24.494 1.00 37.81 351 HIS A C 1
ATOM 2729 O O . HIS A 1 351 ? 58.491 31.643 -25.292 1.00 37.81 351 HIS A O 1
ATOM 2735 N N . GLU A 1 352 ? 59.937 33.245 -24.632 1.00 39.59 352 GLU A N 1
ATOM 2736 C CA . GLU A 1 352 ? 59.856 34.088 -25.814 1.00 39.59 352 GLU A CA 1
ATOM 2737 C C . GLU A 1 352 ? 60.134 33.298 -27.099 1.00 39.59 352 GLU A C 1
ATOM 2739 O O . GLU A 1 352 ? 61.028 32.444 -27.169 1.00 39.59 352 GLU A O 1
ATOM 2744 N N . ALA A 1 353 ? 59.363 33.627 -28.132 1.00 43.53 353 ALA A N 1
ATOM 2745 C CA . ALA A 1 353 ? 59.660 33.277 -29.508 1.00 43.53 353 ALA A CA 1
ATOM 2746 C C . ALA A 1 353 ? 60.847 34.106 -30.023 1.00 43.53 353 ALA A C 1
ATOM 2748 O O . ALA A 1 353 ? 60.903 35.308 -29.767 1.00 43.53 353 ALA A O 1
ATOM 2749 N N . PRO A 1 354 ? 61.696 33.529 -30.888 1.00 41.12 354 PRO A N 1
ATOM 2750 C CA . PRO A 1 354 ? 62.352 34.308 -31.919 1.00 41.12 354 PRO A CA 1
ATOM 2751 C C . PRO A 1 354 ? 61.891 33.846 -33.304 1.00 41.12 354 PRO A C 1
ATOM 2753 O O . PRO A 1 354 ? 62.102 32.714 -33.741 1.00 41.12 354 PRO A O 1
ATOM 2756 N N . THR A 1 355 ? 61.261 34.780 -34.006 1.00 39.34 355 THR A N 1
ATOM 2757 C CA . THR A 1 355 ? 61.181 34.840 -35.464 1.00 39.34 355 THR A CA 1
ATOM 2758 C C . THR A 1 355 ? 62.575 35.011 -36.078 1.00 39.34 355 THR A C 1
ATOM 2760 O O . THR A 1 355 ? 63.329 35.862 -35.614 1.00 39.34 355 THR A O 1
ATOM 2763 N N . GLY A 1 356 ? 62.854 34.313 -37.185 1.00 31.53 356 GLY A N 1
ATOM 2764 C CA . GLY A 1 356 ? 63.743 34.833 -38.236 1.00 31.53 356 GLY A CA 1
ATOM 2765 C C . GLY A 1 356 ? 64.997 34.020 -38.581 1.00 31.53 356 GLY A C 1
ATOM 2766 O O . GLY A 1 356 ? 66.027 34.165 -37.942 1.00 31.53 356 GLY A O 1
ATOM 2767 N N . GLU A 1 357 ? 64.868 33.259 -39.672 1.00 33.81 357 GLU A N 1
ATOM 2768 C CA . GLU A 1 357 ? 65.816 33.108 -40.797 1.00 33.81 357 GLU A CA 1
ATOM 2769 C C . GLU A 1 357 ? 67.202 32.431 -40.646 1.00 33.81 357 GLU A C 1
ATOM 2771 O O . GLU A 1 357 ? 68.094 32.847 -39.919 1.00 33.81 357 GLU A O 1
ATOM 2776 N N . ASP A 1 358 ? 67.367 31.410 -41.503 1.00 35.72 358 ASP A N 1
ATOM 2777 C CA . ASP A 1 358 ? 68.532 31.090 -42.338 1.00 35.72 358 ASP A CA 1
ATOM 2778 C C . ASP A 1 358 ? 69.930 30.904 -41.709 1.00 35.72 358 ASP A C 1
ATOM 2780 O O . ASP A 1 358 ? 70.670 31.840 -41.441 1.00 35.72 358 ASP A O 1
ATOM 2784 N N . GLN A 1 359 ? 70.434 29.662 -41.718 1.00 38.78 359 GLN A N 1
ATOM 2785 C CA . GLN A 1 359 ? 71.264 29.176 -42.834 1.00 38.78 359 GLN A CA 1
ATOM 2786 C C . GLN A 1 359 ? 71.753 27.731 -42.638 1.00 38.78 359 GLN A C 1
ATOM 2788 O O . GLN A 1 359 ? 72.017 27.225 -41.551 1.00 38.78 359 GLN A O 1
ATOM 2793 N N . ALA A 1 360 ? 71.888 27.077 -43.787 1.00 34.66 360 ALA A N 1
ATOM 2794 C CA . ALA A 1 360 ? 72.304 25.708 -44.025 1.00 34.66 360 ALA A CA 1
ATOM 2795 C C . ALA A 1 360 ? 73.685 25.314 -43.459 1.00 34.66 360 ALA A C 1
ATOM 2797 O O . ALA A 1 360 ? 74.633 26.090 -43.534 1.00 34.66 360 ALA A O 1
ATOM 2798 N N . LYS A 1 361 ? 73.867 24.018 -43.141 1.00 35.56 361 LYS A N 1
ATOM 2799 C CA . LYS A 1 361 ? 74.669 23.063 -43.954 1.00 35.56 361 LYS A CA 1
ATOM 2800 C C . LYS A 1 361 ? 75.014 21.757 -43.214 1.00 35.56 361 LYS A C 1
ATOM 2802 O O . LYS A 1 361 ? 75.403 21.759 -42.058 1.00 35.56 361 LYS A O 1
ATOM 2807 N N . LYS A 1 362 ? 75.067 20.693 -44.035 1.00 38.38 362 LYS A N 1
ATOM 2808 C CA . LYS A 1 362 ? 75.799 19.406 -43.910 1.00 38.38 362 LYS A CA 1
ATOM 2809 C C . LYS A 1 362 ? 75.143 18.326 -43.032 1.00 38.38 362 LYS A C 1
ATOM 2811 O O . LYS A 1 362 ? 75.171 18.392 -41.820 1.00 38.38 362 LYS A O 1
ATOM 2816 N N . SER A 1 363 ? 74.450 17.329 -43.591 1.00 38.94 363 SER A N 1
ATOM 2817 C CA . SER A 1 363 ? 74.870 16.212 -44.473 1.00 38.94 363 SER A CA 1
ATOM 2818 C C . SER A 1 363 ? 75.493 15.003 -43.755 1.00 38.94 363 SER A C 1
ATOM 2820 O O . SER A 1 363 ? 76.510 15.149 -43.087 1.00 38.94 363 SER A O 1
ATOM 2822 N N . LYS A 1 364 ? 74.979 13.820 -44.144 1.00 38.62 364 LYS A N 1
ATOM 2823 C CA . LYS A 1 364 ? 75.472 12.422 -44.018 1.00 38.62 364 LYS A CA 1
ATOM 2824 C C . LYS A 1 364 ? 74.768 11.603 -42.920 1.00 38.62 364 LYS A C 1
ATOM 2826 O O . LYS A 1 364 ? 74.932 11.885 -41.751 1.00 38.62 364 LYS A O 1
ATOM 2831 N N . LYS A 1 365 ? 73.864 10.658 -43.231 1.00 35.97 365 LYS A N 1
ATOM 2832 C CA . LYS A 1 365 ? 73.926 9.418 -44.058 1.00 35.97 365 LYS A CA 1
ATOM 2833 C C . LYS A 1 365 ? 74.491 8.217 -43.277 1.00 35.97 365 LYS A C 1
ATOM 2835 O O . LYS A 1 365 ? 75.614 8.286 -42.799 1.00 35.97 365 LYS A O 1
ATOM 2840 N N . LYS A 1 366 ? 73.754 7.091 -43.377 1.00 37.25 366 LYS A N 1
ATOM 2841 C CA . LYS A 1 366 ? 73.982 5.693 -42.909 1.00 37.25 366 LYS A CA 1
ATOM 2842 C C .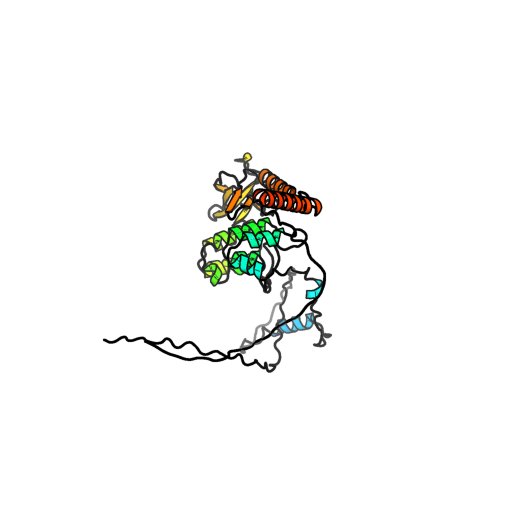 LYS A 1 366 ? 73.458 5.411 -41.486 1.00 37.25 366 LYS A C 1
ATOM 2844 O O . LYS A 1 366 ? 73.682 6.208 -40.603 1.00 37.25 366 LYS A O 1
ATOM 2849 N N . LYS A 1 367 ? 72.793 4.286 -41.191 1.00 40.44 367 LYS A N 1
ATOM 2850 C CA . LYS A 1 367 ? 72.741 2.982 -41.880 1.00 40.44 367 LYS A CA 1
ATOM 2851 C C . LYS A 1 367 ? 71.472 2.206 -41.476 1.00 40.44 367 LYS A C 1
ATOM 2853 O O . LYS A 1 367 ? 71.055 2.234 -40.329 1.00 40.44 367 LYS A O 1
ATOM 2858 N N . LYS A 1 368 ? 70.919 1.479 -42.446 1.00 41.53 368 LYS A N 1
ATOM 2859 C CA . LYS A 1 368 ? 69.840 0.481 -42.347 1.00 41.53 368 LYS A CA 1
ATOM 2860 C C . LYS A 1 368 ? 70.430 -0.914 -42.039 1.00 41.53 368 LYS A C 1
ATOM 2862 O O . LYS A 1 368 ? 71.605 -1.132 -42.343 1.00 41.53 368 LYS A O 1
ATOM 2867 N N . LYS A 1 369 ? 69.550 -1.851 -41.640 1.00 38.16 369 LYS A N 1
ATOM 2868 C CA . LYS A 1 369 ? 69.688 -3.316 -41.376 1.00 38.16 369 LYS A CA 1
ATOM 2869 C C . LYS A 1 369 ? 69.893 -3.624 -39.886 1.00 38.16 369 LYS A C 1
ATOM 2871 O O . LYS A 1 369 ? 70.858 -3.155 -39.311 1.00 38.16 369 LYS A O 1
ATOM 2876 N N . GLY A 1 370 ? 68.973 -4.312 -39.201 1.00 34.72 370 GLY A N 1
ATOM 2877 C CA . GLY A 1 370 ? 68.403 -5.638 -39.515 1.00 34.72 370 GLY A CA 1
ATOM 2878 C C . GLY A 1 370 ? 69.292 -6.689 -38.841 1.00 34.72 370 GLY A C 1
ATOM 2879 O O . GLY A 1 370 ? 70.499 -6.543 -38.889 1.00 34.72 370 GLY A O 1
ATOM 2880 N N . GLY A 1 371 ? 68.862 -7.756 -38.186 1.00 36.75 371 GLY A N 1
ATOM 2881 C CA . GLY A 1 371 ? 67.588 -8.305 -37.760 1.00 36.75 371 GLY A CA 1
ATOM 2882 C C . GLY A 1 371 ? 67.921 -9.586 -36.967 1.00 36.75 371 GLY A C 1
ATOM 2883 O O . GLY A 1 371 ? 69.087 -9.933 -36.818 1.00 36.75 371 GLY A O 1
ATOM 2884 N N . LYS A 1 372 ? 66.886 -10.342 -36.590 1.00 42.03 372 LYS A N 1
ATOM 2885 C CA . LYS A 1 372 ? 66.902 -11.794 -36.302 1.00 42.03 372 LYS A CA 1
ATOM 2886 C C . LYS A 1 372 ? 67.596 -12.335 -35.024 1.00 42.03 372 LYS A C 1
ATOM 2888 O O . LYS A 1 372 ? 68.801 -12.510 -34.962 1.00 42.03 372 LYS A O 1
ATOM 2893 N N . LYS A 1 373 ? 66.710 -12.933 -34.213 1.00 44.59 373 LYS A N 1
ATOM 2894 C CA . LYS A 1 373 ? 66.674 -14.346 -33.761 1.00 44.59 373 LYS A CA 1
ATOM 2895 C C . LYS A 1 373 ? 67.548 -14.813 -32.578 1.00 44.59 373 LYS A C 1
ATOM 2897 O O . LYS A 1 373 ? 68.747 -14.992 -32.703 1.00 44.59 373 LYS A O 1
ATOM 2902 N N . LYS A 1 374 ? 66.775 -15.381 -31.638 1.00 43.12 374 LYS A N 1
ATOM 2903 C CA . LYS A 1 374 ? 66.835 -16.735 -31.042 1.00 43.12 374 LYS A CA 1
ATOM 2904 C C . LYS A 1 374 ? 67.611 -16.929 -29.733 1.00 43.12 374 LYS A C 1
ATOM 2906 O O . LYS A 1 374 ? 68.827 -16.885 -29.716 1.00 43.12 374 LYS A O 1
ATOM 2911 N N . ARG A 1 375 ? 66.812 -17.394 -28.758 1.00 41.88 375 ARG A N 1
ATOM 2912 C CA . ARG A 1 375 ? 66.990 -18.562 -27.873 1.00 41.88 375 ARG A CA 1
ATOM 2913 C C . ARG A 1 375 ? 68.302 -18.654 -27.088 1.00 41.88 375 ARG A C 1
ATOM 2915 O O . ARG A 1 375 ? 69.334 -18.989 -27.660 1.00 41.88 375 ARG A O 1
ATOM 2922 N N . LYS A 1 376 ? 68.151 -18.731 -25.770 1.00 44.56 376 LYS A N 1
ATOM 2923 C CA . LYS A 1 376 ? 68.282 -20.029 -25.108 1.00 44.56 376 LYS A CA 1
ATOM 2924 C C . LYS A 1 376 ? 67.213 -20.173 -24.041 1.00 44.56 376 LYS A C 1
ATOM 2926 O O . LYS A 1 376 ? 66.929 -19.141 -23.401 1.00 44.56 376 LYS A O 1
#

Sequence (376 aa):
MRHLSRGLEGPAGLALRPFVLRRLPGRVAVAIRSRGGNEEEVPHLQGQDPPVEGNGLDVAYIPLLERAEAEVGADWDGMTFLEDNNDKHTGRTLLMPEYVHKAFRGGDVKTALRWITANQTEDRVNSVFGMFSCLATALMLKSLTLMTLLLQLGADVDRRDFQGQTLICSMFCPEMLSECGVIERARLLLSWGASFPREVCVSTARMYGRHELANLLESELGGRRCEIVNLSARPELNGKTCVADEYLPDSNRYRVTLETKSKAILVIGPGKLKRRDRTPQDCGYYIEFKNGRTIRHDFDSSEECQAFVAAMNRDETQPAVTEEAEARAERAAAELLAELLAELGLDDSPHEAPTGEDQAKKSKKKKKKGGKKKRK

Radius of gyration: 35.29 Å; Cα contacts (8 Å, |Δi|>4): 390; chains: 1; bounding box: 124×75×70 Å